Protein 1AGQ (pdb70)

Solvent-accessible surface area: 21203 Å² total; per-residue (Å²): 54,230,44,15,70,69,51,62,39,122,3,63,2,59,36,0,49,40,79,62,112,13,183,65,84,19,86,0,71,25,0,24,42,54,22,152,58,37,96,36,42,0,17,88,0,24,140,40,17,78,229,72,152,149,6,122,15,20,3,7,10,65,15,52,32,117,86,37,61,5,75,16,91,80,148,80,158,37,105,3,165,125,6,0,0,108,137,27,18,16,52,208,26,121,36,19,8,31,5,14,14,103,5,54,0,69,57,0,54,42,71,42,123,13,179,55,91,19,95,0,67,30,0,24,46,60,18,142,42,27,96,28,46,0,9,93,0,12,100,45,0,24,205,61,184,113,20,101,91,33,14,83,19,30,6,6,8,57,20,52,33,120,66,37,59,12,96,20,90,83,134,74,128,45,56,0,142,118,6,1,0,107,143,31,15,19,51,80,30,84,58,47,62,50,123,20,63,2,64,22,0,51,44,72,88,127,11,191,61,90,10,92,0,68,25,0,24,44,68,8,113,81,36,162,31,35,0,7,90,0,4,47,38,0,68,189,55,213,130,66,93,22,53,18,24,6,11,14,71,15,46,30,126,86,51,52,2,85,30,111,48,182,83,138,29,111,9,147,76,5,0,0,92,132,29,20,58,59,74,14,71,17,25,2,30,42,12,60,1,68,46,0,51,42,73,55,115,11,172,72,100,15,76,0,55,23,0,21,42,60,25,151,86,18,157,24,54,0,15,79,0,2,79,38,1,16,222,62,128,137,19,108,62,128,151,14,13,46,21,16,8,12,14,79,17,54,29,129,58,27,61,5,59,19,82,80,126,72,164,46,88,4,133,119,7,0,0,93,130,12,16,55,57

Secondary structure (DSSP, 8-state):
-TTSEEEEEEEEGGGG-SS-----EEEEEEEES---S--SHHHHHHHHHHHH------EEEEEEPPPEEEE-TTS-EEEE-S-SEEEEEE-/--TT-EEEEEEEEGGGGTS---S--EEEEEEEES---S--SHHHHHHHHHHHTTSS---PPP-EEEEEEPPPEEEE-TT--EEEE-S-SEEEEEE-/--EEEEEEEEGGGG-S------EEEEEEEES------SHHHHHHHHHHHTT-------EEEEEEPPPEEEE-SSS-EEEE-S-SEEEEEE-/--EEEEEEEEGGGG-S------EEEEEEEES------SHHHHHHHHHHHTTSS-STTTT---EEEEEEPPPEEEE-TTS-EEEE-S-SEEEEEE-

CATH classification: 2.10.90.10

Radius of gyration: 26.98 Å; Cα contacts (8 Å, |Δi|>4): 880; chains: 4; bounding box: 70×68×63 Å

InterPro domains:
  IPR001839 Transforming growth factor-beta, C-terminal [PF00019] (118-210)
  IPR001839 Transforming growth factor-beta, C-terminal [PS51362] (88-211)
  IPR016649 Glial cell line-derived neurotrophic factor [PIRSF016238] (1-211)
  IPR029034 Cystine-knot cytokine [G3DSA:2.10.90.10] (111-211)
  IPR029034 Cystine-knot cytokine [SSF57501] (116-210)
  IPR043401 Glial cell line-derived neurotrophic factor family [PTHR12173] (1-211)
  IPR047020 Glial cell line-derived neurotrophic factor, TGF-beta-like domain [cd19380] (115-210)

GO terms:
  GO:0008083 growth factor activity (F, IDA)
  GO:0005576 extracellular region (C, IDA)
  GO:0043235 signaling receptor complex (C, IDA)
  GO:0030182 neuron differentiation (P, IDA)
  GO:0030901 midbrain development (P, IEP)
  GO:0060041 retina development in camera-type eye (P, IEP)
  GO:0008584 male gonad development (P, IEP)
  GO:0034351 negative regulation of glial cell apoptotic process (P, IMP)
  GO:0043524 negative regulation of neuron apoptotic process (P, IMP)
  GO:0045666 positive regulation of neuron differentiation (P, IMP)
  GO:0032691 negative regulation of interleukin-1 beta production (P, IMP)
  GO:0032720 negative regulation of tumor necrosis factor production (P, IMP)
  GO:0032733 positive regulation of interleukin-10 production (P, IMP)
  GO:0051897 positive regulation of phosphatidylinositol 3-kinase/protein kinase B signal transduction (P, IMP)
  GO:0030116 glial cell-derived neurotrophic factor receptor binding (F, IPI)
  GO:0005576 extracellular region (C, TAS)
  GO:0042803 protein homodimerization activity (F, IDA)
  GO:0005576 extracellular region (C, IMP)
  GO:0048018 receptor ligand activity (F, IMP)
  GO:0030971 receptor tyrosine kinase binding (F, IPI)

Structure (mmCIF, N/CA/C/O backbone):
data_1AGQ
#
_entry.id   1AGQ
#
_cell.length_a   67.850
_cell.length_b   67.550
_cell.length_c   71.400
_cell.angle_alpha   90.00
_cell.angle_beta   115.94
_cell.angle_gamma   90.00
#
_symmetry.space_group_name_H-M   'P 1 21 1'
#
loop_
_entity.id
_entity.type
_entity.pdbx_description
1 polymer 'GLIAL CELL-DERIVED NEUROTROPHIC FACTOR'
2 water water
#
loop_
_atom_site.group_PDB
_atom_site.id
_atom_site.type_symbol
_atom_site.label_atom_id
_atom_site.label_alt_id
_atom_site.label_comp_id
_atom_site.label_asym_id
_atom_site.label_entity_id
_atom_site.label_seq_id
_atom_site.pdbx_PDB_ins_code
_atom_site.Cartn_x
_atom_site.Cartn_y
_atom_site.Cartn_z
_atom_site.occupancy
_atom_site.B_iso_or_equiv
_atom_site.auth_seq_id
_atom_site.auth_comp_id
_atom_site.auth_asym_id
_atom_site.auth_atom_id
_atom_site.pdbx_PDB_model_num
ATOM 1 N N . ASN A 1 39 ? 25.935 34.499 30.494 1.00 56.40 39 ASN A N 1
ATOM 2 C CA . ASN A 1 39 ? 26.295 34.762 29.101 1.00 59.77 39 ASN A CA 1
ATOM 3 C C . ASN A 1 39 ? 25.336 35.819 28.541 1.00 59.69 39 ASN A C 1
ATOM 4 O O . ASN A 1 39 ? 24.485 35.522 27.699 1.00 56.93 39 ASN A O 1
ATOM 9 N N . ARG A 1 40 ? 25.482 37.053 29.021 1.00 60.77 40 ARG A N 1
ATOM 10 C CA . ARG A 1 40 ? 24.627 38.168 28.600 1.00 56.47 40 ARG A CA 1
ATOM 11 C C . ARG A 1 40 ? 24.843 38.619 27.152 1.00 53.16 40 ARG A C 1
ATOM 12 O O . ARG A 1 40 ? 24.137 39.504 26.663 1.00 52.17 40 ARG A O 1
ATOM 20 N N . GLY A 1 41 ? 25.828 38.025 26.481 1.00 48.49 41 GLY A N 1
ATOM 21 C CA . GLY A 1 41 ? 26.099 38.357 25.093 1.00 42.55 41 GLY A CA 1
ATOM 22 C C . GLY A 1 41 ? 25.120 37.605 24.205 1.00 41.45 41 GLY A C 1
ATOM 23 O O . GLY A 1 41 ? 24.888 37.976 23.058 1.00 42.51 41 GLY A O 1
ATOM 24 N N . CYS A 1 42 ? 24.555 36.523 24.737 1.00 41.13 42 CYS A N 1
ATOM 25 C CA . CYS A 1 42 ? 23.563 35.739 23.998 1.00 34.84 42 CYS A CA 1
ATOM 26 C C . CYS A 1 42 ? 22.263 36.509 24.221 1.00 30.26 42 CYS A C 1
ATOM 27 O O . CYS A 1 42 ? 21.719 36.529 25.323 1.00 32.16 42 CYS A O 1
ATOM 30 N N . VAL A 1 43 ? 21.753 37.132 23.168 1.00 32.57 43 VAL A N 1
ATOM 31 C CA . VAL A 1 43 ? 20.552 37.932 23.326 1.00 27.85 43 VAL A CA 1
ATOM 32 C C . VAL A 1 43 ? 19.472 37.643 22.291 1.00 28.36 43 VAL A C 1
ATOM 33 O O . VAL A 1 43 ? 19.743 37.056 21.255 1.00 27.56 43 VAL A O 1
ATOM 37 N N . LEU A 1 44 ? 18.268 38.104 22.606 1.00 27.61 44 LEU A N 1
ATOM 38 C CA . LEU A 1 44 ? 17.112 37.982 21.743 1.00 28.60 44 LEU A CA 1
ATOM 39 C C . LEU A 1 44 ? 16.939 39.280 20.955 1.00 31.43 44 LEU A C 1
ATOM 40 O O . LEU A 1 44 ? 17.045 40.389 21.504 1.00 29.18 44 LEU A O 1
ATOM 45 N N . THR A 1 45 ? 16.703 39.143 19.655 1.00 25.75 45 THR A N 1
ATOM 46 C CA . THR A 1 45 ? 16.481 40.283 18.786 1.00 24.24 45 THR A CA 1
ATOM 47 C C . THR A 1 45 ? 15.148 40.063 18.069 1.00 26.33 45 THR A C 1
ATOM 48 O O . THR A 1 45 ? 14.832 38.931 17.701 1.00 23.68 45 THR A O 1
ATOM 52 N N . ALA A 1 46 ? 14.383 41.137 17.874 1.00 22.58 46 ALA A N 1
ATOM 53 C CA . ALA A 1 46 ? 13.090 41.034 17.184 1.00 21.83 46 ALA A CA 1
ATOM 54 C C . ALA A 1 46 ? 13.110 41.764 15.847 1.00 29.13 46 ALA A C 1
ATOM 55 O O . ALA A 1 46 ? 13.685 42.859 15.718 1.00 21.23 46 ALA A O 1
ATOM 57 N N . ILE A 1 47 ? 12.502 41.144 14.837 1.00 21.35 47 ILE A N 1
ATOM 58 C CA . ILE A 1 47 ? 12.412 41.768 13.536 1.00 19.19 47 ILE A CA 1
ATOM 59 C C . ILE A 1 47 ? 10.971 41.587 13.075 1.00 24.99 47 ILE A C 1
ATOM 60 O O . ILE A 1 47 ? 10.371 40.531 13.278 1.00 18.71 47 ILE A O 1
ATOM 65 N N . HIS A 1 48 ? 10.410 42.660 12.535 1.00 19.47 48 HIS A N 1
ATOM 66 C CA . HIS A 1 48 ? 9.045 42.666 12.059 1.00 20.92 48 HIS A CA 1
ATOM 67 C C . HIS A 1 48 ? 9.089 42.150 10.639 1.00 16.26 48 HIS A C 1
ATOM 68 O O . HIS A 1 48 ? 9.784 42.688 9.772 1.00 17.69 48 HIS A O 1
ATOM 75 N N . LEU A 1 49 ? 8.387 41.047 10.397 1.00 20.26 49 LEU A N 1
ATOM 76 C CA . LEU A 1 49 ? 8.388 40.466 9.065 1.00 17.99 49 LEU A CA 1
ATOM 77 C C . LEU A 1 49 ? 6.945 40.131 8.636 1.00 16.82 49 LEU A C 1
ATOM 78 O O . LEU A 1 49 ? 6.022 40.088 9.458 1.00 18.94 49 LEU A O 1
ATOM 83 N N . ASN A 1 50 ? 6.801 39.871 7.356 1.00 21.28 50 ASN A N 1
ATOM 84 C CA . ASN A 1 50 ? 5.535 39.398 6.802 1.00 25.67 50 ASN A CA 1
ATOM 85 C C . ASN A 1 50 ? 5.709 37.865 6.824 1.00 25.09 50 ASN A C 1
ATOM 86 O O . ASN A 1 50 ? 6.826 37.379 6.752 1.00 16.65 50 ASN A O 1
ATOM 91 N N . VAL A 1 51 ? 4.633 37.093 6.913 1.00 21.42 51 VAL A N 1
ATOM 92 C CA . VAL A 1 51 ? 4.809 35.654 6.884 1.00 20.69 51 VAL A CA 1
ATOM 93 C C . VAL A 1 51 ? 5.496 35.256 5.569 1.00 18.74 51 VAL A C 1
ATOM 94 O O . VAL A 1 51 ? 6.270 34.289 5.503 1.00 22.73 51 VAL A O 1
ATOM 98 N N . THR A 1 52 ? 5.256 36.024 4.510 1.00 21.02 52 THR A N 1
ATOM 99 C CA . THR A 1 52 ? 5.878 35.727 3.230 1.00 22.23 52 THR A CA 1
ATOM 100 C C . THR A 1 52 ? 7.416 35.865 3.256 1.00 32.64 52 THR A C 1
ATOM 101 O O . THR A 1 52 ? 8.107 35.372 2.363 1.00 28.49 52 THR A O 1
ATOM 105 N N . ASP A 1 53 ? 7.952 36.534 4.269 1.00 27.95 53 ASP A N 1
ATOM 106 C CA . ASP A 1 53 ? 9.413 36.703 4.372 1.00 23.87 53 ASP A CA 1
ATOM 107 C C . ASP A 1 53 ? 10.060 35.445 4.943 1.00 27.23 53 ASP A C 1
ATOM 108 O O . ASP A 1 53 ? 11.262 35.271 4.833 1.00 25.95 53 ASP A O 1
ATOM 113 N N . LEU A 1 54 ? 9.263 34.586 5.571 1.00 23.17 54 LEU A N 1
ATOM 114 C CA . LEU A 1 54 ? 9.778 33.362 6.183 1.00 24.28 54 LEU A CA 1
ATOM 115 C C . LEU A 1 54 ? 10.311 32.333 5.179 1.00 29.19 54 LEU A C 1
ATOM 116 O O . LEU A 1 54 ? 11.050 31.407 5.559 1.00 24.68 54 LEU A O 1
ATOM 121 N N . GLY A 1 55 ? 9.959 32.520 3.907 1.00 25.28 55 GLY A N 1
ATOM 122 C CA . GLY A 1 55 ? 10.402 31.654 2.824 1.00 27.11 55 GLY A CA 1
ATOM 123 C C . GLY A 1 55 ? 9.765 30.265 2.850 1.00 28.85 55 GLY A C 1
ATOM 124 O O . GLY A 1 55 ? 10.329 29.307 2.309 1.00 32.25 55 GLY A O 1
ATOM 125 N N . LEU A 1 56 ? 8.603 30.161 3.475 1.00 25.38 56 LEU A N 1
ATOM 126 C CA . LEU A 1 56 ? 7.912 28.876 3.614 1.00 27.48 56 LEU A CA 1
ATOM 127 C C . LEU A 1 56 ? 6.978 28.536 2.460 1.00 32.65 56 LEU A C 1
ATOM 128 O O . LEU A 1 56 ? 6.349 27.483 2.455 1.00 32.29 56 LEU A O 1
ATOM 133 N N . GLY A 1 57 ? 6.901 29.432 1.488 1.00 31.02 57 GLY A N 1
ATOM 134 C CA . GLY A 1 57 ? 6.068 29.201 0.325 1.00 36.75 57 GLY A CA 1
ATOM 135 C C . GLY A 1 57 ? 4.605 29.564 0.433 1.00 35.47 57 GLY A C 1
ATOM 136 O O . GLY A 1 57 ? 3.843 29.248 -0.476 1.00 39.26 57 GLY A O 1
ATOM 137 N N . TYR A 1 58 ? 4.199 30.228 1.511 1.00 35.79 58 TYR A N 1
ATOM 138 C CA . TYR A 1 58 ? 2.792 30.600 1.673 1.00 32.84 58 TYR A CA 1
ATOM 139 C C . TYR A 1 58 ? 2.503 31.997 1.143 1.00 36.18 58 TYR A C 1
ATOM 140 O O . TYR A 1 58 ? 3.359 32.885 1.176 1.00 35.18 58 TYR A O 1
ATOM 149 N N . GLU A 1 59 ? 1.292 32.185 0.632 1.00 36.25 59 GLU A N 1
ATOM 150 C CA . GLU A 1 59 ? 0.887 33.492 0.139 1.00 36.85 59 GLU A CA 1
ATOM 151 C C . GLU A 1 59 ? -0.158 33.954 1.146 1.00 31.13 59 GLU A C 1
ATOM 152 O O . GLU A 1 59 ? -1.220 33.342 1.300 1.00 30.49 59 GLU A O 1
ATOM 158 N N . THR A 1 60 ? 0.164 35.015 1.873 1.00 24.28 60 THR A N 1
ATOM 159 C CA . THR A 1 60 ? -0.706 35.540 2.908 1.00 19.64 60 THR A CA 1
ATOM 160 C C . THR A 1 60 ? -0.337 36.982 3.228 1.00 29.04 60 THR A C 1
ATOM 161 O O . THR A 1 60 ? 0.711 37.466 2.797 1.00 29.74 60 THR A O 1
ATOM 165 N N . LYS A 1 61 ? -1.214 37.662 3.964 1.00 28.96 61 LYS A N 1
ATOM 166 C CA . LYS A 1 61 ? -1.000 39.048 4.358 1.00 36.63 61 LYS A CA 1
ATOM 167 C C . LYS A 1 61 ? -0.616 39.107 5.831 1.00 27.21 61 LYS A C 1
ATOM 168 O O . LYS A 1 61 ? -0.357 40.180 6.357 1.00 33.61 61 LYS A O 1
ATOM 174 N N . GLU A 1 62 ? -0.610 37.954 6.498 1.00 21.15 62 GLU A N 1
ATOM 175 C CA . GLU A 1 62 ? -0.290 37.914 7.924 1.00 23.01 62 GLU A CA 1
ATOM 176 C C . GLU A 1 62 ? 1.141 38.403 8.149 1.00 16.47 62 GLU A C 1
ATOM 177 O O . GLU A 1 62 ? 2.011 38.187 7.309 1.00 22.10 62 GLU A O 1
ATOM 183 N N . GLU A 1 63 ? 1.355 39.057 9.295 1.00 26.54 63 GLU A N 1
ATOM 184 C CA . GLU A 1 63 ? 2.666 39.580 9.679 1.00 23.02 63 GLU A CA 1
ATOM 185 C C . GLU A 1 63 ? 2.951 39.059 11.082 1.00 23.34 63 GLU A C 1
ATOM 186 O O . GLU A 1 63 ? 2.060 38.563 11.783 1.00 22.97 63 GLU A O 1
ATOM 192 N N . LEU A 1 64 ? 4.195 39.151 11.507 1.00 18.39 64 LEU A N 1
ATOM 193 C CA . LEU A 1 64 ? 4.538 38.669 12.818 1.00 17.28 64 LEU A CA 1
ATOM 194 C C . LEU A 1 64 ? 5.838 39.321 13.261 1.00 17.17 64 LEU A C 1
ATOM 195 O O . LEU A 1 64 ? 6.573 39.898 12.454 1.00 19.99 64 LEU A O 1
ATOM 200 N N . ILE A 1 65 ? 6.101 39.230 14.539 1.00 20.79 65 ILE A N 1
ATOM 201 C CA . ILE A 1 65 ? 7.388 39.705 15.003 1.00 21.78 65 ILE A CA 1
ATOM 202 C C . ILE A 1 65 ? 8.152 38.393 15.158 1.00 19.75 65 ILE A C 1
ATOM 203 O O . ILE A 1 65 ? 7.692 37.492 15.877 1.00 22.60 65 ILE A O 1
ATOM 208 N N . PHE A 1 66 ? 9.251 38.258 14.418 1.00 19.28 66 PHE A N 1
ATOM 209 C CA . PHE A 1 66 ? 10.104 37.067 14.486 1.00 13.79 66 PHE A CA 1
ATOM 210 C C . PHE A 1 66 ? 11.244 37.402 15.444 1.00 20.35 66 PHE A C 1
ATOM 211 O O . PHE A 1 66 ? 11.873 38.449 15.307 1.00 16.14 66 PHE A O 1
ATOM 219 N N . ARG A 1 67 ? 11.498 36.530 16.402 1.00 21.42 67 ARG A N 1
ATOM 220 C CA . ARG A 1 67 ? 12.573 36.775 17.364 1.00 23.83 67 ARG A CA 1
ATOM 221 C C . ARG A 1 67 ? 13.604 35.670 17.254 1.00 23.01 67 ARG A C 1
ATOM 222 O O . ARG A 1 67 ? 13.262 34.497 17.124 1.00 21.15 67 ARG A O 1
ATOM 230 N N . TYR A 1 68 ? 14.882 36.049 17.288 1.00 21.09 68 TYR A N 1
ATOM 231 C CA . TYR A 1 68 ? 15.949 35.081 17.161 1.00 23.87 68 TYR A CA 1
ATOM 232 C C . TYR A 1 68 ? 17.023 35.326 18.206 1.00 25.89 68 TYR A C 1
ATOM 233 O O . TYR A 1 68 ? 17.060 36.378 18.851 1.00 23.19 68 TYR A O 1
ATOM 242 N N . CYS A 1 69 ? 17.872 34.326 18.369 1.00 23.80 69 CYS A N 1
ATOM 243 C CA . CYS A 1 69 ? 18.944 34.353 19.362 1.00 24.66 69 CYS A CA 1
ATOM 244 C C . CYS A 1 69 ? 20.297 34.479 18.690 1.00 23.27 69 CYS A C 1
ATOM 245 O O . CYS A 1 69 ? 20.561 33.835 17.681 1.00 32.14 69 CYS A O 1
ATOM 248 N N . SER A 1 70 ? 21.149 35.329 19.258 1.00 30.97 70 SER A N 1
ATOM 249 C CA . SER A 1 70 ? 22.485 35.552 18.728 1.00 32.11 70 SER A CA 1
ATOM 250 C C . SER A 1 70 ? 23.374 36.098 19.851 1.00 30.22 70 SER A C 1
ATOM 251 O O . SER A 1 70 ? 22.892 36.704 20.819 1.00 28.59 70 SER A O 1
ATOM 254 N N . GLY A 1 71 ? 24.675 35.881 19.729 1.00 35.47 71 GLY A N 1
ATOM 255 C CA . GLY A 1 71 ? 25.573 36.342 20.770 1.00 36.45 71 GLY A CA 1
ATOM 256 C C . GLY A 1 71 ? 26.492 35.225 21.231 1.00 41.78 71 GLY A C 1
ATOM 257 O O . GLY A 1 71 ? 26.259 34.038 20.984 1.00 39.54 71 GLY A O 1
ATOM 258 N N . SER A 1 72 ? 27.537 35.613 21.941 1.00 43.19 72 SER A N 1
ATOM 259 C CA . SER A 1 72 ? 28.533 34.669 22.416 1.00 38.42 72 SER A CA 1
ATOM 260 C C . SER A 1 72 ? 28.144 33.851 23.631 1.00 35.67 72 SER A C 1
ATOM 261 O O . SER A 1 72 ? 27.383 34.298 24.487 1.00 35.79 72 SER A O 1
ATOM 264 N N . CYS A 1 73 ? 28.699 32.642 23.695 1.00 38.89 73 CYS A N 1
ATOM 265 C CA . CYS A 1 73 ? 28.476 31.732 24.811 1.00 43.18 73 CYS A CA 1
ATOM 266 C C . CYS A 1 73 ? 29.844 31.282 25.304 1.00 46.20 73 CYS A C 1
ATOM 267 O O . CYS A 1 73 ? 30.087 30.095 25.527 1.00 47.20 73 CYS A O 1
ATOM 270 N N . GLU A 1 74 ? 30.732 32.249 25.484 1.00 46.31 74 GLU A N 1
ATOM 271 C CA . GLU A 1 74 ? 32.092 31.961 25.916 1.00 52.19 74 GLU A CA 1
ATOM 272 C C . GLU A 1 74 ? 32.247 31.426 27.341 1.00 52.39 74 GLU A C 1
ATOM 273 O O . GLU A 1 74 ? 33.245 30.779 27.648 1.00 57.23 74 GLU A O 1
ATOM 279 N N . ALA A 1 75 ? 31.266 31.673 28.205 1.00 51.32 75 ALA A N 1
ATOM 280 C CA . ALA A 1 75 ? 31.338 31.190 29.585 1.00 49.66 75 ALA A CA 1
ATOM 281 C C . ALA A 1 75 ? 30.703 29.809 29.764 1.00 51.47 75 ALA A C 1
ATOM 282 O O . ALA A 1 75 ? 29.614 29.541 29.249 1.00 47.73 75 ALA A O 1
ATOM 284 N N . ALA A 1 76 ? 31.384 28.938 30.504 1.00 44.89 76 ALA A N 1
ATOM 285 C CA . ALA A 1 76 ? 30.880 27.588 30.754 1.00 48.39 76 ALA A CA 1
ATOM 286 C C . ALA A 1 76 ? 29.697 27.623 31.722 1.00 43.74 76 ALA A C 1
ATOM 287 O O . ALA A 1 76 ? 29.807 28.159 32.815 1.00 53.72 76 ALA A O 1
ATOM 289 N N . GLU A 1 77 ? 28.565 27.051 31.323 1.00 44.48 77 GLU A N 1
ATOM 290 C CA . GLU A 1 77 ? 27.372 27.036 32.170 1.00 41.48 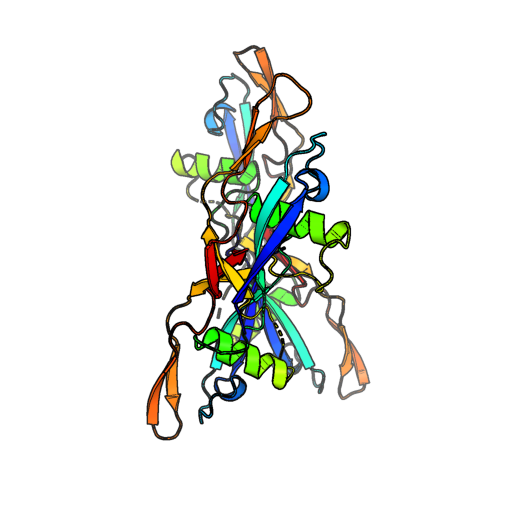77 GLU A CA 1
ATOM 291 C C . GLU A 1 77 ? 27.051 25.656 32.750 1.00 42.70 77 GLU A C 1
ATOM 292 O O . GLU A 1 77 ? 26.049 25.477 33.445 1.00 43.65 77 GLU A O 1
ATOM 298 N N . THR A 1 78 ? 27.892 24.677 32.452 1.00 38.68 78 THR A N 1
ATOM 299 C CA . THR A 1 78 ? 27.703 23.327 32.975 1.00 35.06 78 THR A CA 1
ATOM 300 C C . THR A 1 78 ? 29.080 22.750 33.215 1.00 25.18 78 THR A C 1
ATOM 301 O O . THR A 1 78 ? 30.070 23.261 32.693 1.00 29.09 78 THR A O 1
ATOM 305 N N . MET A 1 79 ? 29.121 21.671 33.997 1.00 31.10 79 MET A N 1
ATOM 306 C CA . MET A 1 79 ? 30.351 20.944 34.295 1.00 31.89 79 MET A CA 1
ATOM 307 C C . MET A 1 79 ? 30.924 20.454 32.962 1.00 30.64 79 MET A C 1
ATOM 308 O O . MET A 1 79 ? 32.137 20.458 32.722 1.00 28.72 79 MET A O 1
ATOM 313 N N . TYR A 1 80 ? 30.022 20.024 32.091 1.00 24.12 80 TYR A N 1
ATOM 314 C CA . TYR A 1 80 ? 30.409 19.505 30.785 1.00 25.11 80 TYR A CA 1
ATOM 315 C C . TYR A 1 80 ? 31.240 20.498 29.976 1.00 28.48 80 TYR A C 1
ATOM 316 O O . TYR A 1 80 ? 32.281 20.144 29.397 1.00 23.87 80 TYR A O 1
ATOM 325 N N . ASP A 1 81 ? 30.804 21.757 29.954 1.00 23.38 81 ASP A N 1
ATOM 326 C CA . ASP A 1 81 ? 31.516 22.772 29.188 1.00 29.52 81 ASP A CA 1
ATOM 327 C C . ASP A 1 81 ? 32.833 23.141 29.856 1.00 26.60 81 ASP A C 1
ATOM 328 O O . ASP A 1 81 ? 33.819 23.456 29.184 1.00 30.47 81 ASP A O 1
ATOM 333 N N . LYS A 1 82 ? 32.858 23.095 31.179 1.00 32.75 82 LYS A N 1
ATOM 334 C CA . LYS A 1 82 ? 34.099 23.408 31.877 1.00 31.30 82 LYS A CA 1
ATOM 335 C C . LYS A 1 82 ? 35.129 22.365 31.485 1.00 32.08 82 LYS A C 1
ATOM 336 O O . LYS A 1 82 ? 36.261 22.692 31.112 1.00 30.66 82 LYS A O 1
ATOM 342 N N . ILE A 1 83 ? 34.745 21.098 31.527 1.00 28.67 83 ILE A N 1
ATOM 343 C CA . ILE A 1 83 ? 35.720 20.075 31.190 1.00 31.97 83 ILE A CA 1
ATOM 344 C C . ILE A 1 83 ? 36.122 20.052 29.720 1.00 36.30 83 ILE A C 1
ATOM 345 O O . ILE A 1 83 ? 37.219 19.607 29.379 1.00 43.62 83 ILE A O 1
ATOM 354 N N . LEU A 1 84 ? 35.236 20.527 28.851 1.00 35.10 84 LEU A N 1
ATOM 355 C CA . LEU A 1 84 ? 35.532 20.588 27.424 1.00 35.37 84 LEU A CA 1
ATOM 356 C C . LEU A 1 84 ? 36.649 21.608 27.230 1.00 38.32 84 LEU A C 1
ATOM 357 O O . LEU A 1 84 ? 37.602 21.371 26.481 1.00 36.30 84 LEU A O 1
ATOM 362 N N . LYS A 1 85 ? 36.532 22.742 27.918 1.00 39.13 85 LYS A N 1
ATOM 363 C CA . LYS A 1 85 ? 37.528 23.803 27.837 1.00 38.56 85 LYS A CA 1
ATOM 364 C C . LYS A 1 85 ? 38.869 23.267 28.304 1.00 45.91 85 LYS A C 1
ATOM 365 O O . LYS A 1 85 ? 39.847 23.244 27.548 1.00 48.21 85 LYS A O 1
ATOM 371 N N . ASN A 1 86 ? 38.892 22.820 29.555 1.00 47.89 86 ASN A N 1
ATOM 372 C CA . ASN A 1 86 ? 40.090 22.275 30.180 1.00 45.29 86 ASN A CA 1
ATOM 373 C C . ASN A 1 86 ? 40.794 21.243 29.317 1.00 44.48 86 ASN A C 1
ATOM 374 O O . ASN A 1 86 ? 42.021 21.242 29.220 1.00 48.80 86 ASN A O 1
ATOM 379 N N . LEU A 1 87 ? 40.030 20.366 28.682 1.00 43.72 87 LEU A N 1
ATOM 380 C CA . LEU A 1 87 ? 40.628 19.345 27.835 1.00 49.45 87 LEU A CA 1
ATOM 381 C C . LEU A 1 87 ? 41.337 19.955 26.624 1.00 52.86 87 LEU A C 1
ATOM 382 O O . LEU A 1 87 ? 42.185 19.310 26.006 1.00 44.15 87 LEU A O 1
ATOM 387 N N . SER A 1 88 ? 40.994 21.201 26.297 1.00 56.81 88 SER A N 1
ATOM 388 C CA . SER A 1 88 ? 41.633 21.902 25.183 1.00 56.43 88 SER A CA 1
ATOM 389 C C . SER A 1 88 ? 42.980 22.401 25.703 1.00 54.83 88 SER A C 1
ATOM 390 O O . SER A 1 88 ? 44.036 22.042 25.185 1.00 57.07 88 SER A O 1
ATOM 393 N N . ARG A 1 89 ? 42.933 23.212 26.751 1.00 55.60 89 ARG A N 1
ATOM 394 C CA . ARG A 1 89 ? 44.144 23.742 27.363 1.00 57.80 89 ARG A CA 1
ATOM 395 C C . ARG A 1 89 ? 45.032 22.585 27.821 1.00 61.71 89 ARG A C 1
ATOM 396 O O . ARG A 1 89 ? 46.174 22.790 28.231 1.00 66.12 89 ARG A O 1
ATOM 404 N N . SER A 1 90 ? 44.497 21.370 27.746 1.00 62.79 90 SER A N 1
ATOM 405 C CA . SER A 1 90 ? 45.224 20.169 28.144 1.00 65.17 90 SER A CA 1
ATOM 406 C C . SER A 1 90 ? 45.876 19.536 26.923 1.00 66.12 90 SER A C 1
ATOM 407 O O . SER A 1 90 ? 47.062 19.205 26.935 1.00 70.10 90 SER A O 1
ATOM 410 N N . ARG A 1 91 ? 45.083 19.372 25.870 1.00 64.04 91 ARG A N 1
ATOM 411 C CA . ARG A 1 91 ? 45.546 18.768 24.631 1.00 62.36 91 ARG A CA 1
ATOM 412 C C . ARG A 1 91 ? 44.974 19.541 23.452 1.00 68.61 91 ARG A C 1
ATOM 413 O O . ARG A 1 91 ? 43.868 19.245 22.989 1.00 72.84 91 ARG A O 1
ATOM 421 N N . VAL A 1 98 ? 35.440 19.712 19.377 1.00 45.65 98 VAL A N 1
ATOM 422 C CA . VAL A 1 98 ? 34.788 21.019 19.398 1.00 43.87 98 VAL A CA 1
ATOM 423 C C . VAL A 1 98 ? 33.638 21.006 20.398 1.00 43.24 98 VAL A C 1
ATOM 424 O O . VAL A 1 98 ? 33.853 21.137 21.602 1.00 46.56 98 VAL A O 1
ATOM 428 N N . GLY A 1 99 ? 32.420 20.847 19.886 1.00 40.36 99 GLY A N 1
ATOM 429 C CA . GLY A 1 99 ? 31.234 20.796 20.718 1.00 39.61 99 GLY A CA 1
ATOM 430 C C . GLY A 1 99 ? 30.881 21.977 21.606 1.00 29.36 99 GLY A C 1
ATOM 431 O O . GLY A 1 99 ? 30.125 21.802 22.561 1.00 29.10 99 GLY A O 1
ATOM 432 N N . GLN A 1 100 ? 31.379 23.178 21.296 1.00 37.03 100 GLN A N 1
ATOM 433 C CA . GLN A 1 100 ? 31.095 24.371 22.116 1.00 36.39 100 GLN A CA 1
ATOM 434 C C . GLN A 1 100 ? 29.604 24.718 22.189 1.00 36.28 100 GLN A C 1
ATOM 435 O O . GLN A 1 100 ? 28.842 24.422 21.262 1.00 35.78 100 GLN A O 1
ATOM 441 N N . ALA A 1 101 ? 29.199 25.355 23.286 1.00 31.55 101 ALA A N 1
ATOM 442 C CA . ALA A 1 101 ? 27.807 25.742 23.505 1.00 28.26 101 ALA A CA 1
ATOM 443 C C . ALA A 1 101 ? 27.419 26.859 22.546 1.00 29.02 101 ALA A C 1
ATOM 444 O O . ALA A 1 101 ? 28.282 27.601 22.067 1.00 29.31 101 ALA A O 1
ATOM 446 N N . CYS A 1 102 ? 26.121 26.982 22.275 1.00 36.08 102 CYS A N 1
ATOM 447 C CA . CYS A 1 102 ? 25.646 28.015 21.354 1.00 28.36 102 CYS A CA 1
ATOM 448 C C . CYS A 1 102 ? 24.422 28.747 21.873 1.00 28.31 102 CYS A C 1
ATOM 449 O O . CYS A 1 102 ? 23.634 28.218 22.674 1.00 25.84 102 CYS A O 1
ATOM 453 N N . CYS A 1 103 ? 24.294 29.995 21.426 1.00 29.06 103 CYS A N 1
ATOM 454 C CA . CYS A 1 103 ? 23.186 30.860 21.809 1.00 23.93 103 CYS A CA 1
ATOM 455 C C . CYS A 1 103 ? 21.988 30.420 20.952 1.00 24.55 103 CYS A C 1
ATOM 456 O O . CYS A 1 103 ? 21.991 30.599 19.727 1.00 26.72 103 CYS A O 1
ATOM 459 N N . ARG A 1 104 ? 20.979 29.854 21.607 1.00 26.90 104 ARG A N 1
ATOM 460 C CA . ARG A 1 104 ? 19.801 29.304 20.934 1.00 26.39 104 ARG A CA 1
ATOM 461 C C . ARG A 1 104 ? 18.518 29.523 21.713 1.00 28.44 104 ARG A C 1
ATOM 462 O O . ARG A 1 104 ? 18.548 29.901 22.880 1.00 32.53 104 ARG A O 1
ATOM 470 N N . PRO A 1 105 ? 17.352 29.308 21.061 1.00 30.64 105 PRO A N 1
ATOM 471 C CA . PRO A 1 105 ? 16.082 29.477 21.770 1.00 25.13 105 PRO A CA 1
ATOM 472 C C . PRO A 1 105 ? 15.939 28.400 22.855 1.00 29.77 105 PRO A C 1
ATOM 473 O O . PRO A 1 105 ? 16.260 27.238 22.613 1.00 26.51 105 PRO A O 1
ATOM 477 N N . VAL A 1 106 ? 15.477 28.776 24.043 1.00 31.25 106 VAL A N 1
ATOM 478 C CA . VAL A 1 106 ? 15.253 27.800 25.106 1.00 32.94 106 VAL A CA 1
ATOM 479 C C . VAL A 1 106 ? 13.756 27.812 25.389 1.00 34.46 106 VAL A C 1
ATOM 480 O O . VAL A 1 106 ? 13.244 27.034 26.192 1.00 33.63 106 VAL A O 1
ATOM 484 N N . ALA A 1 107 ? 13.056 28.723 24.722 1.00 32.30 107 ALA A N 1
ATOM 485 C CA . ALA A 1 107 ? 11.605 28.839 24.835 1.00 32.19 107 ALA A CA 1
ATOM 486 C C . ALA A 1 107 ? 11.155 29.424 23.507 1.00 35.46 107 ALA A C 1
ATOM 487 O O . ALA A 1 107 ? 11.877 30.222 22.901 1.00 28.95 107 ALA A O 1
ATOM 489 N N . PHE A 1 108 ? 9.975 29.025 23.050 1.00 38.76 108 PHE A N 1
ATOM 490 C CA . PHE A 1 108 ? 9.449 29.511 21.781 1.00 30.59 108 PHE A CA 1
ATOM 491 C C . PHE A 1 108 ? 8.156 30.277 21.980 1.00 33.78 108 PHE A C 1
ATOM 492 O O . PHE A 1 108 ? 7.461 30.087 22.976 1.00 33.51 108 PHE A O 1
ATOM 500 N N . ASP A 1 109 ? 7.837 31.155 21.035 1.00 27.33 109 ASP A N 1
ATOM 501 C CA . ASP A 1 109 ? 6.615 31.940 21.107 1.00 32.51 109 ASP A CA 1
ATOM 502 C C . ASP A 1 109 ? 5.422 31.012 20.883 1.00 34.07 109 ASP A C 1
ATOM 503 O O . ASP A 1 109 ? 5.576 29.886 20.422 1.00 30.42 109 ASP A O 1
ATOM 508 N N . ASP A 1 110 ? 4.232 31.510 21.201 1.00 37.68 110 ASP A N 1
ATOM 509 C CA . ASP A 1 110 ? 3.010 30.746 21.027 1.00 37.06 110 ASP A CA 1
ATOM 510 C C . ASP A 1 110 ? 2.780 30.444 19.558 1.00 37.89 110 ASP A C 1
ATOM 511 O O . ASP A 1 110 ? 3.344 31.099 18.682 1.00 35.03 110 ASP A O 1
ATOM 516 N N . ASP A 1 111 ? 1.960 29.434 19.301 1.00 35.13 111 ASP A N 1
ATOM 517 C CA . ASP A 1 111 ? 1.625 29.038 17.944 1.00 35.47 111 ASP A CA 1
ATOM 518 C C . ASP A 1 111 ? 1.025 30.229 17.230 1.00 32.86 111 ASP A C 1
ATOM 519 O O . ASP A 1 111 ? 0.324 31.049 17.837 1.00 33.91 111 ASP A O 1
ATOM 524 N N . LEU A 1 112 ? 1.293 30.308 15.933 1.00 34.65 112 LEU A N 1
ATOM 525 C CA . LEU A 1 112 ? 0.771 31.383 15.111 1.00 34.08 112 LEU A CA 1
ATOM 526 C C . LEU A 1 112 ? -0.060 30.738 14.013 1.00 33.30 112 LEU A C 1
ATOM 527 O O . LEU A 1 112 ? 0.467 29.978 13.207 1.00 27.26 112 LEU A O 1
ATOM 532 N N . SER A 1 113 ? -1.357 31.037 14.002 1.00 36.19 113 SER A N 1
ATOM 533 C CA . SER A 1 113 ? -2.265 30.493 12.999 1.00 44.17 113 SER A CA 1
ATOM 534 C C . SER A 1 113 ? -2.545 31.575 11.979 1.00 37.69 113 SER A C 1
ATOM 535 O O . SER A 1 113 ? -2.792 32.726 12.343 1.00 49.80 113 SER A O 1
ATOM 538 N N . PHE A 1 114 ? -2.482 31.226 10.701 1.00 40.59 114 PHE A N 1
ATOM 539 C CA . PHE A 1 114 ? -2.765 32.204 9.670 1.00 37.62 114 PHE A CA 1
ATOM 540 C C . PHE A 1 114 ? -3.483 31.590 8.480 1.00 37.62 114 PHE A C 1
ATOM 541 O O . PHE A 1 114 ? -3.347 30.392 8.198 1.00 31.99 114 PHE A O 1
ATOM 549 N N . LEU A 1 115 ? -4.248 32.430 7.795 1.00 32.90 115 LEU A N 1
ATOM 550 C CA . LEU A 1 115 ? -5.011 32.043 6.619 1.00 34.68 115 LEU A CA 1
ATOM 551 C C . LEU A 1 115 ? -4.245 32.402 5.356 1.00 35.81 115 LEU A C 1
ATOM 552 O O . LEU A 1 115 ? -3.817 33.543 5.154 1.00 42.09 115 LEU A O 1
ATOM 557 N N . ASP A 1 116 ? -4.074 31.385 4.526 1.00 25.81 116 ASP A N 1
ATOM 558 C CA . ASP A 1 116 ? -3.407 31.407 3.242 1.00 28.91 116 ASP A CA 1
ATOM 559 C C . ASP A 1 116 ? -4.352 32.137 2.284 1.00 36.90 116 ASP A C 1
ATOM 560 O O . ASP A 1 116 ? -5.488 32.451 2.644 1.00 37.29 116 ASP A O 1
ATOM 565 N N . ASP A 1 117 ? -3.888 32.395 1.065 1.00 33.36 117 ASP A N 1
ATOM 566 C CA . ASP A 1 117 ? -4.733 33.038 0.064 1.00 41.10 117 ASP A CA 1
ATOM 567 C C . ASP A 1 117 ? -5.445 31.910 -0.683 1.00 42.82 117 ASP A C 1
ATOM 568 O O . ASP A 1 117 ? -6.322 32.151 -1.509 1.00 45.42 117 ASP A O 1
ATOM 573 N N . SER A 1 118 ? -5.047 30.671 -0.387 1.00 44.21 118 SER A N 1
ATOM 574 C CA . SER A 1 118 ? -5.652 29.502 -1.021 1.00 35.74 118 SER A CA 1
ATOM 575 C C . SER A 1 118 ? -6.714 28.903 -0.119 1.00 33.07 118 SER A C 1
ATOM 576 O O . SER A 1 118 ? -7.169 27.784 -0.346 1.00 40.10 118 SER A O 1
ATOM 579 N N . LEU A 1 119 ? -7.089 29.649 0.908 1.00 26.53 119 LEU A N 1
ATOM 580 C CA . LEU A 1 119 ? -8.121 29.262 1.856 1.00 31.78 119 LEU A CA 1
ATOM 581 C C . LEU A 1 119 ? -7.700 28.232 2.900 1.00 34.90 119 LEU A C 1
ATOM 582 O O . LEU A 1 119 ? -8.505 27.846 3.743 1.00 35.76 119 LEU A O 1
ATOM 587 N N . VAL A 1 120 ? -6.445 27.793 2.850 1.00 30.70 120 VAL A N 1
ATOM 588 C CA . VAL A 1 120 ? -5.946 26.809 3.803 1.00 32.75 120 VAL A CA 1
ATOM 589 C C . VAL A 1 120 ? -5.373 27.541 5.016 1.00 36.53 120 VAL A C 1
ATOM 590 O O . VAL A 1 120 ? -4.675 28.540 4.848 1.00 36.03 120 VAL A O 1
ATOM 594 N N . TYR A 1 121 ? -5.672 27.077 6.225 1.00 31.02 121 TYR A N 1
ATOM 595 C CA . TYR A 1 121 ? -5.101 27.713 7.409 1.00 27.89 121 TYR A CA 1
ATOM 596 C C . TYR A 1 121 ? -3.819 26.954 7.767 1.00 29.71 121 TYR A C 1
ATOM 597 O O . TYR A 1 121 ? -3.677 25.774 7.454 1.00 26.76 121 TYR A O 1
ATOM 606 N N . HIS A 1 122 ? -2.863 27.641 8.389 1.00 29.99 122 HIS A N 1
ATOM 607 C CA . HIS A 1 122 ? -1.627 26.983 8.795 1.00 23.83 122 HIS A CA 1
ATOM 608 C C . HIS A 1 122 ? -1.276 27.419 10.203 1.00 25.62 122 HIS A C 1
ATOM 609 O O . HIS A 1 122 ? -1.696 28.490 10.651 1.00 29.15 122 HIS A O 1
ATOM 616 N N . ILE A 1 123 ? -0.551 26.564 10.911 1.00 29.73 123 ILE A N 1
ATOM 617 C CA . ILE A 1 123 ? -0.109 26.882 12.264 1.00 30.75 123 ILE A CA 1
ATOM 618 C C . ILE A 1 123 ? 1.414 26.717 12.330 1.00 33.37 123 ILE A C 1
ATOM 619 O O . ILE A 1 123 ? 1.952 25.640 12.051 1.00 32.50 123 ILE A O 1
ATOM 624 N N . LEU A 1 124 ? 2.109 27.799 12.669 1.00 34.65 124 LEU A N 1
ATOM 625 C CA . LEU A 1 124 ? 3.558 27.753 12.804 1.00 28.52 124 LEU A CA 1
ATOM 626 C C . LEU A 1 124 ? 3.793 27.442 14.275 1.00 28.24 124 LEU A C 1
ATOM 627 O O . LEU A 1 124 ? 3.184 28.066 15.152 1.00 31.00 124 LEU A O 1
ATOM 632 N N . ARG A 1 125 ? 4.654 26.467 14.540 1.00 30.61 125 ARG A N 1
ATOM 633 C CA . ARG A 1 125 ? 4.976 26.080 15.907 1.00 30.51 125 ARG A CA 1
ATOM 634 C C . ARG A 1 125 ? 6.495 26.114 16.064 1.00 19.42 125 ARG A C 1
ATOM 635 O O . ARG A 1 125 ? 7.221 25.670 15.161 1.00 24.76 125 ARG A O 1
ATOM 643 N N . LYS A 1 126 ? 6.971 26.652 17.186 1.00 29.30 126 LYS A N 1
ATOM 644 C CA . LYS A 1 126 ? 8.407 26.717 17.422 1.00 30.10 126 LYS A CA 1
ATOM 645 C C . LYS A 1 126 ? 9.080 27.435 16.265 1.00 25.24 126 LYS A C 1
ATOM 646 O O . LYS A 1 126 ? 10.127 27.010 15.769 1.00 26.40 126 LYS A O 1
ATOM 652 N N . HIS A 1 127 ? 8.467 28.523 15.819 1.00 23.98 127 HIS A N 1
ATOM 653 C CA . HIS A 1 127 ? 9.009 29.271 14.685 1.00 24.84 127 HIS A CA 1
ATOM 654 C C . HIS A 1 127 ? 9.754 30.531 15.119 1.00 22.32 127 HIS A C 1
ATOM 655 O O . HIS A 1 127 ? 10.477 31.134 14.327 1.00 20.56 127 HIS A O 1
ATOM 662 N N . SER A 1 128 ? 9.530 30.927 16.360 1.00 22.93 128 SER A N 1
ATOM 663 C CA . SER A 1 128 ? 10.125 32.159 16.876 1.00 23.22 128 SER A CA 1
ATOM 664 C C . SER A 1 128 ? 10.529 32.000 18.337 1.00 29.02 128 SER A C 1
ATOM 665 O O . SER A 1 128 ? 9.816 31.396 19.141 1.00 26.15 128 SER A O 1
ATOM 668 N N . ALA A 1 129 ? 11.681 32.567 18.672 1.00 23.25 129 ALA A N 1
ATOM 669 C CA . ALA A 1 129 ? 12.188 32.499 20.043 1.00 18.90 129 ALA A CA 1
ATOM 670 C C . ALA A 1 129 ? 11.443 33.384 21.046 1.00 28.88 129 ALA A C 1
ATOM 671 O O . ALA A 1 129 ? 11.047 34.521 20.739 1.00 29.63 129 ALA A O 1
ATOM 673 N N . LYS A 1 130 ? 11.222 32.846 22.246 1.00 25.10 130 LYS A N 1
ATOM 674 C CA . LYS A 1 130 ? 10.568 33.626 23.299 1.00 26.52 130 LYS A CA 1
ATOM 675 C C . LYS A 1 130 ? 11.662 34.003 24.315 1.00 35.16 130 LYS A C 1
ATOM 676 O O . LYS A 1 130 ? 11.659 35.097 24.884 1.00 27.71 130 LYS A O 1
ATOM 682 N N . ARG A 1 131 ? 12.599 33.079 24.518 1.00 28.37 131 ARG A N 1
ATOM 683 C CA . ARG A 1 131 ? 13.707 33.270 25.448 1.00 32.72 131 ARG A CA 1
ATOM 684 C C . ARG A 1 131 ? 14.955 32.630 24.858 1.00 32.70 131 ARG A C 1
ATOM 685 O O . ARG A 1 131 ? 14.878 31.612 24.180 1.00 28.85 131 ARG A O 1
ATOM 693 N N . CYS A 1 132 ? 16.111 33.232 25.111 1.00 32.50 132 CYS A N 1
ATOM 694 C CA . CYS A 1 132 ? 17.351 32.695 24.586 1.00 26.98 132 CYS A CA 1
ATOM 695 C C . CYS A 1 132 ? 18.249 32.208 25.710 1.00 35.01 132 CYS A C 1
ATOM 696 O O . CYS A 1 132 ? 18.094 32.628 26.859 1.00 35.00 132 CYS A O 1
ATOM 699 N N . GLY A 1 133 ? 19.197 31.344 25.369 1.00 30.40 133 GLY A N 1
ATOM 700 C CA . GLY A 1 133 ? 20.129 30.841 26.367 1.00 35.53 133 GLY A CA 1
ATOM 701 C C . GLY A 1 133 ? 21.274 30.081 25.728 1.00 35.66 133 GLY A C 1
ATOM 702 O O . GLY A 1 133 ? 21.175 29.687 24.572 1.00 28.64 133 GLY A O 1
ATOM 703 N N . CYS A 1 134 ? 22.369 29.883 26.465 1.00 29.24 134 CYS A N 1
ATOM 704 C CA . CYS A 1 134 ? 23.510 29.148 25.923 1.00 31.82 134 CYS A CA 1
ATOM 705 C C . CYS A 1 134 ? 23.275 27.671 26.226 1.00 35.48 134 CYS A C 1
ATOM 706 O O . CYS A 1 134 ? 23.131 27.289 27.390 1.00 31.66 134 CYS A O 1
ATOM 709 N N . ILE A 1 135 ? 23.216 26.846 25.187 1.00 32.38 135 ILE A N 1
ATOM 710 C CA . ILE A 1 135 ? 22.958 25.420 25.387 1.00 30.47 135 ILE A CA 1
ATOM 711 C C . ILE A 1 135 ? 23.861 24.503 24.570 1.00 34.20 135 ILE A C 1
ATOM 712 O O . ILE A 1 135 ? 24.596 25.021 23.708 1.00 30.31 135 ILE A O 1
ATOM 718 N N . LYS B 1 38 ? 17.898 15.085 9.733 1.00 48.74 38 LYS B N 1
ATOM 719 C CA . LYS B 1 38 ? 18.823 14.052 10.199 1.00 55.01 38 LYS B CA 1
ATOM 720 C C . LYS B 1 38 ? 20.262 14.518 10.000 1.00 54.83 38 LYS B C 1
ATOM 721 O O . LYS B 1 38 ? 20.732 14.656 8.871 1.00 63.33 38 LYS B O 1
ATOM 727 N N . ASN B 1 39 ? 20.953 14.773 11.103 1.00 48.31 39 ASN B N 1
ATOM 728 C CA . ASN B 1 39 ? 22.339 15.220 11.051 1.00 45.99 39 ASN B CA 1
ATOM 729 C C . ASN B 1 39 ? 23.177 14.102 11.656 1.00 44.64 39 ASN B C 1
ATOM 730 O O . ASN B 1 39 ? 23.512 14.133 12.845 1.00 42.21 39 ASN B O 1
ATOM 735 N N . ARG B 1 40 ? 23.491 13.112 10.824 1.00 35.65 40 ARG B N 1
ATOM 736 C CA . ARG B 1 40 ? 24.259 11.939 11.244 1.00 37.56 40 ARG B CA 1
ATOM 737 C C . ARG B 1 40 ? 25.702 12.224 11.628 1.00 35.08 40 ARG B C 1
ATOM 738 O O . ARG B 1 40 ? 26.375 11.377 12.236 1.00 39.08 40 ARG B O 1
ATOM 746 N N . GLY B 1 41 ? 26.180 13.404 11.261 1.00 33.99 41 GLY B N 1
ATOM 747 C CA . GLY B 1 41 ? 27.542 13.800 11.587 1.00 32.30 41 GLY B CA 1
ATOM 748 C C . GLY B 1 41 ? 27.719 14.264 13.029 1.00 31.72 41 GLY B C 1
ATOM 749 O O . GLY B 1 41 ? 28.851 14.450 13.484 1.00 32.78 41 GLY B O 1
ATOM 750 N N . CYS B 1 42 ? 26.606 14.470 13.737 1.00 25.74 42 CYS B N 1
ATOM 751 C CA . CYS B 1 42 ? 26.617 14.888 15.140 1.00 26.91 42 CYS B CA 1
ATOM 752 C C . CYS B 1 42 ? 26.755 13.589 15.928 1.00 27.99 42 CYS B C 1
ATOM 753 O O . CYS B 1 42 ? 25.774 12.857 16.116 1.00 26.30 42 CYS B O 1
ATOM 756 N N . VAL B 1 43 ? 27.970 13.297 16.383 1.00 25.31 43 VAL B N 1
ATOM 757 C CA . VAL B 1 43 ? 28.221 12.035 17.067 1.00 29.98 43 VAL B CA 1
ATOM 758 C C . VAL B 1 43 ? 28.815 12.131 18.464 1.00 28.85 43 VAL B C 1
ATOM 759 O O . VAL B 1 43 ? 29.406 13.136 18.838 1.00 25.94 43 VAL B O 1
ATOM 763 N N . LEU B 1 44 ? 28.632 11.050 19.209 1.00 20.14 44 LEU B N 1
ATOM 764 C CA . LEU B 1 44 ? 29.107 10.933 20.572 1.00 20.17 44 LEU B CA 1
ATOM 765 C C . LEU B 1 44 ? 30.503 10.334 20.502 1.00 21.27 44 LEU B C 1
ATOM 766 O O . LEU B 1 44 ? 30.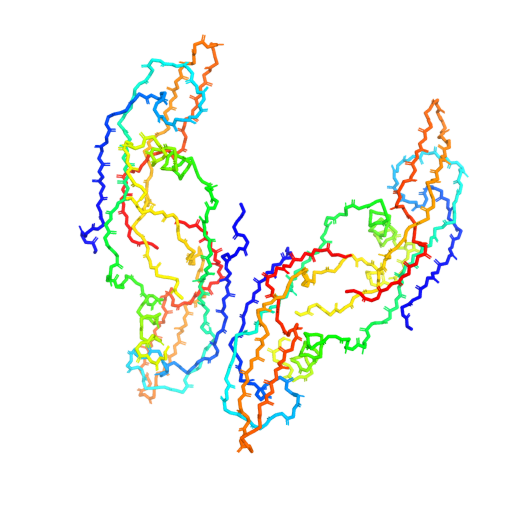738 9.383 19.757 1.00 22.50 44 LEU B O 1
ATOM 771 N N . THR B 1 45 ? 31.436 10.918 21.243 1.00 22.87 45 THR B N 1
ATOM 772 C CA . THR B 1 45 ? 32.811 10.429 21.248 1.00 24.57 45 THR B CA 1
ATOM 773 C C . THR B 1 45 ? 33.190 10.179 22.701 1.00 26.13 45 THR B C 1
ATOM 774 O O . THR B 1 45 ? 32.914 11.021 23.564 1.00 23.86 45 THR B O 1
ATOM 778 N N . ALA B 1 46 ? 33.808 9.028 22.968 1.00 23.05 46 ALA B N 1
ATOM 779 C CA . ALA B 1 46 ? 34.208 8.679 24.332 1.00 21.77 46 ALA B CA 1
ATOM 780 C C . ALA B 1 46 ? 35.729 8.722 24.546 1.00 21.63 46 ALA B C 1
ATOM 781 O O . ALA B 1 46 ? 36.527 8.403 23.652 1.00 22.05 46 ALA B O 1
ATOM 783 N N . ILE B 1 47 ? 36.123 9.113 25.753 1.00 26.11 47 ILE B N 1
ATOM 784 C CA . ILE B 1 47 ? 37.532 9.138 26.110 1.00 25.26 47 ILE B CA 1
ATOM 785 C C . ILE B 1 47 ? 37.650 8.732 27.582 1.00 24.75 47 ILE B C 1
ATOM 786 O O . ILE B 1 47 ? 36.962 9.273 28.444 1.00 23.86 47 ILE B O 1
ATOM 791 N N . HIS B 1 48 ? 38.467 7.726 27.852 1.00 21.52 48 HIS B N 1
ATOM 792 C CA . HIS B 1 48 ? 38.647 7.286 29.227 1.00 26.36 48 HIS B CA 1
ATOM 793 C C . HIS B 1 48 ? 39.618 8.264 29.867 1.00 27.14 48 HIS B C 1
ATOM 794 O O . HIS B 1 48 ? 40.712 8.474 29.350 1.00 30.01 48 HIS 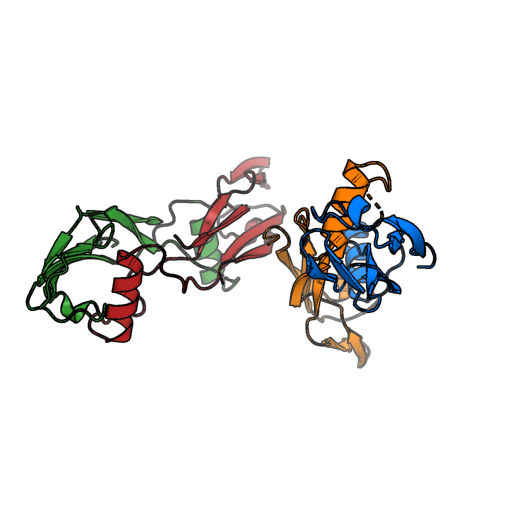B O 1
ATOM 801 N N . LEU B 1 49 ? 39.213 8.872 30.977 1.00 31.23 49 LEU B N 1
ATOM 802 C CA . LEU B 1 49 ? 40.045 9.850 31.660 1.00 31.16 49 LEU B CA 1
ATOM 803 C C . LEU B 1 49 ? 40.068 9.614 33.160 1.00 32.64 49 LEU B C 1
ATOM 804 O O . LEU B 1 49 ? 39.259 8.878 33.702 1.00 27.39 49 LEU B O 1
ATOM 809 N N . ASN B 1 50 ? 41.022 10.252 33.825 1.00 35.54 50 ASN B N 1
ATOM 810 C CA . ASN B 1 50 ? 41.099 10.180 35.273 1.00 32.45 50 ASN B CA 1
ATOM 811 C C . ASN B 1 50 ? 40.344 11.432 35.665 1.00 25.75 50 ASN B C 1
ATOM 812 O O . ASN B 1 50 ? 40.459 12.450 35.003 1.00 25.21 50 ASN B O 1
ATOM 817 N N . VAL B 1 51 ? 39.569 11.375 36.734 1.00 26.40 51 VAL B N 1
ATOM 818 C CA . VAL B 1 51 ? 38.867 12.570 37.147 1.00 29.96 51 VAL B CA 1
ATOM 819 C C . VAL B 1 51 ? 39.874 13.709 37.347 1.00 34.92 51 VAL B C 1
ATOM 820 O O . VAL B 1 51 ? 39.530 14.876 37.212 1.00 37.13 51 VAL B O 1
ATOM 824 N N . THR B 1 52 ? 41.123 13.372 37.655 1.00 34.96 52 THR B N 1
ATOM 825 C CA . THR B 1 52 ? 42.130 14.415 37.821 1.00 39.33 52 THR B CA 1
ATOM 826 C C . THR B 1 52 ? 42.500 15.031 36.457 1.00 38.16 52 THR B C 1
ATOM 827 O O . THR B 1 52 ? 43.046 16.126 36.398 1.00 47.47 52 THR B O 1
ATOM 831 N N . ASP B 1 53 ? 42.186 14.337 35.362 1.00 41.14 53 ASP B N 1
ATOM 832 C CA . ASP B 1 53 ? 42.466 14.844 34.008 1.00 45.93 53 ASP B CA 1
ATOM 833 C C . ASP B 1 53 ? 41.505 15.989 33.640 1.00 47.13 53 ASP B C 1
ATOM 834 O O . ASP B 1 53 ? 41.771 16.755 32.715 1.00 52.27 53 ASP B O 1
ATOM 839 N N . LEU B 1 54 ? 40.381 16.092 34.351 1.00 46.87 54 LEU B N 1
ATOM 840 C CA . LEU B 1 54 ? 39.374 17.108 34.055 1.00 40.03 54 LEU B CA 1
ATOM 841 C C . LEU B 1 54 ? 39.708 18.536 34.450 1.00 47.03 54 LEU B C 1
ATOM 842 O O . LEU B 1 54 ? 38.987 19.469 34.078 1.00 44.74 54 LEU B O 1
ATOM 847 N N . GLY B 1 55 ? 40.779 18.709 35.214 1.00 44.11 55 GLY B N 1
ATOM 848 C CA . GLY B 1 55 ? 41.182 20.038 35.634 1.00 43.94 55 GLY B CA 1
ATOM 849 C C . GLY B 1 55 ? 40.203 20.716 36.567 1.00 46.26 55 GLY B C 1
ATOM 850 O O . GLY B 1 55 ? 40.190 21.944 36.671 1.00 48.45 55 GLY B O 1
ATOM 851 N N . LEU B 1 56 ? 39.389 19.920 37.256 1.00 49.42 56 LEU B N 1
ATOM 852 C CA . LEU B 1 56 ? 38.385 20.445 38.182 1.00 47.91 56 LEU B CA 1
ATOM 853 C C . LEU B 1 56 ? 38.924 20.596 39.598 1.00 46.85 56 LEU B C 1
ATOM 854 O O . LEU B 1 56 ? 38.197 20.999 40.505 1.00 46.43 56 LEU B O 1
ATOM 859 N N . GLY B 1 57 ? 40.191 20.258 39.793 1.00 44.69 57 GLY B N 1
ATOM 860 C CA . GLY B 1 57 ? 40.781 20.399 41.109 1.00 46.29 57 GLY B CA 1
ATOM 861 C C . GLY B 1 57 ? 40.607 19.217 42.038 1.00 49.19 57 GLY B C 1
ATOM 862 O O . GLY B 1 57 ? 40.974 19.295 43.210 1.00 49.88 57 GLY B O 1
ATOM 863 N N . TYR B 1 58 ? 40.064 18.113 41.535 1.00 43.95 58 TYR B N 1
ATOM 864 C CA . TYR B 1 58 ? 39.870 16.950 42.394 1.00 46.05 58 TYR B CA 1
ATOM 865 C C . TYR B 1 58 ? 41.148 16.142 42.586 1.00 42.22 58 TYR B C 1
ATOM 866 O O . TYR B 1 58 ? 41.903 15.931 41.645 1.00 42.10 58 TYR B O 1
ATOM 875 N N . GLU B 1 59 ? 41.375 15.704 43.820 1.00 39.44 59 GLU B N 1
ATOM 876 C CA . GLU B 1 59 ? 42.517 14.868 44.164 1.00 38.32 59 GLU B CA 1
ATOM 877 C C . GLU B 1 59 ? 41.881 13.504 44.463 1.00 38.55 59 GLU B C 1
ATOM 878 O O . GLU B 1 59 ? 41.415 13.249 45.569 1.00 40.08 59 GLU B O 1
ATOM 884 N N . THR B 1 60 ? 41.828 12.652 43.441 1.00 36.24 60 THR B N 1
ATOM 885 C CA . THR B 1 60 ? 41.214 11.326 43.541 1.00 30.02 60 THR B CA 1
ATOM 886 C C . THR B 1 60 ? 41.783 10.360 42.495 1.00 31.46 60 THR B C 1
ATOM 887 O O . THR B 1 60 ? 42.464 10.769 41.560 1.00 35.57 60 THR B O 1
ATOM 891 N N . LYS B 1 61 ? 41.506 9.069 42.669 1.00 33.21 61 LYS B N 1
ATOM 892 C CA . LYS B 1 61 ? 41.946 8.041 41.728 1.00 35.96 61 LYS B CA 1
ATOM 893 C C . LYS B 1 61 ? 40.752 7.676 40.830 1.00 34.45 61 LYS B C 1
ATOM 894 O O . LYS B 1 61 ? 40.843 6.812 39.963 1.00 35.69 61 LYS B O 1
ATOM 900 N N . GLU B 1 62 ? 39.637 8.354 41.050 1.00 28.86 62 GLU B N 1
ATOM 901 C CA . GLU B 1 62 ? 38.426 8.102 40.281 1.00 31.03 62 GLU B CA 1
ATOM 902 C C . GLU B 1 62 ? 38.698 8.262 38.776 1.00 25.69 62 GLU B C 1
ATOM 903 O O . GLU B 1 62 ? 39.445 9.143 38.360 1.00 27.95 62 GLU B O 1
ATOM 909 N N . GLU B 1 63 ? 38.125 7.372 37.978 1.00 27.96 63 GLU B N 1
ATOM 910 C CA . GLU B 1 63 ? 38.278 7.426 36.524 1.00 30.21 63 GLU B CA 1
ATOM 911 C C . GLU B 1 63 ? 36.883 7.479 35.941 1.00 30.98 63 GLU B C 1
ATOM 912 O O . GLU B 1 63 ? 35.905 7.187 36.629 1.00 34.16 63 GLU B O 1
ATOM 918 N N . LEU B 1 64 ? 36.787 7.823 34.664 1.00 28.95 64 LEU B N 1
ATOM 919 C CA . LEU B 1 64 ? 35.497 7.862 34.037 1.00 30.13 64 LEU B CA 1
ATOM 920 C C . LEU B 1 64 ? 35.645 7.869 32.538 1.00 24.49 64 LEU B C 1
ATOM 921 O O . LEU B 1 64 ? 36.719 8.162 31.994 1.00 25.88 64 LEU B O 1
ATOM 926 N N . ILE B 1 65 ? 34.564 7.477 31.878 1.00 24.82 65 ILE B N 1
ATOM 927 C CA . ILE B 1 65 ? 34.525 7.528 30.434 1.00 22.84 65 ILE B CA 1
ATOM 928 C C . ILE B 1 65 ? 33.819 8.881 30.202 1.00 21.86 65 ILE B C 1
ATOM 929 O O . ILE B 1 65 ? 32.646 9.035 30.533 1.00 27.26 65 ILE B O 1
ATOM 934 N N . PHE B 1 66 ? 34.537 9.873 29.699 1.00 20.45 66 PHE B N 1
ATOM 935 C CA . PHE B 1 66 ? 33.913 11.160 29.456 1.00 22.85 66 PHE B CA 1
ATOM 936 C C . PHE B 1 66 ? 33.442 11.110 28.005 1.00 21.54 66 PHE B C 1
ATOM 937 O O . PHE B 1 66 ? 34.176 10.651 27.134 1.00 20.24 66 PHE B O 1
ATOM 945 N N . ARG B 1 67 ? 32.212 11.543 27.750 1.00 22.81 67 ARG B N 1
ATOM 946 C CA . ARG B 1 67 ? 31.714 11.546 26.378 1.00 21.76 67 ARG B CA 1
ATOM 947 C C . ARG B 1 67 ? 31.279 12.942 25.974 1.00 19.96 67 ARG B C 1
ATOM 948 O O . ARG B 1 67 ? 30.708 13.678 26.758 1.00 20.23 67 ARG B O 1
ATOM 956 N N . TYR B 1 68 ? 31.617 13.311 24.745 1.00 21.30 68 TYR B N 1
ATOM 957 C CA . TYR B 1 68 ? 31.271 14.627 24.256 1.00 22.04 68 TYR B CA 1
ATOM 958 C C . TYR B 1 68 ? 30.671 14.506 22.870 1.00 25.95 68 TYR B C 1
ATOM 959 O O . TYR B 1 68 ? 30.879 13.504 22.188 1.00 18.14 68 TYR B O 1
ATOM 968 N N . CYS B 1 69 ? 29.929 15.542 22.483 1.00 22.59 69 CYS B N 1
ATOM 969 C CA . CYS B 1 69 ? 29.236 15.627 21.202 1.00 24.53 69 CYS B CA 1
ATOM 970 C C . CYS B 1 69 ? 29.936 16.604 20.266 1.00 31.48 69 CYS B C 1
ATOM 971 O O . CYS B 1 69 ? 30.389 17.687 20.676 1.00 26.69 69 CYS B O 1
ATOM 974 N N . SER B 1 70 ? 30.041 16.216 19.004 1.00 26.91 70 SER B N 1
ATOM 975 C CA . SER B 1 70 ? 30.667 17.067 18.011 1.00 33.17 70 SER B CA 1
ATOM 976 C C . SER B 1 70 ? 30.286 16.598 16.618 1.00 29.79 70 SER B C 1
ATOM 977 O O . SER B 1 70 ? 29.983 15.426 16.411 1.00 30.96 70 SER B O 1
ATOM 980 N N . GLY B 1 71 ? 30.306 17.525 15.669 1.00 33.84 71 GLY B N 1
ATOM 981 C CA . GLY B 1 71 ? 29.941 17.192 14.302 1.00 34.08 71 GLY B CA 1
ATOM 982 C C . GLY B 1 71 ? 29.077 18.299 13.711 1.00 37.33 71 GLY B C 1
ATOM 983 O O . GLY B 1 71 ? 28.760 19.272 14.392 1.00 35.42 71 GLY B O 1
ATOM 984 N N . SER B 1 72 ? 28.676 18.126 12.454 1.00 38.34 72 SER B N 1
ATOM 985 C CA . SER B 1 72 ? 27.871 19.117 11.735 1.00 39.26 72 SER B CA 1
ATOM 986 C C . SER B 1 72 ? 26.370 19.057 11.987 1.00 38.00 72 SER B C 1
ATOM 987 O O . SER B 1 72 ? 25.803 17.979 12.200 1.00 37.35 72 SER B O 1
ATOM 990 N N . CYS B 1 73 ? 25.737 20.230 11.945 1.00 35.46 73 CYS B N 1
ATOM 991 C CA . CYS B 1 73 ? 24.290 20.361 12.135 1.00 33.27 73 CYS B CA 1
ATOM 992 C C . CYS B 1 73 ? 23.733 21.237 11.026 1.00 42.58 73 CYS B C 1
ATOM 993 O O . CYS B 1 73 ? 22.858 22.073 11.258 1.00 46.32 73 CYS B O 1
ATOM 996 N N . GLU B 1 74 ? 24.262 21.031 9.827 1.00 42.85 74 GLU B N 1
ATOM 997 C CA . GLU B 1 74 ? 23.874 21.793 8.650 1.00 45.29 74 GLU B CA 1
ATOM 998 C C . GLU B 1 74 ? 22.391 21.697 8.296 1.00 44.17 74 GLU B C 1
ATOM 999 O O . GLU B 1 74 ? 21.808 22.663 7.810 1.00 53.78 74 GLU B O 1
ATOM 1005 N N . ALA B 1 75 ? 21.773 20.554 8.572 1.00 42.89 75 ALA B N 1
ATOM 1006 C CA . ALA B 1 75 ? 20.364 20.356 8.254 1.00 39.58 75 ALA B CA 1
ATOM 1007 C C . ALA B 1 75 ? 19.388 20.932 9.281 1.00 40.53 75 ALA B C 1
ATOM 1008 O O . ALA B 1 75 ? 19.455 20.611 10.464 1.00 35.84 75 ALA B O 1
ATOM 1010 N N . ALA B 1 76 ? 18.474 21.787 8.822 1.00 37.72 76 ALA B N 1
ATOM 1011 C CA . ALA B 1 76 ? 17.472 22.378 9.707 1.00 35.24 76 ALA B CA 1
ATOM 1012 C C . ALA B 1 76 ? 16.574 21.288 10.272 1.00 33.12 76 ALA B C 1
ATOM 1013 O O . ALA B 1 76 ? 16.088 20.438 9.546 1.00 41.06 76 ALA B O 1
ATOM 1015 N N . GLU B 1 77 ? 16.342 21.305 11.574 1.00 39.43 77 GLU B N 1
ATOM 1016 C CA . GLU B 1 77 ? 15.493 20.284 12.177 1.00 40.55 77 GLU B CA 1
ATOM 1017 C C . GLU B 1 77 ? 14.275 20.894 12.825 1.00 41.77 77 GLU B C 1
ATOM 1018 O O . GLU B 1 77 ? 13.430 20.187 13.379 1.00 37.67 77 GLU B O 1
ATOM 1024 N N . THR B 1 78 ? 14.191 22.218 12.769 1.00 31.16 78 THR B N 1
ATOM 1025 C CA . THR B 1 78 ? 13.071 22.920 13.368 1.00 28.56 78 THR B CA 1
ATOM 1026 C C . THR B 1 78 ? 12.576 23.995 12.412 1.00 23.25 78 THR B C 1
ATOM 1027 O O . THR B 1 78 ? 13.280 24.379 11.466 1.00 24.88 78 THR B O 1
ATOM 1034 N N . MET B 1 79 ? 11.370 24.473 12.663 1.00 26.58 79 MET B N 1
ATOM 1035 C CA . MET B 1 79 ? 10.788 25.528 11.852 1.00 24.58 79 MET B CA 1
ATOM 1036 C C . MET B 1 79 ? 11.690 26.759 11.993 1.00 26.35 79 MET B C 1
ATOM 1037 O O . MET B 1 79 ? 11.946 27.500 11.044 1.00 21.73 79 MET B O 1
ATOM 1045 N N . TYR B 1 80 ? 12.148 26.977 13.217 1.00 24.43 80 TYR B N 1
ATOM 1046 C CA . TYR B 1 80 ? 13.027 28.096 13.530 1.00 24.98 80 TYR B CA 1
ATOM 1047 C C . TYR B 1 80 ? 14.285 28.115 12.660 1.00 19.55 80 TYR B C 1
ATOM 1048 O O . TYR B 1 80 ? 14.628 29.141 12.050 1.00 18.70 80 TYR B O 1
ATOM 1057 N N . ASP B 1 81 ? 14.974 26.983 12.577 1.00 16.81 81 ASP B N 1
ATOM 1058 C CA . ASP B 1 81 ? 16.190 26.894 11.793 1.00 20.86 81 ASP B CA 1
ATOM 1059 C C . ASP B 1 81 ? 15.957 27.025 10.297 1.00 22.93 81 ASP B C 1
ATOM 1060 O O . ASP B 1 81 ? 16.805 27.524 9.576 1.00 18.94 81 ASP B O 1
ATOM 1065 N N . LYS B 1 82 ? 14.803 26.561 9.834 1.00 18.68 82 LYS B N 1
ATOM 1066 C CA . LYS B 1 82 ? 14.470 26.665 8.414 1.00 21.40 82 LYS B CA 1
ATOM 1067 C C . LYS B 1 82 ? 14.324 28.141 8.086 1.00 20.53 82 LYS B C 1
ATOM 1068 O O . LYS B 1 82 ? 14.779 28.614 7.041 1.00 21.25 82 LYS B O 1
ATOM 1074 N N . ILE B 1 83 ? 13.674 28.861 8.988 1.00 20.99 83 ILE B N 1
ATOM 1075 C CA . ILE B 1 83 ? 13.461 30.291 8.824 1.00 23.47 83 ILE B CA 1
ATOM 1076 C C . ILE B 1 83 ? 14.788 31.040 8.806 1.00 22.61 83 ILE B C 1
ATOM 1077 O O . ILE B 1 83 ? 15.013 31.897 7.963 1.00 20.93 83 ILE B O 1
ATOM 1082 N N . LEU B 1 84 ? 15.690 30.704 9.726 1.00 24.16 84 LEU B N 1
ATOM 1083 C CA . LEU B 1 84 ? 17.010 31.334 9.748 1.00 20.05 84 LEU B CA 1
ATOM 1084 C C . LEU B 1 84 ? 17.770 31.154 8.431 1.00 22.67 84 LEU B C 1
ATOM 1085 O O . LEU B 1 84 ? 18.409 32.087 7.931 1.00 21.18 84 LEU B O 1
ATOM 1090 N N . LYS B 1 85 ? 17.696 29.952 7.867 1.00 19.35 85 LYS B N 1
ATOM 1091 C CA . LYS B 1 85 ? 18.364 29.632 6.625 1.00 23.39 85 LYS B CA 1
ATOM 1092 C C . LYS B 1 85 ? 17.752 30.513 5.555 1.00 20.08 85 LYS B C 1
ATOM 1093 O O . LYS B 1 85 ? 18.458 31.087 4.729 1.00 19.63 85 LYS B O 1
ATOM 1099 N N . ASN B 1 86 ? 16.426 30.642 5.586 1.00 17.89 86 ASN B N 1
ATOM 1100 C CA . ASN B 1 86 ? 15.755 31.464 4.563 1.00 21.74 86 ASN B CA 1
ATOM 1101 C C . ASN B 1 86 ? 16.070 32.971 4.706 1.00 20.58 86 ASN B C 1
ATOM 1102 O O . ASN B 1 86 ? 16.257 33.675 3.705 1.00 19.92 86 ASN B O 1
ATOM 1107 N N . LEU B 1 87 ? 16.112 33.466 5.932 1.00 18.41 87 LEU B N 1
ATOM 1108 C CA . LEU B 1 87 ? 16.400 34.894 6.135 1.00 20.84 87 LEU B CA 1
ATOM 1109 C C . LEU B 1 87 ? 17.825 35.221 5.792 1.00 23.87 87 LEU B C 1
ATOM 1110 O O . LEU B 1 87 ? 18.152 36.360 5.407 1.00 23.21 87 LEU B O 1
ATOM 1115 N N . SER B 1 88 ? 18.707 34.230 5.916 1.00 21.48 88 SER B N 1
ATOM 1116 C CA . SER B 1 88 ? 20.109 34.476 5.574 1.00 24.14 88 SER B CA 1
ATOM 1117 C C . SER B 1 88 ? 20.232 34.554 4.054 1.00 25.28 88 SER B C 1
ATOM 1118 O O . SER B 1 88 ? 20.920 35.428 3.504 1.00 25.14 88 SER B O 1
ATOM 1121 N N . ARG B 1 89 ? 19.532 33.656 3.352 1.00 22.30 89 ARG B N 1
ATOM 1122 C CA . ARG B 1 89 ? 19.590 33.668 1.901 1.00 23.96 89 ARG B CA 1
ATOM 1123 C C . ARG B 1 89 ? 18.994 34.954 1.358 1.00 20.43 89 ARG B C 1
ATOM 1124 O O . ARG B 1 89 ? 19.470 35.459 0.339 1.00 27.73 89 ARG B O 1
ATOM 1132 N N . SER B 1 90 ? 17.964 35.476 2.026 1.00 22.71 90 SER B N 1
ATOM 1133 C CA . SER B 1 90 ? 17.290 36.703 1.561 1.00 20.98 90 SER B CA 1
ATOM 1134 C C . SER B 1 90 ? 17.970 37.982 2.016 1.00 24.73 90 SER B C 1
ATOM 1135 O O . SER B 1 90 ? 17.550 39.088 1.652 1.00 20.14 90 SER B O 1
ATOM 1138 N N . ARG B 1 91 ? 19.007 37.830 2.831 1.00 19.72 91 ARG B N 1
ATOM 1139 C CA . ARG B 1 91 ? 19.783 38.949 3.345 1.00 20.65 91 ARG B CA 1
ATOM 1140 C C . ARG B 1 91 ? 19.016 39.821 4.337 1.00 19.02 91 ARG B C 1
ATOM 1141 O O . ARG B 1 91 ? 19.331 40.985 4.506 1.00 22.24 91 ARG B O 1
ATOM 1149 N N . ARG B 1 92 ? 18.004 39.261 5.006 1.00 18.75 92 ARG B N 1
ATOM 1150 C CA . ARG B 1 92 ? 17.259 40.017 5.989 1.00 16.99 92 ARG B CA 1
ATOM 1151 C C . ARG B 1 92 ? 17.833 39.771 7.373 1.00 18.91 92 ARG B C 1
ATOM 1152 O O . ARG B 1 92 ? 17.528 40.480 8.328 1.00 24.88 92 ARG B O 1
ATOM 1160 N N . LEU B 1 93 ? 18.677 38.747 7.450 1.00 25.39 93 LEU B N 1
ATOM 1161 C CA . LEU B 1 93 ? 19.345 38.355 8.687 1.00 29.14 93 LEU B CA 1
ATOM 1162 C C . LEU B 1 93 ? 20.528 37.463 8.302 1.00 34.42 93 LEU B C 1
ATOM 1163 O O . LEU B 1 93 ? 20.344 36.260 8.118 1.00 31.80 93 LEU B O 1
ATOM 1168 N N . THR B 1 94 ? 21.725 38.038 8.163 1.00 32.46 94 THR B N 1
ATOM 1169 C CA . THR B 1 94 ? 22.915 37.251 7.796 0.00 42.81 94 THR B CA 1
ATOM 1170 C C . THR B 1 94 ? 23.147 36.047 8.723 1.00 48.90 94 THR B C 1
ATOM 1171 O O . THR B 1 94 ? 22.896 36.122 9.933 1.00 48.27 94 THR B O 1
ATOM 1175 N N . SER B 1 95 ? 23.628 34.940 8.149 1.00 45.96 95 SER B N 1
ATOM 1176 C CA . SER B 1 95 ? 23.887 33.719 8.914 1.00 50.49 95 SER B CA 1
ATOM 1177 C C . SER B 1 95 ? 24.717 33.984 10.174 1.00 54.33 95 SER B C 1
ATOM 1178 O O . SER B 1 95 ? 25.765 34.638 10.120 1.00 56.05 95 SER B O 1
ATOM 1181 N N . VAL B 1 98 ? 23.206 35.413 13.765 1.00 49.57 98 VAL B N 1
ATOM 1182 C CA . VAL B 1 98 ? 22.288 34.490 14.418 1.00 43.52 98 VAL B CA 1
ATOM 1183 C C . VAL B 1 98 ? 22.981 33.174 14.764 1.00 45.64 98 VAL B C 1
ATOM 1184 O O . VAL B 1 98 ? 23.852 32.707 14.030 1.00 41.12 98 VAL B O 1
ATOM 1188 N N . GLY B 1 99 ? 22.585 32.583 15.887 1.00 40.52 99 GLY B N 1
ATOM 1189 C CA . GLY B 1 99 ? 23.179 31.327 16.296 1.00 42.05 99 GLY B CA 1
ATOM 1190 C C . GLY B 1 99 ? 22.551 30.139 15.592 1.00 35.20 99 GLY B C 1
ATOM 1191 O O . GLY B 1 99 ? 21.352 29.890 15.739 1.00 30.55 99 GLY B O 1
ATOM 1192 N N . GLN B 1 100 ? 23.359 29.418 14.818 1.00 37.53 100 GLN B N 1
ATOM 1193 C CA . GLN B 1 100 ? 22.894 28.225 14.108 1.00 42.87 100 GLN B CA 1
ATOM 1194 C C . GLN B 1 100 ? 22.858 27.074 15.106 1.00 35.54 100 GLN B C 1
ATOM 1195 O O . GLN B 1 100 ? 23.432 27.177 16.190 1.00 33.20 100 GLN B O 1
ATOM 1201 N N . ALA B 1 101 ? 22.178 25.987 14.749 1.00 33.40 101 ALA B N 1
ATOM 1202 C CA . ALA B 1 101 ? 22.084 24.826 15.633 1.00 28.33 101 ALA B CA 1
ATOM 1203 C C . ALA B 1 101 ? 23.465 24.213 15.831 1.00 26.99 101 ALA B C 1
ATOM 1204 O O . ALA B 1 101 ? 24.319 24.267 14.934 1.00 25.37 101 ALA B O 1
ATOM 1206 N N . CYS B 1 102 ? 23.708 23.660 17.020 1.00 29.33 102 CYS B N 1
ATOM 1207 C CA . CYS B 1 102 ? 25.005 23.043 17.292 1.00 27.02 102 CYS B CA 1
ATOM 1208 C C . CYS B 1 102 ? 24.845 21.627 17.844 1.00 26.00 102 CYS B C 1
ATOM 1209 O O . CYS B 1 102 ? 23.828 21.287 18.466 1.00 22.82 102 CYS B O 1
ATOM 1213 N N . CYS B 1 103 ? 25.863 20.813 17.611 1.00 22.77 103 CYS B N 1
ATOM 1214 C CA . CYS B 1 103 ? 25.881 19.429 18.080 1.00 24.79 103 CYS B CA 1
ATOM 1215 C C . CYS B 1 103 ? 26.260 19.465 19.562 1.00 21.04 103 CYS B C 1
ATOM 1216 O O . CYS B 1 103 ? 27.384 19.811 19.905 1.00 24.71 103 CYS B O 1
ATOM 1219 N N . ARG B 1 104 ? 25.309 19.118 20.418 1.00 23.58 104 ARG B N 1
ATOM 1220 C CA . ARG B 1 104 ? 25.455 19.166 21.874 1.00 24.27 104 ARG B CA 1
ATOM 1221 C C . ARG B 1 104 ? 24.745 18.011 22.561 1.00 22.97 104 ARG B C 1
ATOM 1222 O O . ARG B 1 104 ? 23.980 17.268 21.944 1.00 24.38 104 ARG B O 1
ATOM 1230 N N . PRO B 1 105 ? 25.009 17.817 23.875 1.00 26.29 105 PRO B N 1
ATOM 1231 C CA . PRO B 1 105 ? 24.307 16.716 24.533 1.00 19.59 105 PRO B CA 1
ATOM 1232 C C . PRO B 1 105 ? 22.831 17.051 24.683 1.00 24.97 105 PRO B C 1
ATOM 1233 O O . PRO B 1 105 ? 22.477 18.175 25.052 1.00 27.92 105 PRO B O 1
ATOM 1237 N N . VAL B 1 106 ? 21.976 16.079 24.379 1.00 28.18 106 VAL B N 1
ATOM 1238 C CA . VAL B 1 106 ? 20.537 16.247 24.527 1.00 29.97 106 VAL B CA 1
ATOM 1239 C C . VAL B 1 106 ? 20.165 15.473 25.784 1.00 31.81 106 VAL B C 1
ATOM 1240 O O . VAL B 1 106 ? 19.075 15.613 26.343 1.00 31.52 106 VAL B O 1
ATOM 1244 N N . ALA B 1 107 ? 21.107 14.654 26.237 1.00 26.72 107 ALA B N 1
ATOM 1245 C CA . ALA B 1 107 ? 20.938 13.858 27.445 1.00 31.31 107 ALA B CA 1
ATOM 1246 C C . ALA B 1 107 ? 22.325 13.733 28.083 1.00 33.37 107 ALA B C 1
ATOM 1247 O O . ALA B 1 107 ? 23.337 13.698 27.384 1.00 26.58 107 ALA B O 1
ATOM 1249 N N . PHE B 1 108 ? 22.363 13.673 29.408 1.00 32.28 108 PHE B N 1
ATOM 1250 C CA . PHE B 1 108 ? 23.634 13.581 30.126 1.00 30.63 108 PHE B CA 1
ATOM 1251 C C . PHE B 1 108 ? 23.736 12.268 30.903 1.00 32.31 108 PHE B C 1
ATOM 1252 O O . PHE B 1 108 ? 22.727 11.666 31.301 1.00 28.14 108 PHE B O 1
ATOM 1260 N N . ASP B 1 109 ? 24.963 11.805 31.105 1.00 33.58 109 ASP B N 1
ATOM 1261 C CA . ASP B 1 109 ? 25.174 10.580 31.853 1.00 30.60 109 ASP B CA 1
ATOM 1262 C C . ASP B 1 109 ? 24.651 10.867 33.256 1.00 29.69 109 ASP B C 1
ATOM 1263 O O . ASP B 1 109 ? 24.452 12.025 33.631 1.00 27.78 109 ASP B O 1
ATOM 1268 N N . ASP B 1 110 ? 24.447 9.821 34.042 1.00 32.05 110 ASP B N 1
ATOM 1269 C CA . ASP B 1 110 ? 23.960 10.009 35.396 1.00 37.60 110 ASP B CA 1
ATOM 1270 C C . ASP B 1 110 ? 25.024 10.692 36.248 1.00 33.15 110 ASP B C 1
ATOM 1271 O O . ASP B 1 110 ? 26.223 10.606 35.957 1.00 31.70 110 ASP B O 1
ATOM 1276 N N . ASP B 1 111 ? 24.563 11.391 37.285 1.00 30.87 111 ASP B N 1
ATOM 1277 C CA . ASP B 1 111 ? 25.444 12.076 38.230 1.00 37.36 111 ASP B CA 1
ATOM 1278 C C . ASP B 1 111 ? 26.510 11.073 38.693 1.00 31.70 111 ASP B C 1
ATOM 1279 O O . ASP B 1 111 ? 26.213 9.889 38.854 1.00 35.04 111 ASP B O 1
ATOM 1284 N N . LEU B 1 112 ? 27.743 11.542 38.871 1.00 28.72 112 LEU B N 1
ATOM 1285 C CA . LEU B 1 112 ? 28.835 10.689 39.334 1.00 29.43 112 LEU B CA 1
ATOM 1286 C C . LEU B 1 112 ? 29.173 11.194 40.741 1.00 33.05 112 LEU B C 1
ATOM 1287 O O . LEU B 1 112 ? 29.528 12.362 40.910 1.00 27.48 112 LEU B O 1
ATOM 1292 N N . SER B 1 113 ? 29.011 10.320 41.734 1.00 31.49 113 SER B N 1
ATOM 1293 C CA . SER B 1 113 ? 29.294 10.629 43.141 1.00 29.27 113 SER B CA 1
ATOM 1294 C C . SER B 1 113 ? 30.578 9.897 43.497 1.00 26.41 113 SER B C 1
ATOM 1295 O O . SER B 1 113 ? 30.792 8.760 43.061 1.00 27.76 113 SER B O 1
ATOM 1298 N N . PHE B 1 114 ? 31.434 10.539 44.281 1.00 24.48 114 PHE B N 1
ATOM 1299 C CA . PHE B 1 114 ? 32.665 9.876 44.697 1.00 24.95 114 PHE B CA 1
ATOM 1300 C C . PHE B 1 114 ? 33.264 10.604 45.880 1.00 22.13 114 PHE B C 1
ATOM 1301 O O . PHE B 1 114 ? 32.907 11.758 46.177 1.00 21.54 114 PHE B O 1
ATOM 1309 N N . LEU B 1 115 ? 34.143 9.911 46.593 1.00 22.83 115 LEU B N 1
ATOM 1310 C CA . LEU B 1 115 ? 34.819 10.526 47.714 1.00 21.32 115 LEU B CA 1
ATOM 1311 C C . LEU B 1 115 ? 36.240 10.739 47.198 1.00 23.01 115 LEU B C 1
ATOM 1312 O O . LEU B 1 115 ? 36.804 9.859 46.527 1.00 29.97 115 LEU B O 1
ATOM 1317 N N . ASP B 1 116 ? 36.798 11.920 47.450 1.00 26.18 116 ASP B N 1
ATOM 1318 C CA . ASP B 1 116 ? 38.151 12.187 46.985 1.00 24.64 116 ASP B CA 1
ATOM 1319 C C . ASP B 1 116 ? 39.148 11.583 47.955 1.00 32.10 116 ASP B C 1
ATOM 1320 O O . ASP B 1 116 ? 38.758 10.887 48.899 1.00 26.01 116 ASP B O 1
ATOM 1325 N N . ASP B 1 117 ? 40.433 11.843 47.716 1.00 36.41 117 ASP B N 1
ATOM 1326 C CA . ASP B 1 117 ? 41.494 11.301 48.557 1.00 40.06 117 ASP B CA 1
ATOM 1327 C C . ASP B 1 117 ? 41.342 11.658 50.032 1.00 36.52 117 ASP B C 1
ATOM 1328 O O . ASP B 1 117 ? 41.798 10.912 50.906 1.00 43.67 117 ASP B O 1
ATOM 1333 N N . SER B 1 118 ? 40.703 12.787 50.316 1.00 34.93 118 SER B N 1
ATOM 1334 C CA . SER B 1 118 ? 40.488 13.206 51.703 1.00 35.73 118 SER B CA 1
ATOM 1335 C C . SER B 1 118 ? 39.103 12.804 52.214 1.00 36.80 118 SER B C 1
ATOM 1336 O O . SER B 1 118 ? 38.619 13.329 53.221 1.00 37.81 118 SER B O 1
ATOM 1339 N N . LEU B 1 119 ? 38.468 11.876 51.507 1.00 32.37 119 LEU B N 1
ATOM 1340 C CA . LEU B 1 119 ? 37.138 11.401 51.866 1.00 36.14 119 LEU B CA 1
ATOM 1341 C C . LEU B 1 119 ? 36.026 12.458 51.747 1.00 33.48 119 LEU B C 1
ATOM 1342 O O . LEU B 1 119 ? 34.918 12.281 52.274 1.00 31.32 119 LEU B O 1
ATOM 1347 N N . VAL B 1 120 ? 36.321 13.553 51.055 1.00 28.43 120 VAL B N 1
ATOM 1348 C CA . VAL B 1 120 ? 35.344 14.610 50.837 1.00 24.97 120 VAL B CA 1
ATOM 1349 C C . VAL B 1 120 ? 34.413 14.161 49.698 1.00 27.74 120 VAL B C 1
ATOM 1350 O O . VAL B 1 120 ? 34.859 13.702 48.638 1.00 25.17 120 VAL B O 1
ATOM 1354 N N . TYR B 1 121 ? 33.116 14.277 49.944 1.00 23.47 121 TYR B N 1
ATOM 1355 C CA . TYR B 1 121 ? 32.105 13.878 48.978 1.00 27.05 121 TYR B CA 1
ATOM 1356 C C . TYR B 1 121 ? 31.945 14.920 47.872 1.00 29.29 121 TYR B C 1
ATOM 1357 O O . TYR B 1 121 ? 31.903 16.120 48.137 1.00 27.39 121 TYR B O 1
ATOM 1366 N N . HIS B 1 122 ? 31.869 14.450 46.627 1.00 24.76 122 HIS B N 1
ATOM 1367 C CA . HIS B 1 122 ? 31.700 15.326 45.475 1.00 26.23 122 HIS B CA 1
ATOM 1368 C C . HIS B 1 122 ? 30.749 14.662 44.501 1.00 27.15 122 HIS B C 1
ATOM 1369 O O . HIS B 1 122 ? 30.690 13.431 44.418 1.00 22.58 122 HIS B O 1
ATOM 1376 N N . ILE B 1 123 ? 30.006 15.470 43.747 1.00 24.61 123 ILE B N 1
ATOM 1377 C CA . ILE B 1 123 ? 29.096 14.919 42.739 1.00 26.70 123 ILE B CA 1
ATOM 1378 C C . ILE B 1 123 ? 29.286 15.734 41.453 1.00 22.42 123 ILE B C 1
ATOM 1379 O O . ILE B 1 123 ? 29.391 16.966 41.484 1.00 31.67 123 ILE B O 1
ATOM 1384 N N . LEU B 1 124 ? 29.417 15.040 40.338 1.00 27.08 124 LEU B N 1
ATOM 1385 C CA . LEU B 1 124 ? 29.546 15.706 39.048 1.00 28.94 124 LEU B CA 1
ATOM 1386 C C . LEU B 1 124 ? 28.168 15.511 38.427 1.00 28.08 124 LEU B C 1
ATOM 1387 O O . LEU B 1 124 ? 27.668 14.388 38.356 1.00 33.37 124 LEU B O 1
ATOM 1392 N N . ARG B 1 125 ? 27.545 16.621 38.029 1.00 33.42 125 ARG B N 1
ATOM 1393 C CA . ARG B 1 125 ? 26.208 16.599 37.428 1.00 22.40 125 ARG B CA 1
ATOM 1394 C C . ARG B 1 125 ? 26.265 17.200 36.006 1.00 21.74 125 ARG B C 1
ATOM 1395 O O . ARG B 1 125 ? 26.928 18.222 35.793 1.00 26.39 125 ARG B O 1
ATOM 1403 N N . LYS B 1 126 ? 25.587 16.570 35.047 1.00 27.80 126 LYS B N 1
ATOM 1404 C CA . LYS B 1 126 ? 25.595 17.065 33.667 1.00 30.15 126 LYS B CA 1
ATOM 1405 C C . LYS B 1 126 ? 27.043 17.341 33.249 1.00 32.36 126 LYS B C 1
ATOM 1406 O O . LYS B 1 126 ? 27.371 18.414 32.729 1.00 31.20 126 LYS B O 1
ATOM 1412 N N . HIS B 1 127 ? 27.894 16.346 33.470 1.00 27.80 127 HIS B N 1
ATOM 1413 C CA . HIS B 1 127 ? 29.324 16.427 33.190 1.00 25.33 127 HIS B CA 1
ATOM 1414 C C . HIS B 1 127 ? 29.780 15.621 31.977 1.00 19.37 127 HIS B C 1
ATOM 1415 O O . HIS B 1 127 ? 30.887 15.800 31.481 1.00 24.32 127 HIS B O 1
ATOM 1422 N N . SER B 1 128 ? 28.915 14.732 31.512 1.00 20.71 128 SER B N 1
ATOM 1423 C CA . SER B 1 128 ? 29.243 13.873 30.396 1.00 23.33 128 SER B CA 1
ATOM 1424 C C . SER B 1 128 ? 28.005 13.621 29.539 1.00 19.56 128 SER B C 1
ATOM 1425 O O . SER B 1 128 ? 26.898 13.452 30.059 1.00 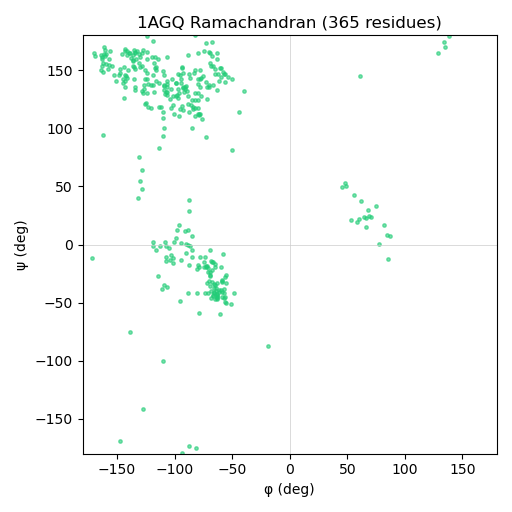23.66 128 SER B O 1
ATOM 1428 N N . ALA B 1 129 ? 28.204 13.571 28.227 1.00 22.41 129 ALA B N 1
ATOM 1429 C CA . ALA B 1 129 ? 27.081 13.338 27.324 1.00 22.76 129 ALA B CA 1
ATOM 1430 C C . ALA B 1 129 ? 26.642 11.875 27.294 1.00 25.08 129 ALA B C 1
ATOM 1431 O O . ALA B 1 129 ? 27.465 10.956 27.370 1.00 25.55 129 ALA B O 1
ATOM 1433 N N . LYS B 1 130 ? 25.333 11.677 27.176 1.00 21.53 130 LYS B N 1
ATOM 1434 C CA . LYS B 1 130 ? 24.752 10.352 27.064 1.00 24.87 130 LYS B CA 1
ATOM 1435 C C . LYS B 1 130 ? 24.200 10.221 25.632 1.00 25.54 130 LYS B C 1
ATOM 1436 O O . LYS B 1 130 ? 24.291 9.165 25.005 1.00 24.31 130 LYS B O 1
ATOM 1442 N N . ARG B 1 131 ? 23.625 11.316 25.130 1.00 28.65 131 ARG B N 1
ATOM 1443 C CA . ARG B 1 131 ? 23.030 11.359 23.783 1.00 27.84 131 ARG B CA 1
ATOM 1444 C C . ARG B 1 131 ? 23.360 12.710 23.182 1.00 21.54 131 ARG B C 1
ATOM 1445 O O . ARG B 1 131 ? 23.348 13.707 23.893 1.00 28.62 131 ARG B O 1
ATOM 1453 N N . CYS B 1 132 ? 23.618 12.737 21.877 1.00 23.83 132 CYS B N 1
ATOM 1454 C CA . CYS B 1 132 ? 23.964 13.962 21.149 1.00 29.67 132 CYS B CA 1
ATOM 1455 C C . CYS B 1 132 ? 22.843 14.384 20.211 1.00 31.81 132 CYS B C 1
ATOM 1456 O O . CYS B 1 132 ? 22.116 13.536 19.697 1.00 29.26 132 CYS B O 1
ATOM 1459 N N . GLY B 1 133 ? 22.702 15.686 19.986 1.00 28.97 133 GLY B N 1
ATOM 1460 C CA . GLY B 1 133 ? 21.657 16.155 19.085 1.00 28.49 133 GLY B CA 1
ATOM 1461 C C . GLY B 1 133 ? 21.920 17.571 18.625 1.00 31.69 133 GLY B C 1
ATOM 1462 O O . GLY B 1 133 ? 22.668 18.319 19.262 1.00 25.65 133 GLY B O 1
ATOM 1463 N N . CYS B 1 134 ? 21.353 17.936 17.483 1.00 27.13 134 CYS B N 1
ATOM 1464 C CA . CYS B 1 134 ? 21.508 19.289 16.976 1.00 24.80 134 CYS B CA 1
ATOM 1465 C C . CYS B 1 134 ? 20.448 20.121 17.677 1.00 30.55 134 CYS B C 1
ATOM 1466 O O . CYS B 1 134 ? 19.256 19.853 17.551 1.00 31.96 134 CYS B O 1
ATOM 1469 N N . ILE B 1 135 ? 20.881 21.114 18.447 1.00 26.39 135 ILE B N 1
ATOM 1470 C CA . ILE B 1 135 ? 19.942 21.951 19.185 1.00 31.51 135 ILE B CA 1
ATOM 1471 C C . ILE B 1 135 ? 20.233 23.440 19.042 1.00 29.00 135 ILE B C 1
ATOM 1472 O O . ILE B 1 135 ? 21.343 23.783 18.586 1.00 26.47 135 ILE B O 1
ATOM 1478 N N . GLY C 1 41 ? 33.551 -20.149 4.566 1.00 46.89 41 GLY C N 1
ATOM 1479 C CA . GLY C 1 41 ? 32.621 -19.825 5.636 1.00 44.03 41 GLY C CA 1
ATOM 1480 C C . GLY C 1 41 ? 31.339 -19.233 5.073 1.00 37.46 41 GLY C C 1
ATOM 1481 O O . GLY C 1 41 ? 30.273 -19.831 5.203 1.00 37.27 41 GLY C O 1
ATOM 1482 N N . CYS C 1 42 ? 31.449 -18.060 4.450 1.00 36.55 42 CYS C N 1
ATOM 1483 C CA . CYS C 1 42 ? 30.306 -17.374 3.850 1.00 35.89 42 CYS C CA 1
ATOM 1484 C C . CYS C 1 42 ? 29.939 -18.071 2.531 1.00 32.62 42 CYS C C 1
ATOM 1485 O O . CYS C 1 42 ? 30.659 -17.978 1.535 1.00 36.32 42 CYS C O 1
ATOM 1488 N N . VAL C 1 43 ? 28.817 -18.785 2.530 1.00 35.54 43 VAL C N 1
ATOM 1489 C CA . VAL C 1 43 ? 28.393 -19.506 1.330 1.00 26.70 43 VAL C CA 1
ATOM 1490 C C . VAL C 1 43 ? 26.902 -19.329 1.029 1.00 17.44 43 VAL C C 1
ATOM 1491 O O . VAL C 1 43 ? 26.142 -18.854 1.866 1.00 23.53 43 VAL C O 1
ATOM 1495 N N . LEU C 1 44 ? 26.541 -19.732 -0.170 1.00 22.27 44 LEU C N 1
ATOM 1496 C CA . LEU C 1 44 ? 25.163 -19.666 -0.643 1.00 23.31 44 LEU C CA 1
ATOM 1497 C C . LEU C 1 44 ? 24.511 -21.014 -0.380 1.00 23.01 44 LEU C C 1
ATOM 1498 O O . LEU C 1 44 ? 25.154 -22.049 -0.559 1.00 22.67 44 LEU C O 1
ATOM 1503 N N . THR C 1 45 ? 23.261 -21.007 0.079 1.00 17.99 45 THR C N 1
ATOM 1504 C CA . THR C 1 45 ? 22.518 -22.245 0.317 1.00 15.55 45 THR C CA 1
ATOM 1505 C C . THR C 1 45 ? 21.191 -22.121 -0.439 1.00 22.33 45 THR C C 1
ATOM 1506 O O . THR C 1 45 ? 20.519 -21.107 -0.310 1.00 19.42 45 THR C O 1
ATOM 1510 N N . ALA C 1 46 ? 20.840 -23.145 -1.218 1.00 18.53 46 ALA C N 1
ATOM 1511 C CA . ALA C 1 46 ? 19.567 -23.158 -1.960 1.00 19.95 46 ALA C CA 1
ATOM 1512 C C . ALA C 1 46 ? 18.586 -24.136 -1.319 1.00 19.48 46 ALA C C 1
ATOM 1513 O O . ALA C 1 46 ? 18.925 -25.307 -1.052 1.00 15.82 46 ALA C O 1
ATOM 1515 N N . ILE C 1 47 ? 17.366 -23.660 -1.043 1.00 17.14 47 ILE C N 1
ATOM 1516 C CA . ILE C 1 47 ? 16.337 -24.500 -0.445 1.00 13.71 47 ILE C CA 1
ATOM 1517 C C . ILE C 1 47 ? 15.004 -24.305 -1.157 1.00 22.38 47 ILE C C 1
ATOM 1518 O O . ILE C 1 47 ? 14.735 -23.251 -1.715 1.00 17.09 47 ILE C O 1
ATOM 1523 N N . HIS C 1 48 ? 14.210 -25.358 -1.132 1.00 16.80 48 HIS C N 1
ATOM 1524 C CA . HIS C 1 48 ? 12.908 -25.424 -1.776 1.00 20.33 48 HIS C CA 1
ATOM 1525 C C . HIS C 1 48 ? 11.839 -25.032 -0.754 1.00 16.18 48 HIS C C 1
ATOM 1526 O O . HIS C 1 48 ? 11.663 -25.694 0.292 1.00 21.08 48 HIS C O 1
ATOM 1533 N N . LEU C 1 49 ? 11.106 -23.962 -1.064 1.00 17.57 49 LEU C N 1
ATOM 1534 C CA . LEU C 1 49 ? 10.056 -23.456 -0.177 1.00 16.85 49 LEU C CA 1
ATOM 1535 C C . LEU C 1 49 ? 8.723 -23.232 -0.908 1.00 15.05 49 LEU C C 1
ATOM 1536 O O . LEU C 1 49 ? 8.680 -23.122 -2.115 1.00 15.73 49 LEU C O 1
ATOM 1541 N N . ASN C 1 50 ? 7.659 -23.145 -0.124 1.00 21.00 50 ASN C N 1
ATOM 1542 C CA . ASN C 1 50 ? 6.350 -22.804 -0.671 1.00 20.53 50 ASN C CA 1
ATOM 1543 C C . ASN C 1 50 ? 6.328 -21.280 -0.633 1.00 20.94 50 ASN C C 1
ATOM 1544 O O . ASN C 1 50 ? 6.862 -20.689 0.288 1.00 18.53 50 ASN C O 1
ATOM 1549 N N . VAL C 1 51 ? 5.678 -20.633 -1.593 1.00 22.54 51 VAL C N 1
ATOM 1550 C CA . VAL C 1 51 ? 5.609 -19.187 -1.512 1.00 23.93 51 VAL C CA 1
ATOM 1551 C C . VAL C 1 51 ? 4.925 -18.833 -0.175 1.00 25.90 51 VAL C C 1
ATOM 1552 O O . VAL C 1 51 ? 5.264 -17.835 0.469 1.00 27.16 51 VAL C O 1
ATOM 1556 N N . THR C 1 52 ? 4.013 -19.669 0.302 1.00 21.92 52 THR C N 1
ATOM 1557 C CA . THR C 1 52 ? 3.359 -19.352 1.567 1.00 19.91 52 THR C CA 1
ATOM 1558 C C . THR C 1 52 ? 4.283 -19.421 2.800 1.00 29.60 52 THR C C 1
ATOM 1559 O O . THR C 1 52 ? 3.924 -18.943 3.868 1.00 32.66 52 THR C O 1
ATOM 1563 N N . ASP C 1 53 ? 5.459 -20.025 2.660 1.00 20.92 53 ASP C N 1
ATOM 1564 C CA . ASP C 1 53 ? 6.412 -20.100 3.784 1.00 17.28 53 ASP C CA 1
ATOM 1565 C C . ASP C 1 53 ? 7.038 -18.704 3.970 1.00 19.36 53 ASP C C 1
ATOM 1566 O O . ASP C 1 53 ? 7.573 -18.406 5.017 1.00 21.52 53 ASP C O 1
ATOM 1571 N N . LEU C 1 54 ? 6.956 -17.867 2.937 1.00 19.89 54 LEU C N 1
ATOM 1572 C CA . LEU C 1 54 ? 7.554 -16.528 2.943 1.00 23.16 54 LEU C CA 1
ATOM 1573 C C . LEU C 1 54 ? 6.902 -15.525 3.883 1.00 28.34 54 LEU C C 1
ATOM 1574 O O . LEU C 1 54 ? 7.530 -14.542 4.279 1.00 21.99 54 LEU C O 1
ATOM 1579 N N . GLY C 1 55 ? 5.637 -15.772 4.203 1.00 25.91 55 GLY C N 1
ATOM 1580 C CA . GLY C 1 55 ? 4.892 -14.937 5.122 1.00 29.51 55 GLY C CA 1
ATOM 1581 C C . GLY C 1 55 ? 4.473 -13.615 4.527 1.00 25.53 55 GLY C C 1
ATOM 1582 O O . GLY C 1 55 ? 4.405 -12.611 5.233 1.00 34.02 55 GLY C O 1
ATOM 1583 N N . LEU C 1 56 ? 4.192 -13.612 3.239 1.00 25.09 56 LEU C N 1
ATOM 1584 C CA . LEU C 1 56 ? 3.789 -12.387 2.568 1.00 25.70 56 LEU C CA 1
ATOM 1585 C C . LEU C 1 56 ? 2.264 -12.271 2.523 1.00 31.56 56 LEU C C 1
ATOM 1586 O O . LEU C 1 56 ? 1.726 -11.323 1.966 1.00 32.83 56 LEU C O 1
ATOM 1591 N N . GLY C 1 57 ? 1.581 -13.252 3.108 1.00 34.65 57 GLY C N 1
ATOM 1592 C CA . GLY C 1 57 ? 0.126 -13.248 3.166 1.00 42.36 57 GLY C CA 1
ATOM 1593 C C . GLY C 1 57 ? -0.653 -13.813 1.994 1.00 46.22 57 GLY C C 1
ATOM 1594 O O . GLY C 1 57 ? -1.859 -14.039 2.104 1.00 49.15 57 GLY C O 1
ATOM 1595 N N . TYR C 1 58 ? 0.021 -14.048 0.876 1.00 48.28 58 TYR C N 1
ATOM 1596 C CA . TYR C 1 58 ? -0.636 -14.563 -0.312 1.00 44.71 58 TYR C CA 1
ATOM 1597 C C . TYR C 1 58 ? -0.946 -16.051 -0.252 1.00 49.43 58 TYR C C 1
ATOM 1598 O O . TYR C 1 58 ? -0.071 -16.870 0.024 1.00 55.35 58 TYR C O 1
ATOM 1607 N N . GLU C 1 59 ? -2.202 -16.397 -0.509 1.00 41.54 59 GLU C N 1
ATOM 1608 C CA . GLU C 1 59 ? -2.612 -17.790 -0.504 1.00 38.59 59 GLU C CA 1
ATOM 1609 C C . GLU C 1 59 ? -2.290 -18.321 -1.890 1.00 39.06 59 GLU C C 1
ATOM 1610 O O . GLU C 1 59 ? -2.706 -17.760 -2.905 1.00 34.49 59 GLU C O 1
ATOM 1616 N N . THR C 1 60 ? -1.510 -19.391 -1.937 1.00 31.97 60 THR C N 1
ATOM 1617 C CA . THR C 1 60 ? -1.113 -19.952 -3.213 1.00 26.85 60 THR C CA 1
ATOM 1618 C C . THR C 1 60 ? -0.444 -21.292 -2.989 1.00 33.53 60 THR C C 1
ATOM 1619 O O . THR C 1 60 ? -0.064 -21.620 -1.867 1.00 34.67 60 THR C O 1
ATOM 1623 N N . LYS C 1 61 ? -0.315 -22.064 -4.063 1.00 33.93 61 LYS C N 1
ATOM 1624 C CA . LYS C 1 61 ? 0.321 -23.373 -3.998 1.00 34.34 61 LYS C CA 1
ATOM 1625 C C . LYS C 1 61 ? 1.697 -23.308 -4.675 1.00 29.45 61 LYS C C 1
ATOM 1626 O O . LYS C 1 61 ? 2.425 -24.301 -4.712 1.00 34.60 61 LYS C O 1
ATOM 1632 N N . GLU C 1 62 ? 2.056 -22.136 -5.198 1.00 23.68 62 GLU C N 1
ATOM 1633 C CA . GLU C 1 62 ? 3.326 -21.960 -5.891 1.00 24.92 62 GLU C CA 1
ATOM 1634 C C . GLU C 1 62 ? 4.502 -22.116 -4.914 1.00 22.67 62 GLU C C 1
ATOM 1635 O O . GLU C 1 62 ? 4.359 -21.887 -3.717 1.00 22.52 62 GLU C O 1
ATOM 1641 N N . GLU C 1 63 ? 5.637 -22.526 -5.474 1.00 23.47 63 GLU C N 1
ATOM 1642 C CA . GLU C 1 63 ? 6.867 -22.760 -4.720 1.00 25.16 63 GLU C CA 1
ATOM 1643 C C . GLU C 1 63 ? 7.964 -21.931 -5.315 1.00 18.52 63 GLU C C 1
ATOM 1644 O O . GLU C 1 63 ? 7.777 -21.230 -6.287 1.00 25.00 63 GLU C O 1
ATOM 1650 N N . LEU C 1 64 ? 9.152 -22.030 -4.729 1.00 20.71 64 LEU C N 1
ATOM 1651 C CA . LEU C 1 64 ? 10.276 -21.297 -5.271 1.00 14.76 64 LEU C CA 1
ATOM 1652 C C . LEU C 1 64 ? 11.547 -21.887 -4.673 1.00 14.66 64 LEU C C 1
ATOM 1653 O O . LEU C 1 64 ? 11.478 -22.623 -3.702 1.00 16.61 64 LEU C O 1
ATOM 1658 N N . ILE C 1 65 ? 12.666 -21.577 -5.305 1.00 19.82 65 ILE C N 1
ATOM 1659 C CA . ILE C 1 65 ? 13.961 -21.978 -4.783 1.00 21.24 65 ILE C CA 1
ATOM 1660 C C . ILE C 1 65 ? 14.480 -20.657 -4.172 1.00 13.50 65 ILE C C 1
ATOM 1661 O O . ILE C 1 65 ? 14.644 -19.663 -4.871 1.00 21.58 65 ILE C O 1
ATOM 1666 N N . PHE C 1 66 ? 14.703 -20.642 -2.862 1.00 14.24 66 PHE C N 1
ATOM 1667 C CA . PHE C 1 66 ? 15.157 -19.446 -2.202 1.00 12.65 66 PHE C CA 1
ATOM 1668 C C . PHE C 1 66 ? 16.612 -19.738 -1.845 1.00 16.76 66 PHE C C 1
ATOM 1669 O O . PHE C 1 66 ? 16.912 -20.786 -1.273 1.00 14.63 66 PHE C O 1
ATOM 1677 N N . ARG C 1 67 ? 17.495 -18.822 -2.198 1.00 18.56 67 ARG C N 1
ATOM 1678 C CA . ARG C 1 67 ? 18.916 -18.996 -1.918 1.00 16.81 67 ARG C CA 1
ATOM 1679 C C . ARG C 1 67 ? 19.336 -17.868 -0.980 1.00 21.56 67 ARG C C 1
ATOM 1680 O O . ARG C 1 67 ? 18.980 -16.712 -1.185 1.00 16.86 67 ARG C O 1
ATOM 1694 N N . TYR C 1 68 ? 20.026 -18.218 0.100 1.00 17.61 68 TYR C N 1
ATOM 1695 C CA . TYR C 1 68 ? 20.439 -17.208 1.060 1.00 14.74 68 TYR C CA 1
ATOM 1696 C C . TYR C 1 68 ? 21.919 -17.360 1.382 1.00 18.98 68 TYR C C 1
ATOM 1697 O O . TYR C 1 68 ? 22.523 -18.441 1.177 1.00 15.79 68 TYR C O 1
ATOM 1706 N N . CYS C 1 69 ? 22.487 -16.248 1.829 1.00 21.38 69 CYS C N 1
ATOM 1707 C CA . CYS C 1 69 ? 23.885 -16.140 2.213 1.00 21.85 69 CYS C CA 1
ATOM 1708 C C . CYS C 1 69 ? 24.019 -16.258 3.709 1.00 20.50 69 CYS C C 1
ATOM 1709 O O . CYS C 1 69 ? 23.333 -15.557 4.451 1.00 24.04 69 CYS C O 1
ATOM 1712 N N . SER C 1 70 ? 24.889 -17.166 4.175 1.00 22.83 70 SER C N 1
ATOM 1713 C CA . SER C 1 70 ? 25.124 -17.315 5.613 1.00 18.94 70 SER C CA 1
ATOM 1714 C C . SER C 1 70 ? 26.514 -17.951 5.840 1.00 17.77 70 SER C C 1
ATOM 1715 O O . SER C 1 70 ? 27.090 -18.552 4.944 1.00 22.89 70 SER C O 1
ATOM 1718 N N . GLY C 1 71 ? 27.049 -17.772 7.035 1.00 33.69 71 GLY C N 1
ATOM 1719 C CA . GLY C 1 71 ? 28.371 -18.313 7.300 1.00 32.69 71 GLY C CA 1
ATOM 1720 C C . GLY C 1 71 ? 29.213 -17.272 8.014 1.00 40.34 71 GLY C C 1
ATOM 1721 O O . GLY C 1 71 ? 28.838 -16.099 8.112 1.00 32.77 71 GLY C O 1
ATOM 1722 N N . SER C 1 72 ? 30.365 -17.694 8.509 1.00 35.78 72 SER C N 1
ATOM 1723 C CA . SER C 1 72 ? 31.236 -16.784 9.238 1.00 39.87 72 SER C CA 1
ATOM 1724 C C . SER C 1 72 ? 32.106 -15.938 8.324 1.00 37.67 72 SER C C 1
ATOM 1725 O O . SER C 1 72 ? 32.488 -16.353 7.222 1.00 28.81 72 SER C O 1
ATOM 1728 N N . CYS C 1 73 ? 32.413 -14.740 8.814 1.00 38.23 73 CYS C N 1
ATOM 1729 C CA . CYS C 1 73 ? 33.256 -13.784 8.116 1.00 44.31 73 CYS C CA 1
ATOM 1730 C C . CYS C 1 73 ? 34.308 -13.318 9.114 1.00 48.05 73 CYS C C 1
ATOM 1731 O O . CYS C 1 73 ? 34.453 -12.125 9.361 1.00 52.08 73 CYS C O 1
ATOM 1734 N N . GLU C 1 74 ? 35.036 -14.260 9.700 1.00 56.86 74 GLU C N 1
ATOM 1735 C CA . GLU C 1 74 ? 36.061 -13.906 10.676 1.00 58.34 74 GLU C CA 1
ATOM 1736 C C . GLU C 1 74 ? 37.420 -13.610 10.028 1.00 57.69 74 GLU C C 1
ATOM 1737 O O . GLU C 1 74 ? 38.467 -13.811 10.638 1.00 66.24 74 GLU C O 1
ATOM 1743 N N . ALA C 1 75 ? 37.397 -13.140 8.787 1.00 58.44 75 ALA C N 1
ATOM 1744 C CA . ALA C 1 75 ? 38.618 -12.794 8.070 1.00 57.81 75 ALA C CA 1
ATOM 1745 C C . ALA C 1 75 ? 38.674 -11.274 7.910 1.00 58.67 75 ALA C C 1
ATOM 1746 O O . ALA C 1 75 ? 37.910 -10.696 7.139 1.00 62.37 75 ALA C O 1
ATOM 1748 N N . ALA C 1 76 ? 39.585 -10.636 8.642 1.00 56.85 76 ALA C N 1
ATOM 1749 C CA . ALA C 1 76 ? 39.743 -9.187 8.609 1.00 51.71 76 ALA C CA 1
ATOM 1750 C C . ALA C 1 76 ? 40.386 -8.680 7.322 1.00 53.08 76 ALA C C 1
ATOM 1751 O O . ALA C 1 76 ? 41.604 -8.576 7.219 1.00 57.58 76 ALA C O 1
ATOM 1753 N N . GLU C 1 77 ? 39.554 -8.338 6.348 1.00 51.25 77 GLU C N 1
ATOM 1754 C CA . GLU C 1 77 ? 40.038 -7.849 5.067 1.00 49.44 77 GLU C CA 1
ATOM 1755 C C . GLU C 1 77 ? 40.623 -6.452 5.178 1.00 55.13 77 GLU C C 1
ATOM 1756 O O . GLU C 1 77 ? 41.662 -6.152 4.583 1.00 63.65 77 GLU C O 1
ATOM 1762 N N . THR C 1 78 ? 39.953 -5.598 5.942 1.00 44.34 78 THR C N 1
ATOM 1763 C CA . THR C 1 78 ? 40.387 -4.223 6.122 1.00 41.40 78 THR C CA 1
ATOM 1764 C C . THR C 1 78 ? 40.975 -4.003 7.500 1.00 28.54 78 THR C C 1
ATOM 1765 O O . THR C 1 78 ? 40.713 -4.768 8.425 1.00 37.59 78 THR C O 1
ATOM 1769 N N . MET C 1 79 ? 41.739 -2.924 7.615 1.00 34.11 79 MET C N 1
ATOM 1770 C CA . MET C 1 79 ? 42.343 -2.513 8.870 1.00 29.51 79 MET C CA 1
ATOM 1771 C C . MET C 1 79 ? 41.210 -2.325 9.892 1.00 27.75 79 MET C C 1
ATOM 1772 O O . MET C 1 79 ? 41.358 -2.655 11.058 1.00 26.26 79 MET C O 1
ATOM 1777 N N . TYR C 1 80 ? 40.079 -1.778 9.434 1.00 28.98 80 TYR C N 1
ATOM 1778 C CA . TYR C 1 80 ? 38.922 -1.525 10.304 1.00 20.63 80 TYR C CA 1
ATOM 1779 C C . TYR C 1 80 ? 38.458 -2.807 10.999 1.00 19.93 80 TYR C C 1
ATOM 1780 O O . TYR C 1 80 ? 38.279 -2.839 12.240 1.00 24.74 80 TYR C O 1
ATOM 1789 N N . ASP C 1 81 ? 38.291 -3.873 10.220 1.00 21.89 81 ASP C N 1
ATOM 1790 C CA . ASP C 1 81 ? 37.855 -5.145 10.777 1.00 26.50 81 ASP C CA 1
ATOM 1791 C C . ASP C 1 81 ? 38.941 -5.794 11.641 1.00 28.12 81 ASP C C 1
ATOM 1792 O O . ASP C 1 81 ? 38.634 -6.476 12.621 1.00 28.07 81 ASP C O 1
ATOM 1797 N N . LYS C 1 82 ? 40.206 -5.561 11.293 1.00 29.28 82 LYS C N 1
ATOM 1798 C CA . LYS C 1 82 ? 41.311 -6.108 12.087 1.00 30.61 82 LYS C CA 1
ATOM 1799 C C . LYS C 1 82 ? 41.228 -5.448 13.452 1.00 27.67 82 LYS C C 1
ATOM 1800 O O . LYS C 1 82 ? 41.303 -6.106 14.495 1.00 27.32 82 LYS C O 1
ATOM 1806 N N . ILE C 1 83 ? 41.057 -4.128 13.438 1.00 23.39 83 ILE C N 1
ATOM 1807 C CA . ILE C 1 83 ? 40.963 -3.365 14.666 1.00 20.14 83 ILE C CA 1
ATOM 1808 C C . ILE C 1 83 ? 39.748 -3.767 15.500 1.00 24.06 83 ILE C C 1
ATOM 1809 O O . ILE C 1 83 ? 39.854 -3.943 16.697 1.00 25.31 83 ILE C O 1
ATOM 1814 N N . LEU C 1 84 ? 38.589 -3.924 14.870 1.00 30.00 84 LEU C N 1
ATOM 1815 C CA . LEU C 1 84 ? 37.400 -4.304 15.633 1.00 33.93 84 LEU C CA 1
ATOM 1816 C C . LEU C 1 84 ? 37.631 -5.620 16.386 1.00 33.30 84 LEU C C 1
ATOM 1817 O O . LEU C 1 84 ? 37.301 -5.746 17.570 1.00 36.76 84 LEU C O 1
ATOM 1822 N N . LYS C 1 85 ? 38.194 -6.595 15.683 1.00 33.63 85 LYS C N 1
ATOM 1823 C CA . LYS C 1 85 ? 38.479 -7.901 16.257 1.00 34.57 85 LYS C CA 1
ATOM 1824 C C . LYS C 1 85 ? 39.402 -7.770 17.459 1.00 37.37 85 LYS C C 1
ATOM 1825 O O . LYS C 1 85 ? 39.155 -8.373 18.502 1.00 38.18 85 LYS C O 1
ATOM 1831 N N . ASN C 1 86 ? 40.457 -6.967 17.319 1.00 34.83 86 ASN C N 1
ATOM 1832 C CA . ASN C 1 86 ? 41.411 -6.768 18.410 1.00 31.89 86 ASN C CA 1
ATOM 1833 C C . ASN C 1 86 ? 40.768 -6.092 19.610 1.00 35.92 86 ASN C C 1
ATOM 1834 O O . ASN C 1 86 ? 41.047 -6.458 20.753 1.00 38.06 86 ASN C O 1
ATOM 1839 N N . LEU C 1 87 ? 39.899 -5.111 19.356 1.00 30.40 87 LEU C N 1
ATOM 1840 C CA . LEU C 1 87 ? 39.222 -4.378 20.427 1.00 36.26 87 LEU C CA 1
ATOM 1841 C C . LEU C 1 87 ? 38.169 -5.221 21.152 1.00 41.65 87 LEU C C 1
ATOM 1842 O O . LEU C 1 87 ? 37.813 -4.943 22.302 1.00 38.95 87 LEU C O 1
ATOM 1847 N N . SER C 1 88 ? 37.664 -6.241 20.464 1.00 37.29 88 SER C N 1
ATOM 1848 C CA . SER C 1 88 ? 36.662 -7.135 21.028 1.00 46.36 88 SER C CA 1
ATOM 1849 C C . SER C 1 88 ? 37.370 -8.155 21.902 1.00 50.84 88 SER C C 1
ATOM 1850 O O . SER C 1 88 ? 36.900 -8.469 22.989 1.00 54.81 88 SER C O 1
ATOM 1853 N N . ARG C 1 89 ? 38.504 -8.662 21.418 1.00 54.63 89 ARG C N 1
ATOM 1854 C CA . ARG C 1 89 ? 39.300 -9.643 22.154 1.00 57.12 89 ARG C CA 1
ATOM 1855 C C . ARG C 1 89 ? 39.950 -8.998 23.381 1.00 62.13 89 ARG C C 1
ATOM 1856 O O . ARG C 1 89 ? 40.081 -9.632 24.430 1.00 64.98 89 ARG C O 1
ATOM 1864 N N . SER C 1 90 ? 40.359 -7.740 23.253 1.00 58.96 90 SER C N 1
ATOM 1865 C CA . SER C 1 90 ? 40.971 -7.039 24.375 1.00 57.97 90 SER C CA 1
ATOM 1866 C C . SER C 1 90 ? 39.872 -6.434 25.253 1.00 56.75 90 SER C C 1
ATOM 1867 O O . SER C 1 90 ? 40.139 -5.685 26.198 1.00 56.89 90 SER C O 1
ATOM 1870 N N . ARG C 1 91 ? 38.631 -6.781 24.933 1.00 53.91 91 ARG C N 1
ATOM 1871 C CA . ARG C 1 91 ? 37.469 -6.291 25.663 1.00 53.89 91 ARG C CA 1
ATOM 1872 C C . ARG C 1 91 ? 37.386 -4.769 25.657 1.00 54.45 91 ARG C C 1
ATOM 1873 O O . ARG C 1 91 ? 36.697 -4.182 26.492 1.00 52.08 91 ARG C O 1
ATOM 1881 N N . ARG C 1 92 ? 38.072 -4.129 24.720 1.00 53.53 92 ARG C N 1
ATOM 1882 C CA . ARG C 1 92 ? 38.051 -2.672 24.654 1.00 51.31 92 ARG C CA 1
ATOM 1883 C C . ARG C 1 92 ? 36.726 -2.097 24.139 1.00 55.68 92 ARG C C 1
ATOM 1884 O O . ARG C 1 92 ? 36.421 -0.924 24.362 1.00 55.16 92 ARG C O 1
ATOM 1892 N N . LEU C 1 93 ? 35.943 -2.928 23.454 1.00 59.27 93 LEU C N 1
ATOM 1893 C CA . LEU C 1 93 ? 34.652 -2.505 22.920 1.00 61.01 93 LEU C CA 1
ATOM 1894 C C . LEU C 1 93 ? 33.549 -3.462 23.369 1.00 63.27 93 LEU C C 1
ATOM 1895 O O . LEU C 1 93 ? 33.622 -4.670 23.129 1.00 64.80 93 LEU C O 1
ATOM 1900 N N . VAL C 1 98 ? 31.402 -2.134 16.576 1.00 59.39 98 VAL C N 1
ATOM 1901 C CA . VAL C 1 98 ? 31.170 -3.395 17.279 1.00 61.32 98 VAL C CA 1
ATOM 1902 C C . VAL C 1 98 ? 30.611 -4.465 16.334 1.00 56.14 98 VAL C C 1
ATOM 1903 O O . VAL C 1 98 ? 30.546 -5.639 16.679 1.00 58.00 98 VAL C O 1
ATOM 1907 N N . GLY C 1 99 ? 30.205 -4.043 15.142 1.00 57.84 99 GLY C N 1
ATOM 1908 C CA . GLY C 1 99 ? 29.676 -4.981 14.173 1.00 47.63 99 GLY C CA 1
ATOM 1909 C C . GLY C 1 99 ? 30.696 -5.362 13.115 1.00 40.50 99 GLY C C 1
ATOM 1910 O O . GLY C 1 99 ? 31.101 -4.530 12.294 1.00 31.69 99 GLY C O 1
ATOM 1911 N N . GLN C 1 100 ? 31.131 -6.619 13.129 1.00 37.02 100 GLN C N 1
ATOM 1912 C CA . GLN C 1 100 ? 32.095 -7.057 12.131 1.00 35.36 100 GLN C CA 1
ATOM 1913 C C . GLN C 1 100 ? 31.391 -7.417 10.823 1.00 28.85 100 GLN C C 1
ATOM 1914 O O . GLN C 1 100 ? 30.168 -7.315 10.718 1.00 34.14 100 GLN C O 1
ATOM 1920 N N . ALA C 1 101 ? 32.175 -7.830 9.834 1.00 26.96 101 ALA C N 1
ATOM 1921 C CA . ALA C 1 101 ? 31.663 -8.184 8.525 1.00 27.00 101 ALA C CA 1
ATOM 1922 C C . ALA C 1 101 ? 30.584 -9.270 8.592 1.00 24.84 101 ALA C C 1
ATOM 1923 O O . ALA C 1 101 ? 30.598 -10.129 9.475 1.00 26.92 101 ALA C O 1
ATOM 1925 N N . CYS C 1 102 ? 29.624 -9.206 7.680 1.00 32.71 102 CYS C N 1
ATOM 1926 C CA . CYS C 1 102 ? 28.578 -10.213 7.664 1.00 28.68 102 CYS C CA 1
ATOM 1927 C C . CYS C 1 102 ? 28.431 -10.751 6.265 1.00 19.84 102 CYS C C 1
ATOM 1928 O O . CYS C 1 102 ? 28.731 -10.089 5.266 1.00 22.52 102 CYS C O 1
ATOM 1932 N N . CYS C 1 103 ? 27.971 -11.989 6.209 1.00 24.09 103 CYS C N 1
ATOM 1933 C CA . CYS C 1 103 ? 27.790 -12.690 4.959 1.00 21.66 103 CYS C CA 1
ATOM 1934 C C . CYS C 1 103 ? 26.480 -12.204 4.349 1.00 25.92 103 CYS C C 1
ATOM 1935 O O . CYS C 1 103 ? 25.404 -12.391 4.935 1.00 22.99 103 CYS C O 1
ATOM 1938 N N . ARG C 1 104 ? 26.585 -11.586 3.176 1.00 28.49 104 ARG C N 1
ATOM 1939 C CA . ARG C 1 104 ? 25.430 -11.006 2.517 1.00 24.15 104 ARG C CA 1
ATOM 1940 C C . ARG C 1 104 ? 25.415 -11.175 1.027 1.00 21.20 104 ARG C C 1
ATOM 1941 O O . ARG C 1 104 ? 26.441 -11.460 0.394 1.00 24.45 104 ARG C O 1
ATOM 1949 N N . PRO C 1 105 ? 24.235 -10.984 0.419 1.00 25.30 105 PRO C N 1
ATOM 1950 C CA . PRO C 1 105 ? 24.133 -11.104 -1.030 1.00 23.22 105 PRO C CA 1
ATOM 1951 C C . PRO C 1 105 ? 24.850 -9.921 -1.673 1.00 27.95 105 PRO C C 1
ATOM 1952 O O . PRO C 1 105 ? 24.730 -8.775 -1.196 1.00 24.89 105 PRO C O 1
ATOM 1956 N N . VAL C 1 106 ? 25.610 -10.193 -2.728 1.00 26.90 106 VAL C N 1
ATOM 1957 C CA . VAL C 1 106 ? 26.290 -9.138 -3.461 1.00 31.32 106 VAL C CA 1
ATOM 1958 C C . VAL C 1 106 ? 25.745 -9.177 -4.877 1.00 30.12 106 VAL C C 1
ATOM 1959 O O . VAL C 1 106 ? 26.157 -8.402 -5.743 1.00 30.82 106 VAL C O 1
ATOM 1963 N N . ALA C 1 107 ? 24.796 -10.083 -5.104 1.00 22.12 107 ALA C N 1
ATOM 1964 C CA . ALA C 1 107 ? 24.143 -10.231 -6.399 1.00 21.48 107 ALA C CA 1
ATOM 1965 C C . ALA C 1 107 ? 22.853 -11.022 -6.140 1.00 30.04 107 ALA C C 1
ATOM 1966 O O . ALA C 1 107 ? 22.800 -11.833 -5.227 1.00 23.84 107 ALA C O 1
ATOM 1968 N N . PHE C 1 108 ? 21.813 -10.767 -6.922 1.00 26.55 108 PHE C N 1
ATOM 1969 C CA . PHE C 1 108 ? 20.550 -11.454 -6.711 1.00 25.19 108 PHE C CA 1
ATOM 1970 C C . PHE C 1 108 ? 20.095 -12.280 -7.908 1.00 26.09 108 PHE C C 1
ATOM 1971 O O . PHE C 1 108 ? 20.565 -12.101 -9.034 1.00 26.58 108 PHE C O 1
ATOM 1979 N N . ASP C 1 109 ? 19.185 -13.204 -7.635 1.00 24.65 109 ASP C N 1
ATOM 1980 C CA . ASP C 1 109 ? 18.597 -14.067 -8.640 1.00 23.53 109 ASP C CA 1
ATOM 1981 C C . ASP C 1 109 ? 17.597 -13.250 -9.452 1.00 33.35 109 ASP C C 1
ATOM 1982 O O . ASP C 1 109 ? 17.209 -12.149 -9.050 1.00 25.15 109 ASP C O 1
ATOM 1987 N N . ASP C 1 110 ? 17.172 -13.798 -10.583 1.00 33.04 110 ASP C N 1
ATOM 1988 C CA . ASP C 1 110 ? 16.201 -13.134 -11.445 1.00 33.02 110 ASP C CA 1
ATOM 1989 C C . ASP C 1 110 ? 14.855 -13.070 -10.741 1.00 34.06 110 ASP C C 1
ATOM 1990 O O . ASP C 1 110 ? 14.613 -13.819 -9.789 1.00 27.26 110 ASP C O 1
ATOM 1995 N N . ASP C 1 111 ? 13.976 -12.180 -11.220 1.00 33.17 111 ASP C N 1
ATOM 1996 C CA . ASP C 1 111 ? 12.645 -12.025 -10.639 1.00 30.65 111 ASP C CA 1
ATOM 1997 C C . ASP C 1 111 ? 11.888 -13.335 -10.720 1.00 26.72 111 ASP C C 1
ATOM 1998 O O . ASP C 1 111 ? 12.125 -14.141 -11.626 1.00 33.66 111 ASP C O 1
ATOM 2003 N N . LEU C 1 112 ? 10.978 -13.536 -9.778 1.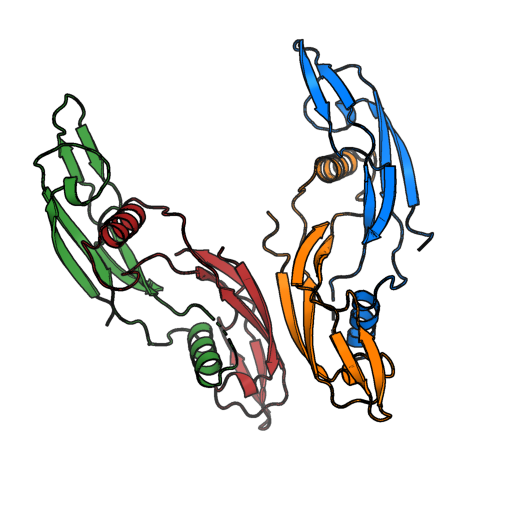00 29.56 112 LEU C N 1
ATOM 2004 C CA . LEU C 1 112 ? 10.147 -14.728 -9.733 1.00 28.11 112 LEU C CA 1
ATOM 2005 C C . LEU C 1 112 ? 8.686 -14.293 -9.753 1.00 33.61 112 LEU C C 1
ATOM 2006 O O . LEU C 1 112 ? 8.221 -13.602 -8.841 1.00 25.73 112 LEU C O 1
ATOM 2011 N N . SER C 1 113 ? 7.951 -14.695 -10.780 1.00 32.39 113 SER C N 1
ATOM 2012 C CA . SER C 1 113 ? 6.544 -14.340 -10.839 1.00 29.57 113 SER C CA 1
ATOM 2013 C C . SER C 1 113 ? 5.776 -15.533 -10.309 1.00 31.45 113 SER C C 1
ATOM 2014 O O . SER C 1 113 ? 6.212 -16.680 -10.469 1.00 37.18 113 SER C O 1
ATOM 2017 N N . PHE C 1 114 ? 4.658 -15.275 -9.648 1.00 27.49 114 PHE C N 1
ATOM 2018 C CA . PHE C 1 114 ? 3.822 -16.340 -9.133 1.00 30.66 114 PHE C CA 1
ATOM 2019 C C . PHE C 1 114 ? 2.347 -15.953 -9.138 1.00 38.94 114 PHE C C 1
ATOM 2020 O O . PHE C 1 114 ? 1.985 -14.769 -9.032 1.00 31.99 114 PHE C O 1
ATOM 2028 N N . LEU C 1 115 ? 1.506 -16.971 -9.277 1.00 36.68 115 LEU C N 1
ATOM 2029 C CA . LEU C 1 115 ? 0.065 -16.791 -9.306 1.00 41.06 115 LEU C CA 1
ATOM 2030 C C . LEU C 1 115 ? -0.563 -17.075 -7.960 1.00 39.38 115 LEU C C 1
ATOM 2031 O O . LEU C 1 115 ? -0.217 -18.029 -7.256 1.00 43.85 115 LEU C O 1
ATOM 2036 N N . ASP C 1 116 ? -1.509 -16.222 -7.625 1.00 29.02 116 ASP C N 1
ATOM 2037 C CA . ASP C 1 116 ? -2.255 -16.264 -6.388 1.00 29.93 116 ASP C CA 1
ATOM 2038 C C . ASP C 1 116 ? -3.545 -17.054 -6.636 1.00 41.75 116 ASP C C 1
ATOM 2039 O O . ASP C 1 116 ? -3.800 -17.530 -7.742 1.00 37.72 116 ASP C O 1
ATOM 2044 N N . ASP C 1 117 ? -4.362 -17.191 -5.604 1.00 46.15 117 ASP C N 1
ATOM 2045 C CA . ASP C 1 117 ? -5.626 -17.876 -5.775 1.00 61.21 117 ASP C CA 1
ATOM 2046 C C . ASP C 1 117 ? -6.619 -16.794 -6.219 1.00 64.05 117 ASP C C 1
ATOM 2047 O O . ASP C 1 117 ? -7.785 -16.783 -5.820 1.00 71.86 117 ASP C O 1
ATOM 2052 N N . SER C 1 118 ? -6.132 -15.879 -7.050 1.00 65.83 118 SER C N 1
ATOM 2053 C CA . SER C 1 118 ? -6.948 -14.787 -7.557 1.00 64.04 118 SER C CA 1
ATOM 2054 C C . SER C 1 118 ? -6.518 -14.389 -8.968 1.00 66.23 118 SER C C 1
ATOM 2055 O O . SER C 1 118 ? -5.716 -15.084 -9.618 1.00 58.25 118 SER C O 1
ATOM 2058 N N . LEU C 1 119 ? -7.058 -13.258 -9.419 1.00 63.43 119 LEU C N 1
ATOM 2059 C CA . LEU C 1 119 ? -6.787 -12.728 -10.750 1.00 65.91 119 LEU C CA 1
ATOM 2060 C C . LEU C 1 119 ? -5.568 -11.816 -10.783 1.00 64.66 119 LEU C C 1
ATOM 2061 O O . LEU C 1 119 ? -5.350 -11.111 -11.771 1.00 68.80 119 LEU C O 1
ATOM 2066 N N . VAL C 1 120 ? -4.782 -11.823 -9.707 1.00 64.99 120 VAL C N 1
ATOM 2067 C CA . VAL C 1 120 ? -3.589 -10.987 -9.647 1.00 58.86 120 VAL C CA 1
ATOM 2068 C C . VAL C 1 120 ? -2.295 -11.793 -9.729 1.00 58.24 120 VAL C C 1
ATOM 2069 O O . VAL C 1 120 ? -2.152 -12.852 -9.108 1.00 59.08 120 VAL C O 1
ATOM 2073 N N . TYR C 1 121 ? -1.366 -11.278 -10.527 1.00 52.41 121 TYR C N 1
ATOM 2074 C CA . TYR C 1 121 ? -0.052 -11.882 -10.716 1.00 46.18 121 TYR C CA 1
ATOM 2075 C C . TYR C 1 121 ? 0.892 -11.102 -9.807 1.00 37.73 121 TYR C C 1
ATOM 2076 O O . TYR C 1 121 ? 0.796 -9.877 -9.711 1.00 33.67 121 TYR C O 1
ATOM 2085 N N . HIS C 1 122 ? 1.809 -11.802 -9.142 1.00 29.53 122 HIS C N 1
ATOM 2086 C CA . HIS C 1 122 ? 2.742 -11.127 -8.248 1.00 29.81 122 HIS C CA 1
ATOM 2087 C C . HIS C 1 122 ? 4.181 -11.433 -8.640 1.00 35.10 122 HIS C C 1
ATOM 2088 O O . HIS C 1 122 ? 4.486 -12.517 -9.143 1.00 27.87 122 HIS C O 1
ATOM 2095 N N . ILE C 1 123 ? 5.061 -10.467 -8.422 1.00 27.53 123 ILE C N 1
ATOM 2096 C CA . ILE C 1 123 ? 6.454 -10.636 -8.774 1.00 34.23 123 ILE C CA 1
ATOM 2097 C C . ILE C 1 123 ? 7.398 -10.310 -7.627 1.00 36.04 123 ILE C C 1
ATOM 2098 O O . ILE C 1 123 ? 7.265 -9.281 -6.967 1.00 25.45 123 ILE C O 1
ATOM 2103 N N . LEU C 1 124 ? 8.347 -11.215 -7.398 1.00 31.71 124 LEU C N 1
ATOM 2104 C CA . LEU C 1 124 ? 9.350 -11.036 -6.360 1.00 29.37 124 LEU C CA 1
ATOM 2105 C C . LEU C 1 124 ? 10.637 -10.583 -7.061 1.00 22.49 124 LEU C C 1
ATOM 2106 O O . LEU C 1 124 ? 11.068 -11.185 -8.045 1.00 29.27 124 LEU C O 1
ATOM 2111 N N . ARG C 1 125 ? 11.215 -9.485 -6.587 1.00 22.87 125 ARG C N 1
ATOM 2112 C CA . ARG C 1 125 ? 12.442 -8.952 -7.157 1.00 25.97 125 ARG C CA 1
ATOM 2113 C C . ARG C 1 125 ? 13.459 -8.855 -6.027 1.00 21.38 125 ARG C C 1
ATOM 2114 O O . ARG C 1 125 ? 13.096 -8.510 -4.906 1.00 23.73 125 ARG C O 1
ATOM 2122 N N . LYS C 1 126 ? 14.731 -9.156 -6.328 1.00 26.48 126 LYS C N 1
ATOM 2123 C CA . LYS C 1 126 ? 15.802 -9.142 -5.327 1.00 23.09 126 LYS C CA 1
ATOM 2124 C C . LYS C 1 126 ? 15.339 -9.846 -4.061 1.00 18.98 126 LYS C C 1
ATOM 2125 O O . LYS C 1 126 ? 15.475 -9.330 -2.954 1.00 21.25 126 LYS C O 1
ATOM 2131 N N . HIS C 1 127 ? 14.784 -11.041 -4.236 1.00 18.27 127 HIS C N 1
ATOM 2132 C CA . HIS C 1 127 ? 14.238 -11.826 -3.128 1.00 17.68 127 HIS C CA 1
ATOM 2133 C C . HIS C 1 127 ? 15.116 -13.038 -2.789 1.00 15.42 127 HIS C C 1
ATOM 2134 O O . HIS C 1 127 ? 14.873 -13.705 -1.761 1.00 17.41 127 HIS C O 1
ATOM 2141 N N . SER C 1 128 ? 16.077 -13.324 -3.655 1.00 19.45 128 SER C N 1
ATOM 2142 C CA . SER C 1 128 ? 16.950 -14.501 -3.502 1.00 21.94 128 SER C CA 1
ATOM 2143 C C . SER C 1 128 ? 18.382 -14.188 -3.938 1.00 24.27 128 SER C C 1
ATOM 2144 O O . SER C 1 128 ? 18.593 -13.569 -4.986 1.00 23.70 128 SER C O 1
ATOM 2147 N N . ALA C 1 129 ? 19.360 -14.629 -3.149 1.00 18.82 129 ALA C N 1
ATOM 2148 C CA . ALA C 1 129 ? 20.768 -14.373 -3.455 1.00 16.00 129 ALA C CA 1
ATOM 2149 C C . ALA C 1 129 ? 21.350 -15.231 -4.581 1.00 25.94 129 ALA C C 1
ATOM 2150 O O . ALA C 1 129 ? 20.974 -16.398 -4.762 1.00 18.23 129 ALA C O 1
ATOM 2152 N N . LYS C 1 130 ? 22.254 -14.632 -5.357 1.00 19.23 130 LYS C N 1
ATOM 2153 C CA . LYS C 1 130 ? 22.923 -15.320 -6.452 1.00 25.18 130 LYS C CA 1
ATOM 2154 C C . LYS C 1 130 ? 24.423 -15.437 -6.148 1.00 31.58 130 LYS C C 1
ATOM 2155 O O . LYS C 1 130 ? 25.096 -16.339 -6.641 1.00 28.60 130 LYS C O 1
ATOM 2161 N N . ARG C 1 131 ? 24.936 -14.505 -5.349 1.00 27.19 131 ARG C N 1
ATOM 2162 C CA . ARG C 1 131 ? 26.351 -14.499 -4.972 1.00 26.57 131 ARG C CA 1
ATOM 2163 C C . ARG C 1 131 ? 26.471 -13.909 -3.580 1.00 25.02 131 ARG C C 1
ATOM 2164 O O . ARG C 1 131 ? 25.708 -13.024 -3.205 1.00 23.51 131 ARG C O 1
ATOM 2172 N N . CYS C 1 132 ? 27.420 -14.408 -2.788 1.00 21.11 132 CYS C N 1
ATOM 2173 C CA . CYS C 1 132 ? 27.585 -13.920 -1.441 1.00 21.64 132 CYS C CA 1
ATOM 2174 C C . CYS C 1 132 ? 28.942 -13.280 -1.275 1.00 27.59 132 CYS C C 1
ATOM 2175 O O . CYS C 1 132 ? 29.845 -13.514 -2.076 1.00 27.24 132 CYS C O 1
ATOM 2178 N N . GLY C 1 133 ? 29.062 -12.474 -0.226 1.00 27.67 133 GLY C N 1
ATOM 2179 C CA . GLY C 1 133 ? 30.327 -11.815 0.065 1.00 35.67 133 GLY C CA 1
ATOM 2180 C C . GLY C 1 133 ? 30.311 -11.305 1.486 1.00 33.80 133 GLY C C 1
ATOM 2181 O O . GLY C 1 133 ? 29.243 -10.999 2.014 1.00 26.37 133 GLY C O 1
ATOM 2182 N N . CYS C 1 134 ? 31.481 -11.241 2.125 1.00 30.82 134 CYS C N 1
ATOM 2183 C CA . CYS C 1 134 ? 31.571 -10.737 3.486 1.00 28.47 134 CYS C CA 1
ATOM 2184 C C . CYS C 1 134 ? 31.737 -9.229 3.382 1.00 32.92 134 CYS C C 1
ATOM 2185 O O . CYS C 1 134 ? 32.754 -8.753 2.882 1.00 31.78 134 CYS C O 1
ATOM 2188 N N . ILE C 1 135 ? 30.741 -8.482 3.848 1.00 28.98 135 ILE C N 1
ATOM 2189 C CA . ILE C 1 135 ? 30.793 -7.025 3.755 1.00 28.11 135 ILE C CA 1
ATOM 2190 C C . ILE C 1 135 ? 30.647 -6.281 5.076 1.00 24.89 135 ILE C C 1
ATOM 2191 O O . ILE C 1 135 ? 30.165 -6.867 6.065 1.00 27.32 135 ILE C O 1
ATOM 2197 N N . GLY D 1 41 ? 19.321 1.679 16.389 1.00 52.66 41 GLY D N 1
ATOM 2198 C CA . GLY D 1 41 ? 19.577 2.102 15.023 1.00 45.51 41 GLY D CA 1
ATOM 2199 C C . GLY D 1 41 ? 21.064 2.120 14.706 1.00 35.48 41 GLY D C 1
ATOM 2200 O O . GLY D 1 41 ? 21.890 2.175 15.611 1.00 42.61 41 GLY D O 1
ATOM 2201 N N . CYS D 1 42 ? 21.397 2.090 13.421 1.00 32.89 42 CYS D N 1
ATOM 2202 C CA . CYS D 1 42 ? 22.788 2.097 12.965 1.00 35.97 42 CYS D CA 1
ATOM 2203 C C . CYS D 1 42 ? 23.399 3.495 13.034 1.00 29.19 42 CYS D C 1
ATOM 2204 O O . CYS D 1 42 ? 23.048 4.384 12.257 1.00 32.28 42 CYS D O 1
ATOM 2207 N N . VAL D 1 43 ? 24.358 3.671 13.934 1.00 29.12 43 VAL D N 1
ATOM 2208 C CA . VAL D 1 43 ? 24.980 4.976 14.120 1.00 25.03 43 VAL D CA 1
ATOM 2209 C C . VAL D 1 43 ? 26.499 4.920 14.250 1.00 21.26 43 VAL D C 1
ATOM 2210 O O . VAL D 1 43 ? 27.070 3.883 14.594 1.00 23.79 43 VAL D O 1
ATOM 2214 N N . LEU D 1 44 ? 27.129 6.058 13.978 1.00 20.80 44 LEU D N 1
ATOM 2215 C CA . LEU D 1 44 ? 28.578 6.192 14.098 1.00 21.83 44 LEU D CA 1
ATOM 2216 C C . LEU D 1 44 ? 28.849 6.714 15.503 1.00 29.56 44 LEU D C 1
ATOM 2217 O O . LEU D 1 44 ? 28.148 7.603 15.999 1.00 24.55 44 LEU D O 1
ATOM 2222 N N . THR D 1 45 ? 29.842 6.123 16.153 1.00 23.50 45 THR D N 1
ATOM 2223 C CA . THR D 1 45 ? 30.223 6.533 17.484 1.00 20.67 45 THR D CA 1
ATOM 2224 C C . THR D 1 45 ? 31.744 6.518 17.433 1.00 23.61 45 THR D C 1
ATOM 2225 O O . THR D 1 45 ? 32.337 5.895 16.546 1.00 25.93 45 THR D O 1
ATOM 2232 N N . ALA D 1 46 ? 32.390 7.216 18.361 1.00 24.36 46 ALA D N 1
ATOM 2233 C CA . ALA D 1 46 ? 33.843 7.293 18.292 1.00 22.20 46 ALA D CA 1
ATOM 2234 C C . ALA D 1 46 ? 34.472 7.097 19.655 1.00 22.70 46 ALA D C 1
ATOM 2235 O O . ALA D 1 46 ? 33.828 7.282 20.689 1.00 18.31 46 ALA D O 1
ATOM 2237 N N . ILE D 1 47 ? 35.738 6.703 19.642 1.00 24.15 47 ILE D N 1
ATOM 2238 C CA . ILE D 1 47 ? 36.464 6.482 20.881 1.00 27.39 47 ILE D CA 1
ATOM 2239 C C . ILE D 1 47 ? 37.941 6.893 20.710 1.00 23.52 47 ILE D C 1
ATOM 2240 O O . ILE D 1 47 ? 38.559 6.656 19.667 1.00 23.93 47 ILE D O 1
ATOM 2245 N N . HIS D 1 48 ? 38.491 7.544 21.736 1.00 21.39 48 HIS D N 1
ATOM 2246 C CA . HIS D 1 48 ? 39.881 7.959 21.707 1.00 28.52 48 HIS D CA 1
ATOM 2247 C C . HIS D 1 48 ? 40.693 6.740 22.119 1.00 23.57 48 HIS D C 1
ATOM 2248 O O . HIS D 1 48 ? 40.402 6.097 23.131 1.00 27.20 48 HIS D O 1
ATOM 2255 N N . LEU D 1 49 ? 41.709 6.414 21.335 1.00 25.38 49 LEU D N 1
ATOM 2256 C CA . LEU D 1 49 ? 42.543 5.261 21.630 1.00 28.98 49 LEU D CA 1
ATOM 2257 C C . LEU D 1 49 ? 44.008 5.569 21.352 1.00 30.90 49 LEU D C 1
ATOM 2258 O O . LEU D 1 49 ? 44.330 6.554 20.694 1.00 31.02 49 LEU D O 1
ATOM 2263 N N . ASN D 1 50 ? 44.893 4.722 21.873 1.00 35.06 50 ASN D N 1
ATOM 2264 C CA . ASN D 1 50 ? 46.325 4.850 21.613 1.00 30.62 50 ASN D CA 1
ATOM 2265 C C . ASN D 1 50 ? 46.559 3.903 20.436 1.00 23.53 50 ASN D C 1
ATOM 2266 O O . ASN D 1 50 ? 45.921 2.852 20.354 1.00 28.93 50 ASN D O 1
ATOM 2271 N N . VAL D 1 51 ? 47.478 4.243 19.542 1.00 27.29 51 VAL D N 1
ATOM 2272 C CA . VAL D 1 51 ? 47.746 3.368 18.415 1.00 29.05 51 VAL D CA 1
ATOM 2273 C C . VAL D 1 51 ? 48.090 1.979 18.954 1.00 29.58 51 VAL D C 1
ATOM 2274 O O . VAL D 1 51 ? 47.759 0.970 18.357 1.00 24.80 51 VAL D O 1
ATOM 2278 N N . THR D 1 52 ? 48.736 1.932 20.113 1.00 31.92 52 THR D N 1
ATOM 2279 C CA . THR D 1 52 ? 49.097 0.641 20.685 1.00 35.18 52 THR D CA 1
ATOM 2280 C C . THR D 1 52 ? 47.857 -0.191 21.011 1.00 36.86 52 THR D C 1
ATOM 2281 O O . THR D 1 52 ? 47.877 -1.416 20.885 1.00 37.08 52 THR D O 1
ATOM 2285 N N . ASP D 1 53 ? 46.775 0.484 21.388 1.00 32.19 53 ASP D N 1
ATOM 2286 C CA . ASP D 1 53 ? 45.506 -0.157 21.742 1.00 37.27 53 ASP D CA 1
ATOM 2287 C C . ASP D 1 53 ? 44.894 -0.983 20.609 1.00 33.62 53 ASP D C 1
ATOM 2288 O O . ASP D 1 53 ? 44.036 -1.829 20.854 1.00 33.65 53 ASP D O 1
ATOM 2293 N N . LEU D 1 54 ? 45.316 -0.724 19.371 1.00 30.55 54 LEU D N 1
ATOM 2294 C CA . LEU D 1 54 ? 44.762 -1.408 18.219 1.00 29.83 54 LEU D CA 1
ATOM 2295 C C . LEU D 1 54 ? 45.226 -2.849 18.068 1.00 33.93 54 LEU D C 1
ATOM 2296 O O . LEU D 1 54 ? 44.639 -3.612 17.298 1.00 29.43 54 LEU D O 1
ATOM 2301 N N . GLY D 1 55 ? 46.281 -3.204 18.796 1.00 36.71 55 GLY D N 1
ATOM 2302 C CA . GLY D 1 55 ? 46.818 -4.549 18.749 1.00 33.35 55 GLY D CA 1
ATOM 2303 C C . GLY D 1 55 ? 47.473 -4.959 17.452 1.00 33.10 55 GLY D C 1
ATOM 2304 O O . GLY D 1 55 ? 47.465 -6.143 17.099 1.00 36.39 55 GLY D O 1
ATOM 2305 N N . LEU D 1 56 ? 48.050 -3.998 16.737 1.00 31.08 56 LEU D N 1
ATOM 2306 C CA . LEU D 1 56 ? 48.701 -4.270 15.465 1.00 31.01 56 LEU D CA 1
ATOM 2307 C C . LEU D 1 56 ? 50.231 -4.396 15.576 1.00 31.81 56 LEU D C 1
ATOM 2308 O O . LEU D 1 56 ? 50.926 -4.489 14.560 1.00 34.73 56 LEU D O 1
ATOM 2313 N N . GLY D 1 57 ? 50.745 -4.363 16.803 1.00 34.99 57 GLY D N 1
ATOM 2314 C CA . GLY D 1 57 ? 52.180 -4.521 17.012 1.00 37.53 57 GLY D CA 1
ATOM 2315 C C . GLY D 1 57 ? 53.052 -3.297 16.815 1.00 42.42 57 GLY D C 1
ATOM 2316 O O . GLY D 1 57 ? 54.270 -3.414 16.670 1.00 42.44 57 GLY D O 1
ATOM 2317 N N . TYR D 1 58 ? 52.447 -2.119 16.811 1.00 40.78 58 TYR D N 1
ATOM 2318 C CA . TYR D 1 58 ? 53.208 -0.892 16.641 1.00 39.27 58 TYR D CA 1
ATOM 2319 C C . TYR D 1 58 ? 53.714 -0.406 17.971 1.00 34.28 58 TYR D C 1
ATOM 2320 O O . TYR D 1 58 ? 53.031 -0.526 18.987 1.00 37.43 58 TYR D O 1
ATOM 2329 N N . GLU D 1 59 ? 54.920 0.146 17.960 1.00 38.83 59 GLU D N 1
ATOM 2330 C CA . GLU D 1 59 ? 55.524 0.684 19.167 1.00 35.90 59 GLU D CA 1
ATOM 2331 C C . GLU D 1 59 ? 55.498 2.188 18.965 1.00 35.22 59 GLU D C 1
ATOM 2332 O O . GLU D 1 59 ? 56.324 2.734 18.248 1.00 38.54 59 GLU D O 1
ATOM 2338 N N . THR D 1 60 ? 54.524 2.852 19.581 1.00 34.48 60 THR D N 1
ATOM 2339 C CA . THR D 1 60 ? 54.382 4.299 19.420 1.00 35.88 60 THR D CA 1
ATOM 2340 C C . THR D 1 60 ? 53.554 4.885 20.551 1.00 34.99 60 THR D C 1
ATOM 2341 O O . THR D 1 60 ? 52.832 4.158 21.232 1.00 40.73 60 THR D O 1
ATOM 2345 N N . LYS D 1 61 ? 53.647 6.197 20.740 1.00 35.59 61 LYS D N 1
ATOM 2346 C CA . LYS D 1 61 ? 52.861 6.875 21.770 1.00 36.78 61 LYS D CA 1
ATOM 2347 C C . LYS D 1 61 ? 51.661 7.577 21.117 1.00 39.80 61 LYS D C 1
ATOM 2348 O O . LYS D 1 61 ? 50.748 8.038 21.806 1.00 37.63 61 LYS D O 1
ATOM 2354 N N . GLU D 1 62 ? 51.672 7.653 19.790 1.00 36.61 62 GLU D N 1
ATOM 2355 C CA . GLU D 1 62 ? 50.612 8.344 19.069 1.00 41.57 62 GLU D CA 1
ATOM 2356 C C . GLU D 1 62 ? 49.227 7.793 19.351 1.00 34.96 62 GLU D C 1
ATOM 2357 O O . GLU D 1 62 ? 49.054 6.603 19.613 1.00 36.15 62 GLU D O 1
ATOM 2363 N N . GLU D 1 63 ? 48.250 8.691 19.301 1.00 37.44 63 GLU D N 1
ATOM 2364 C CA . GLU D 1 63 ? 46.862 8.355 19.555 1.00 31.24 63 GLU D CA 1
ATOM 2365 C C . GLU D 1 63 ? 46.021 8.654 18.318 1.00 30.09 63 GLU D C 1
ATOM 2366 O O . GLU D 1 63 ? 46.504 9.202 17.323 1.00 30.33 63 GLU D O 1
ATOM 2372 N N . LEU D 1 64 ? 44.751 8.292 18.405 1.00 28.84 64 LEU D N 1
ATOM 2373 C CA . LEU D 1 64 ? 43.831 8.530 17.316 1.00 25.86 64 LEU D CA 1
ATOM 2374 C C . LEU D 1 64 ? 42.412 8.461 17.821 1.00 28.60 64 LEU D C 1
ATOM 2375 O O . LEU D 1 64 ? 42.163 8.088 18.961 1.00 26.34 64 LEU D O 1
ATOM 2380 N N . ILE D 1 65 ? 41.476 8.864 16.980 1.00 24.27 65 ILE D N 1
ATOM 2381 C CA . ILE D 1 65 ? 40.087 8.763 17.368 1.00 19.67 65 ILE D CA 1
ATOM 2382 C C . ILE D 1 65 ? 39.598 7.714 16.383 1.00 21.06 65 ILE D C 1
ATOM 2383 O O . ILE D 1 65 ? 39.680 7.907 15.171 1.00 22.41 65 ILE D O 1
ATOM 2388 N N . PHE D 1 66 ? 39.135 6.598 16.914 1.00 23.14 66 PHE D N 1
ATOM 2389 C CA . PHE D 1 66 ? 38.648 5.510 16.089 1.00 20.49 66 PHE D CA 1
ATOM 2390 C C . PHE D 1 66 ? 37.131 5.636 16.027 1.00 20.73 66 PHE D C 1
ATOM 2391 O O . PHE D 1 66 ? 36.461 5.718 17.056 1.00 21.43 66 PHE D O 1
ATOM 2399 N N . ARG D 1 67 ? 36.584 5.616 14.826 1.00 17.10 67 ARG D N 1
ATOM 2400 C CA . ARG D 1 67 ? 35.136 5.735 14.731 1.00 19.07 67 ARG D CA 1
ATOM 2401 C C . ARG D 1 67 ? 34.627 4.422 14.126 1.00 18.40 67 ARG D C 1
ATOM 2402 O O . ARG D 1 67 ? 35.256 3.847 13.225 1.00 19.38 67 ARG D O 1
ATOM 2410 N N . TYR D 1 68 ? 33.500 3.955 14.647 1.00 20.16 68 TYR D N 1
ATOM 2411 C CA . TYR D 1 68 ? 32.961 2.684 14.213 1.00 19.24 68 TYR D CA 1
ATOM 2412 C C . TYR D 1 68 ? 31.452 2.725 14.122 1.00 19.90 68 TYR D C 1
ATOM 2413 O O . TYR D 1 68 ? 30.811 3.641 14.632 1.00 23.43 68 TYR D O 1
ATOM 2422 N N . CYS D 1 69 ? 30.907 1.705 13.471 1.00 23.42 69 CYS D N 1
ATOM 2423 C CA . CYS D 1 69 ? 29.472 1.581 13.220 1.00 21.80 69 CYS D CA 1
ATOM 2424 C C . CYS D 1 69 ? 28.829 0.521 14.083 1.00 23.89 69 CYS D C 1
ATOM 2425 O O . CYS D 1 69 ? 29.333 -0.591 14.191 1.00 25.85 69 CYS D O 1
ATOM 2428 N N . SER D 1 70 ? 27.720 0.871 14.721 1.00 26.98 70 SER D N 1
ATOM 2429 C CA . SER D 1 70 ? 27.030 -0.082 15.574 1.00 36.55 70 SER D CA 1
ATOM 2430 C C . SER D 1 70 ? 25.553 0.246 15.690 1.00 26.57 70 SER D C 1
ATOM 2431 O O . SER D 1 70 ? 25.138 1.393 15.560 1.00 32.56 70 SER D O 1
ATOM 2434 N N . GLY D 1 71 ? 24.765 -0.784 15.947 1.00 33.01 71 GLY D N 1
ATOM 2435 C CA . GLY D 1 71 ? 23.342 -0.581 16.086 1.00 40.02 71 GLY D CA 1
ATOM 2436 C C . GLY D 1 71 ? 22.608 -1.628 15.291 1.00 32.97 71 GLY D C 1
ATOM 2437 O O . GLY D 1 71 ? 23.223 -2.404 14.562 1.00 37.88 71 GLY D O 1
ATOM 2438 N N . SER D 1 72 ? 21.291 -1.646 15.424 1.00 38.12 72 SER D N 1
ATOM 2439 C CA . SER D 1 72 ? 20.483 -2.629 14.723 1.00 39.78 72 SER D CA 1
ATOM 2440 C C . SER D 1 72 ? 20.067 -2.156 13.337 1.00 38.94 72 SER D C 1
ATOM 2441 O O . SER D 1 72 ? 20.144 -0.965 13.008 1.00 39.19 72 SER D O 1
ATOM 2444 N N . CYS D 1 73 ? 19.638 -3.116 12.531 1.00 35.57 73 CYS D N 1
ATOM 2445 C CA . CYS D 1 73 ? 19.181 -2.885 11.172 1.00 31.75 73 CYS D CA 1
ATOM 2446 C C . CYS D 1 73 ? 17.844 -3.611 11.047 1.00 36.89 73 CYS D C 1
ATOM 2447 O O . CYS D 1 73 ? 17.750 -4.673 10.434 1.00 38.08 73 CYS D O 1
ATOM 2450 N N . GLU D 1 74 ? 16.809 -3.023 11.629 1.00 39.25 74 GLU D N 1
ATOM 2451 C CA . GLU D 1 74 ? 15.489 -3.643 11.611 1.00 37.06 74 GLU D CA 1
ATOM 2452 C C . GLU D 1 74 ? 14.640 -3.377 10.373 1.00 39.93 74 GLU D C 1
ATOM 2453 O O . GLU D 1 74 ? 13.613 -4.018 10.176 1.00 43.26 74 GLU D O 1
ATOM 2459 N N . ALA D 1 75 ? 15.066 -2.449 9.531 1.00 35.54 75 ALA D N 1
ATOM 2460 C CA . ALA D 1 75 ? 14.328 -2.145 8.312 1.00 39.73 75 ALA D CA 1
ATOM 2461 C C . ALA D 1 75 ? 14.798 -3.043 7.173 1.00 38.23 75 ALA D C 1
ATOM 2462 O O . ALA D 1 75 ? 15.991 -3.139 6.907 1.00 40.77 75 ALA D O 1
ATOM 2464 N N . ALA D 1 76 ? 13.870 -3.723 6.507 1.00 35.44 76 ALA D N 1
ATOM 2465 C CA . ALA D 1 76 ? 14.253 -4.571 5.386 1.00 37.65 76 ALA D CA 1
ATOM 2466 C C . ALA D 1 76 ? 14.129 -3.735 4.118 1.00 36.15 76 ALA D C 1
ATOM 2467 O O . ALA D 1 76 ? 13.036 -3.313 3.757 1.00 46.42 76 ALA D O 1
ATOM 2469 N N . GLU D 1 77 ? 15.249 -3.484 3.447 1.00 39.21 77 GLU D N 1
ATOM 2470 C CA . GLU D 1 77 ? 15.225 -2.676 2.235 1.00 34.37 77 GLU D CA 1
ATOM 2471 C C . GLU D 1 77 ? 14.949 -3.476 0.971 1.00 37.34 77 GLU D C 1
ATOM 2472 O O . GLU D 1 77 ? 14.598 -2.906 -0.060 1.00 34.32 77 GLU D O 1
ATOM 2478 N N . THR D 1 78 ? 15.124 -4.797 1.021 1.00 25.88 78 THR D N 1
ATOM 2479 C CA . THR D 1 78 ? 14.856 -5.603 -0.169 1.00 19.17 78 THR D CA 1
ATOM 2480 C C . THR D 1 78 ? 13.915 -6.698 0.246 1.00 17.28 78 THR D C 1
ATOM 2481 O O . THR D 1 78 ? 13.737 -6.929 1.452 1.00 21.50 78 THR D O 1
ATOM 2485 N N . MET D 1 79 ? 13.338 -7.391 -0.738 1.00 19.36 79 MET D N 1
ATOM 2486 C CA . MET D 1 79 ? 12.423 -8.481 -0.432 1.00 19.84 79 MET D CA 1
ATOM 2487 C C . MET D 1 79 ? 13.239 -9.592 0.249 1.00 20.49 79 MET D C 1
ATOM 2488 O O . MET D 1 79 ? 12.752 -10.258 1.135 1.00 18.20 79 MET D O 1
ATOM 2496 N N . TYR D 1 80 ? 14.472 -9.784 -0.203 1.00 20.00 80 TYR D N 1
ATOM 2497 C CA . TYR D 1 80 ? 15.367 -10.787 0.399 1.00 20.38 80 TYR D CA 1
ATOM 2498 C C . TYR D 1 80 ? 15.414 -10.572 1.941 1.00 17.00 80 TYR D C 1
ATOM 2499 O O . TYR D 1 80 ? 15.195 -11.494 2.719 1.00 15.79 80 TYR D O 1
ATOM 2508 N N . ASP D 1 81 ? 15.676 -9.342 2.389 1.00 19.14 81 ASP D N 1
ATOM 2509 C CA . ASP D 1 81 ? 15.719 -9.044 3.809 1.00 18.91 81 ASP D CA 1
ATOM 2510 C C . ASP D 1 81 ? 14.344 -9.240 4.473 1.00 19.31 81 ASP D C 1
ATOM 2511 O O . ASP D 1 81 ? 14.267 -9.667 5.616 1.00 16.52 81 ASP D O 1
ATOM 2516 N N . LYS D 1 82 ? 13.262 -8.886 3.772 1.00 20.98 82 LYS D N 1
ATOM 2517 C CA . LYS D 1 82 ? 11.941 -9.084 4.368 1.00 19.37 82 LYS D CA 1
ATOM 2518 C C . LYS D 1 82 ? 11.705 -10.581 4.595 1.00 14.56 82 LYS D C 1
ATOM 2519 O O . LYS D 1 82 ? 11.183 -10.984 5.641 1.00 17.20 82 LYS D O 1
ATOM 2525 N N . ILE D 1 83 ? 12.075 -11.391 3.603 1.00 17.57 83 ILE D N 1
ATOM 2526 C CA . ILE D 1 83 ? 11.912 -12.845 3.687 1.00 21.15 83 ILE D CA 1
ATOM 2527 C C . ILE D 1 83 ? 12.749 -13.411 4.823 1.00 18.49 83 ILE D C 1
ATOM 2528 O O . ILE D 1 83 ? 12.244 -14.192 5.614 1.00 17.45 83 ILE D O 1
ATOM 2533 N N . LEU D 1 84 ? 14.016 -13.001 4.937 1.00 17.13 84 LEU D N 1
ATOM 2534 C CA . LEU D 1 84 ? 14.854 -13.517 6.046 1.00 18.57 84 LEU D CA 1
ATOM 2535 C C . LEU D 1 84 ? 14.250 -13.201 7.404 1.00 18.94 84 LEU D C 1
ATOM 2536 O O . LEU D 1 84 ? 14.244 -14.043 8.327 1.00 17.27 84 LEU D O 1
ATOM 2541 N N . LYS D 1 85 ? 13.714 -11.991 7.544 1.00 15.69 85 LYS D N 1
ATOM 2542 C CA . LYS D 1 85 ? 13.106 -11.597 8.797 1.00 17.61 85 LYS D CA 1
ATOM 2543 C C . LYS D 1 85 ? 11.853 -12.448 9.057 1.00 18.79 85 LYS D C 1
ATOM 2544 O O . LYS D 1 85 ? 11.609 -12.866 10.183 1.00 20.06 85 LYS D O 1
ATOM 2550 N N . ASN D 1 86 ? 11.069 -12.703 8.019 1.00 17.59 86 ASN D N 1
ATOM 2551 C CA . ASN D 1 86 ? 9.865 -13.530 8.198 1.00 20.55 86 ASN D CA 1
ATOM 2552 C C . ASN D 1 86 ? 10.210 -14.985 8.509 1.00 15.22 86 ASN D C 1
ATOM 2553 O O . ASN D 1 86 ? 9.591 -15.592 9.392 1.00 18.00 86 ASN D O 1
ATOM 2558 N N . LEU D 1 87 ? 11.145 -15.549 7.756 1.00 16.86 87 LEU D N 1
ATOM 2559 C CA . LEU D 1 87 ? 11.593 -16.946 7.962 1.00 17.38 87 LEU D CA 1
ATOM 2560 C C . LEU D 1 87 ? 12.183 -17.071 9.366 1.00 25.37 87 LEU D C 1
ATOM 2561 O O . LEU D 1 87 ? 11.983 -18.070 10.065 1.00 18.45 87 LEU D O 1
ATOM 2566 N N . SER D 1 88 ? 12.921 -16.054 9.794 1.00 17.72 88 SER D N 1
ATOM 2567 C CA . SER D 1 88 ? 13.471 -16.077 11.136 1.00 20.72 88 SER D CA 1
ATOM 2568 C C . SER D 1 88 ? 12.384 -15.995 12.210 1.00 21.74 88 SER D C 1
ATOM 2569 O O . SER D 1 88 ? 12.425 -16.710 13.210 1.00 22.81 88 SER D O 1
ATOM 2572 N N . ARG D 1 89 ? 11.416 -15.108 12.026 1.00 22.67 89 ARG D N 1
ATOM 2573 C CA . ARG D 1 89 ? 10.349 -14.973 12.996 1.00 24.99 89 ARG D CA 1
ATOM 2574 C C . ARG D 1 89 ? 9.460 -16.212 13.083 1.00 26.81 89 ARG D C 1
ATOM 2575 O O . ARG D 1 89 ? 8.962 -16.535 14.157 1.00 23.72 89 ARG D O 1
ATOM 2583 N N . SER D 1 90 ? 9.255 -16.902 11.965 1.00 23.87 90 SER D N 1
ATOM 2584 C CA . SER D 1 90 ? 8.407 -18.098 11.972 1.00 24.97 90 SER D CA 1
ATOM 2585 C C . SER D 1 90 ? 9.196 -19.359 12.337 1.00 22.82 90 SER D C 1
ATOM 2586 O O . SER D 1 90 ? 8.636 -20.465 12.392 1.00 17.69 90 SER D O 1
ATOM 2589 N N . ARG D 1 91 ? 10.498 -19.186 12.564 1.00 21.31 91 ARG D N 1
ATOM 2590 C CA . ARG D 1 91 ? 11.394 -20.289 12.905 1.00 20.18 91 ARG D CA 1
ATOM 2591 C C . ARG D 1 91 ? 11.559 -21.330 11.785 1.00 23.87 91 ARG D C 1
ATOM 2592 O O . ARG D 1 91 ? 11.896 -22.490 12.035 1.00 21.30 91 ARG D O 1
ATOM 2600 N N . ARG D 1 92 ? 11.319 -20.926 10.541 1.00 16.45 92 ARG D N 1
ATOM 2601 C CA . ARG D 1 92 ? 11.502 -21.855 9.432 1.00 20.05 92 ARG D CA 1
ATOM 2602 C C . ARG D 1 92 ? 13.007 -21.927 9.152 1.00 16.47 92 ARG D C 1
ATOM 2603 O O . ARG D 1 92 ? 13.495 -22.846 8.482 1.00 19.62 92 ARG D O 1
ATOM 2611 N N . LEU D 1 93 ? 13.733 -20.911 9.620 1.00 18.78 93 LEU D N 1
ATOM 2612 C CA . LEU D 1 93 ? 15.193 -20.905 9.507 1.00 25.45 93 LEU D CA 1
ATOM 2613 C C . LEU D 1 93 ? 15.612 -20.721 10.970 1.00 29.54 93 LEU D C 1
ATOM 2614 O O . LEU D 1 93 ? 15.099 -19.841 11.665 1.00 28.28 93 LEU D O 1
ATOM 2619 N N . THR D 1 94 ? 16.531 -21.555 11.446 1.00 29.08 94 THR D N 1
ATOM 2620 C CA . THR D 1 94 ? 16.915 -21.481 12.847 1.00 40.07 94 THR D CA 1
ATOM 2621 C C . THR D 1 94 ? 18.048 -20.545 13.252 1.00 42.43 94 THR D C 1
ATOM 2622 O O . THR D 1 94 ? 17.953 -19.882 14.284 1.00 47.62 94 THR D O 1
ATOM 2626 N N . SER D 1 95 ? 19.118 -20.499 12.467 1.00 45.19 95 SER D N 1
ATOM 2627 C CA . SER D 1 95 ? 20.267 -19.662 12.821 1.00 49.90 95 SER D CA 1
ATOM 2628 C C . SER D 1 95 ? 19.817 -18.325 13.402 1.00 47.82 95 SER D C 1
ATOM 2629 O O . SER D 1 95 ? 18.935 -17.674 12.852 1.00 48.05 95 SER D O 1
ATOM 2632 N N . ASP D 1 96 ? 20.410 -17.944 14.533 0.00 46.21 96 ASP D N 1
ATOM 2633 C CA . ASP D 1 96 ? 20.083 -16.691 15.217 0.00 45.03 96 ASP D CA 1
ATOM 2634 C C . ASP D 1 96 ? 19.382 -15.704 14.290 0.00 46.60 96 ASP D C 1
ATOM 2635 O O . ASP D 1 96 ? 18.154 -15.651 14.226 0.00 45.92 96 ASP D O 1
ATOM 2640 N N . LYS D 1 97 ? 20.184 -14.919 13.578 1.00 50.83 97 LYS D N 1
ATOM 2641 C CA . LYS D 1 97 ? 19.684 -13.932 12.622 1.00 52.23 97 LYS D CA 1
ATOM 2642 C C . LYS D 1 97 ? 20.430 -14.177 11.303 1.00 53.68 97 LYS D C 1
ATOM 2643 O O . LYS D 1 97 ? 21.187 -13.319 10.836 1.00 50.67 97 LYS D O 1
ATOM 2649 N N . VAL D 1 98 ? 20.201 -15.354 10.728 1.00 49.23 98 VAL D N 1
ATOM 2650 C CA . VAL D 1 98 ? 20.828 -15.799 9.485 1.00 44.63 98 VAL D CA 1
ATOM 2651 C C . VAL D 1 98 ? 20.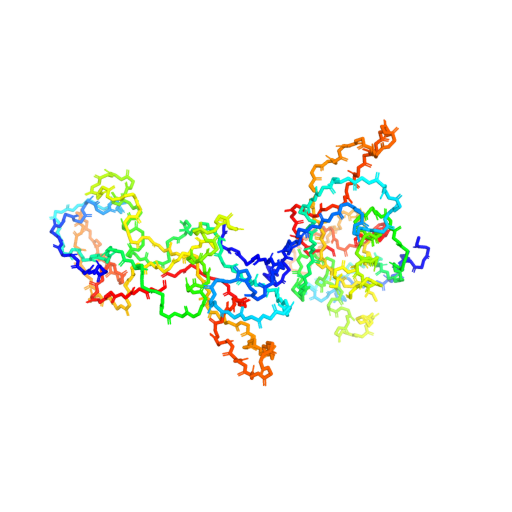877 -14.743 8.399 1.00 34.85 98 VAL D C 1
ATOM 2652 O O . VAL D 1 98 ? 19.845 -14.326 7.891 1.00 40.47 98 VAL D O 1
ATOM 2656 N N . GLY D 1 99 ? 22.083 -14.322 8.047 1.00 35.50 99 GLY D N 1
ATOM 2657 C CA . GLY D 1 99 ? 22.288 -13.351 6.987 1.00 34.24 99 GLY D CA 1
ATOM 2658 C C . GLY D 1 99 ? 21.583 -12.001 6.947 1.00 20.74 99 GLY D C 1
ATOM 2659 O O . GLY D 1 99 ? 21.516 -11.425 5.877 1.00 28.72 99 GLY D O 1
ATOM 2660 N N . GLN D 1 100 ? 21.089 -11.503 8.078 1.00 25.19 100 GLN D N 1
ATOM 2661 C CA . GLN D 1 100 ? 20.407 -10.208 8.097 1.00 27.49 100 GLN D CA 1
ATOM 2662 C C . GLN D 1 100 ? 21.401 -9.078 7.855 1.00 30.49 100 GLN D C 1
ATOM 2663 O O . GLN D 1 100 ? 22.611 -9.278 7.975 1.00 23.43 100 GLN D O 1
ATOM 2669 N N . ALA D 1 101 ? 20.868 -7.903 7.534 1.00 23.46 101 ALA D N 1
ATOM 2670 C CA . ALA D 1 101 ? 21.662 -6.702 7.255 1.00 29.10 101 ALA D CA 1
ATOM 2671 C C . ALA D 1 101 ? 22.520 -6.307 8.458 1.00 26.08 101 ALA D C 1
ATOM 2672 O O . ALA D 1 101 ? 22.098 -6.460 9.613 1.00 24.09 101 ALA D O 1
ATOM 2674 N N . CYS D 1 102 ? 23.720 -5.804 8.184 1.00 26.88 102 CYS D N 1
ATOM 2675 C CA . CYS D 1 102 ? 24.633 -5.394 9.246 1.00 26.83 102 CYS D CA 1
ATOM 2676 C C . CYS D 1 102 ? 24.988 -3.900 9.205 1.00 22.88 102 CYS D C 1
ATOM 2677 O O . CYS D 1 102 ? 25.067 -3.311 8.146 1.00 21.96 102 CYS D O 1
ATOM 2681 N N . CYS D 1 103 ? 25.170 -3.315 10.383 1.00 21.60 103 CYS D N 1
ATOM 2682 C CA . CYS D 1 103 ? 25.543 -1.896 10.513 1.00 20.18 103 CYS D CA 1
ATOM 2683 C C . CYS D 1 103 ? 27.045 -1.879 10.255 1.00 21.59 103 CYS D C 1
ATOM 2684 O O . CYS D 1 103 ? 27.826 -2.405 11.047 1.00 23.29 103 CYS D O 1
ATOM 2687 N N . ARG D 1 104 ? 27.435 -1.278 9.135 1.00 19.24 104 ARG D N 1
ATOM 2688 C CA . ARG D 1 104 ? 28.831 -1.277 8.709 1.00 20.04 104 ARG D CA 1
ATOM 2689 C C . ARG D 1 104 ? 29.272 0.062 8.160 1.00 18.45 104 ARG D C 1
ATOM 2690 O O . ARG D 1 104 ? 28.443 0.928 7.841 1.00 21.27 104 ARG D O 1
ATOM 2698 N N . PRO D 1 105 ? 30.600 0.260 8.047 1.00 21.12 105 PRO D N 1
ATOM 2699 C CA . PRO D 1 105 ? 31.081 1.525 7.490 1.00 19.33 105 PRO D CA 1
ATOM 2700 C C . PRO D 1 105 ? 30.793 1.539 5.981 1.00 23.97 105 PRO D C 1
ATOM 2701 O O . PRO D 1 105 ? 30.988 0.537 5.294 1.00 24.04 105 PRO D O 1
ATOM 2705 N N . VAL D 1 106 ? 30.287 2.649 5.466 1.00 17.63 106 VAL D N 1
ATOM 2706 C CA . VAL D 1 106 ? 30.066 2.754 4.042 1.00 18.10 106 VAL D CA 1
ATOM 2707 C C . VAL D 1 106 ? 31.014 3.797 3.463 1.00 24.59 106 VAL D C 1
ATOM 2708 O O . VAL D 1 106 ? 31.042 4.028 2.262 1.00 24.45 106 VAL D O 1
ATOM 2712 N N . ALA D 1 107 ? 31.807 4.414 4.336 1.00 22.40 107 ALA D N 1
ATOM 2713 C CA . ALA D 1 107 ? 32.828 5.386 3.908 1.00 25.94 107 ALA D CA 1
ATOM 2714 C C . ALA D 1 107 ? 33.846 5.415 5.047 1.00 17.16 107 ALA D C 1
ATOM 2715 O O . ALA D 1 107 ? 33.484 5.177 6.197 1.00 17.19 107 ALA D O 1
ATOM 2717 N N . PHE D 1 108 ? 35.109 5.701 4.717 1.00 24.45 108 PHE D N 1
ATOM 2718 C CA . PHE D 1 108 ? 36.166 5.706 5.735 1.00 22.21 108 PHE D CA 1
ATOM 2719 C C . PHE D 1 108 ? 36.801 7.077 5.947 1.00 24.00 108 PHE D C 1
ATOM 2720 O O . PHE D 1 108 ? 36.799 7.915 5.056 1.00 25.45 108 PHE D O 1
ATOM 2728 N N . ASP D 1 109 ? 37.306 7.297 7.157 1.00 22.66 109 ASP D N 1
ATOM 2729 C CA . ASP D 1 109 ? 37.982 8.540 7.535 1.00 23.62 109 ASP D CA 1
ATOM 2730 C C . ASP D 1 109 ? 39.287 8.643 6.759 1.00 23.03 109 ASP D C 1
ATOM 2731 O O . ASP D 1 109 ? 39.681 7.703 6.056 1.00 22.04 109 ASP D O 1
ATOM 2736 N N . ASP D 1 110 ? 39.981 9.776 6.884 1.00 20.53 110 ASP D N 1
ATOM 2737 C CA . ASP D 1 110 ? 41.242 9.883 6.190 1.00 17.42 110 ASP D CA 1
ATOM 2738 C C . ASP D 1 110 ? 42.181 8.844 6.820 1.00 13.76 110 ASP D C 1
ATOM 2739 O O . ASP D 1 110 ? 42.045 8.498 7.996 1.00 22.62 110 ASP D O 1
ATOM 2744 N N . ASP D 1 111 ? 43.112 8.360 6.023 1.00 16.53 111 ASP D N 1
AT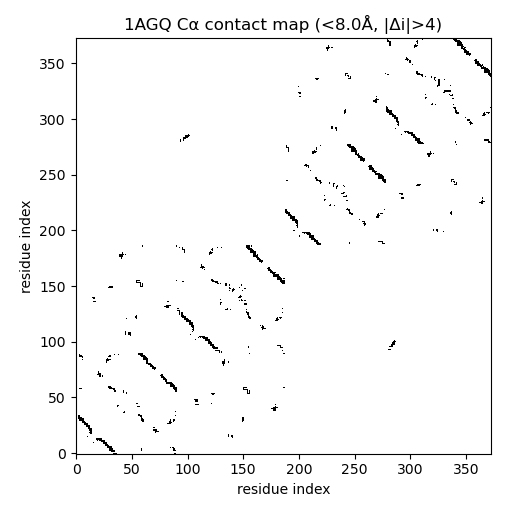OM 2745 C CA . ASP D 1 111 ? 44.089 7.384 6.449 1.00 19.67 111 ASP D CA 1
ATOM 2746 C C . ASP D 1 111 ? 44.927 7.962 7.575 1.00 23.82 111 ASP D C 1
ATOM 2747 O O . ASP D 1 111 ? 45.264 9.145 7.549 1.00 24.17 111 ASP D O 1
ATOM 2752 N N . LEU D 1 112 ? 45.243 7.123 8.557 1.00 24.47 112 LEU D N 1
ATOM 2753 C CA . LEU D 1 112 ? 46.030 7.541 9.726 1.00 22.58 112 LEU D CA 1
ATOM 2754 C C . LEU D 1 112 ? 47.533 7.366 9.466 1.00 25.21 112 LEU D C 1
ATOM 2755 O O . LEU D 1 112 ? 47.944 6.332 8.978 1.00 24.89 112 LEU D O 1
ATOM 2760 N N . SER D 1 113 ? 48.361 8.371 9.768 1.00 20.80 113 SER D N 1
ATOM 2761 C CA . SER D 1 113 ? 49.792 8.176 9.586 1.00 20.14 113 SER D CA 1
ATOM 2762 C C . SER D 1 113 ? 50.455 8.502 10.913 1.00 25.30 113 SER D C 1
ATOM 2763 O O . SER D 1 113 ? 49.942 9.309 11.703 1.00 23.69 113 SER D O 1
ATOM 2766 N N . PHE D 1 114 ? 51.575 7.847 11.175 1.00 25.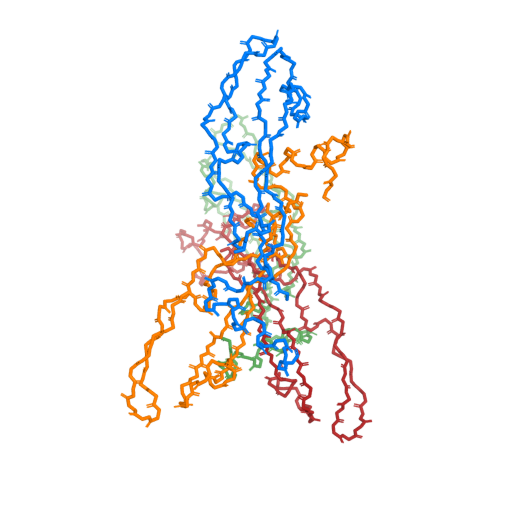77 114 PHE D N 1
ATOM 2767 C CA . PHE D 1 114 ? 52.285 8.085 12.416 1.00 26.93 114 PHE D CA 1
ATOM 2768 C C . PHE D 1 114 ? 53.712 7.586 12.280 1.00 30.30 114 PHE D C 1
ATOM 2769 O O . PHE D 1 114 ? 54.044 6.850 11.341 1.00 24.61 114 PHE D O 1
ATOM 2777 N N . LEU D 1 115 ? 54.569 8.027 13.193 1.00 34.89 115 LEU D N 1
ATOM 2778 C CA . LEU D 1 115 ? 55.971 7.612 13.202 1.00 31.83 115 LEU D CA 1
ATOM 2779 C C . LEU D 1 115 ? 56.083 6.701 14.414 1.00 29.73 115 LEU D C 1
ATOM 2780 O O . LEU D 1 115 ? 55.581 7.050 15.489 1.00 34.63 115 LEU D O 1
ATOM 2785 N N . ASP D 1 116 ? 56.708 5.535 14.265 1.00 33.32 116 ASP D N 1
ATOM 2786 C CA . ASP D 1 116 ? 56.835 4.667 15.423 1.00 32.55 116 ASP D CA 1
ATOM 2787 C C . ASP D 1 116 ? 58.101 5.043 16.199 1.00 38.56 116 ASP D C 1
ATOM 2788 O O . ASP D 1 116 ? 58.758 6.039 15.881 1.00 34.83 116 ASP D O 1
ATOM 2793 N N . ASP D 1 117 ? 58.436 4.260 17.215 1.00 42.19 117 ASP D N 1
ATOM 2794 C CA . ASP D 1 117 ? 59.602 4.567 18.036 1.00 41.73 117 ASP D CA 1
ATOM 2795 C C . ASP D 1 117 ? 60.924 4.339 17.330 1.00 40.66 117 ASP D C 1
ATOM 2796 O O . ASP D 1 117 ? 61.946 4.889 17.738 1.00 44.72 117 ASP D O 1
ATOM 2801 N N . SER D 1 118 ? 60.916 3.534 16.275 1.00 34.62 118 SER D N 1
ATOM 2802 C CA . SER D 1 118 ? 62.130 3.269 15.514 1.00 32.26 118 SER D CA 1
ATOM 2803 C C . SER D 1 118 ? 62.222 4.302 14.397 1.00 41.40 118 SER D C 1
ATOM 2804 O O . SER D 1 118 ? 63.032 4.173 13.462 1.00 43.69 118 SER D O 1
ATOM 2807 N N . LEU D 1 119 ? 61.367 5.318 14.500 1.00 35.72 119 LEU D N 1
ATOM 2808 C CA . LEU D 1 119 ? 61.299 6.407 13.525 1.00 36.91 119 LEU D CA 1
ATOM 2809 C C . LEU D 1 119 ? 60.927 5.936 12.109 1.00 36.87 119 LEU D C 1
ATOM 2810 O O . LEU D 1 119 ? 61.444 6.446 11.107 1.00 40.57 119 LEU D O 1
ATOM 2815 N N . VAL D 1 120 ? 60.032 4.954 12.040 1.00 32.30 120 VAL D N 1
ATOM 2816 C CA . VAL D 1 120 ? 59.562 4.415 10.770 1.00 31.69 120 VAL D CA 1
ATOM 2817 C C . VAL D 1 120 ? 58.122 4.900 10.577 1.00 29.58 120 VAL D C 1
ATOM 2818 O O . VAL D 1 120 ? 57.294 4.812 11.495 1.00 34.45 120 VAL D O 1
ATOM 2822 N N . TYR D 1 121 ? 57.834 5.431 9.393 1.00 31.55 121 TYR D N 1
ATOM 2823 C CA . TYR D 1 121 ? 56.492 5.918 9.098 1.00 27.98 121 TYR D CA 1
ATOM 2824 C C . TYR D 1 121 ? 55.577 4.760 8.732 1.00 24.19 121 TYR D C 1
ATOM 2825 O O . TYR D 1 121 ? 56.011 3.823 8.049 1.00 24.30 121 TYR D O 1
ATOM 2834 N N . HIS D 1 122 ? 54.323 4.847 9.180 1.00 24.08 122 HIS D N 1
ATOM 2835 C CA . HIS D 1 122 ? 53.285 3.865 8.876 1.00 23.72 122 HIS D CA 1
ATOM 2836 C C . HIS D 1 122 ? 52.016 4.603 8.510 1.00 25.71 122 HIS D C 1
ATOM 2837 O O . HIS D 1 122 ? 51.707 5.648 9.088 1.00 19.59 122 HIS D O 1
ATOM 2844 N N . ILE D 1 123 ? 51.282 4.072 7.540 1.00 29.50 123 ILE D N 1
ATOM 2845 C CA . ILE D 1 123 ? 50.001 4.666 7.177 1.00 25.88 123 ILE D CA 1
ATOM 2846 C C . ILE D 1 123 ? 48.932 3.548 7.292 1.00 23.26 123 ILE D C 1
ATOM 2847 O O . ILE D 1 123 ? 49.051 2.511 6.650 1.00 30.24 123 ILE D O 1
ATOM 2852 N N . LEU D 1 124 ? 47.928 3.774 8.128 1.00 22.06 124 LEU D N 1
ATOM 2853 C CA . LEU D 1 124 ? 46.831 2.810 8.333 1.00 22.43 124 LEU D CA 1
ATOM 2854 C C . LEU D 1 124 ? 45.735 3.263 7.395 1.00 23.60 124 LEU D C 1
ATOM 2855 O O . LEU D 1 124 ? 45.205 4.349 7.568 1.00 25.57 124 LEU D O 1
ATOM 2860 N N . ARG D 1 125 ? 45.390 2.431 6.422 1.00 22.23 125 ARG D N 1
ATOM 2861 C CA . ARG D 1 125 ? 44.376 2.809 5.450 1.00 20.49 125 ARG D CA 1
ATOM 2862 C C . ARG D 1 125 ? 43.026 2.160 5.714 1.00 26.44 125 ARG D C 1
ATOM 2863 O O . ARG D 1 125 ? 42.968 1.009 6.108 1.00 18.71 125 ARG D O 1
ATOM 2871 N N . LYS D 1 126 ? 41.949 2.908 5.479 1.00 21.58 126 LYS D N 1
ATOM 2872 C CA . LYS D 1 126 ? 40.591 2.425 5.739 1.00 24.32 126 LYS D CA 1
ATOM 2873 C C . LYS D 1 126 ? 40.520 1.797 7.124 1.00 22.50 126 LYS D C 1
ATOM 2874 O O . LYS D 1 126 ? 40.057 0.672 7.311 1.00 20.77 126 LYS D O 1
ATOM 2880 N N . HIS D 1 127 ? 40.955 2.556 8.114 1.00 19.88 127 HIS D N 1
ATOM 2881 C CA . HIS D 1 127 ? 41.003 2.071 9.486 1.00 21.23 127 HIS D CA 1
ATOM 2882 C C . HIS D 1 127 ? 39.891 2.579 10.389 1.00 21.37 127 HIS D C 1
ATOM 2883 O O . HIS D 1 127 ? 39.737 2.112 11.521 1.00 20.40 127 HIS D O 1
ATOM 2890 N N . SER D 1 128 ? 39.114 3.531 9.898 1.00 18.26 128 SER D N 1
ATOM 2891 C CA . SER D 1 128 ? 38.101 4.163 10.732 1.00 16.21 128 SER D CA 1
ATOM 2892 C C . SER D 1 128 ? 36.941 4.635 9.866 1.00 18.84 128 SER D C 1
ATOM 2893 O O . SER D 1 128 ? 37.156 5.132 8.766 1.00 19.97 128 SER D O 1
ATOM 2896 N N . ALA D 1 129 ? 35.724 4.467 10.382 1.00 23.87 129 ALA D N 1
ATOM 2897 C CA . ALA D 1 129 ? 34.502 4.835 9.652 1.00 20.24 129 ALA D CA 1
ATOM 2898 C C . ALA D 1 129 ? 34.176 6.316 9.648 1.00 26.24 129 ALA D C 1
ATOM 2899 O O . ALA D 1 129 ? 34.366 7.011 10.632 1.00 23.46 129 ALA D O 1
ATOM 2901 N N . LYS D 1 130 ? 33.675 6.780 8.510 1.00 21.12 130 LYS D N 1
ATOM 2902 C CA . LYS D 1 130 ? 33.266 8.167 8.338 1.00 20.96 130 LYS D CA 1
ATOM 2903 C C . LYS D 1 130 ? 31.735 8.193 8.264 1.00 24.58 130 LYS D C 1
ATOM 2904 O O . LYS D 1 130 ? 31.093 9.113 8.764 1.00 22.57 130 LYS D O 1
ATOM 2910 N N . ARG D 1 131 ? 31.143 7.152 7.668 1.00 23.31 131 ARG D N 1
ATOM 2911 C CA . ARG D 1 131 ? 29.681 7.058 7.545 1.00 22.67 131 ARG D CA 1
ATOM 2912 C C . ARG D 1 131 ? 29.279 5.596 7.733 1.00 19.70 131 ARG D C 1
ATOM 2913 O O . ARG D 1 131 ? 30.027 4.710 7.334 1.00 20.81 131 ARG D O 1
ATOM 2927 N N . CYS D 1 132 ? 28.123 5.375 8.357 1.00 19.23 132 CYS D N 1
ATOM 2928 C CA . CYS D 1 132 ? 27.603 4.017 8.651 1.00 18.82 132 CYS D CA 1
ATOM 2929 C C . CYS D 1 132 ? 26.307 3.725 7.918 1.00 26.63 132 CYS D C 1
ATOM 2930 O O . CYS D 1 132 ? 25.522 4.633 7.668 1.00 23.07 132 CYS D O 1
ATOM 2933 N N . GLY D 1 133 ? 26.075 2.455 7.590 1.00 19.35 133 GLY D N 1
ATOM 2934 C CA . GLY D 1 133 ? 24.846 2.107 6.917 1.00 24.40 133 GLY D CA 1
ATOM 2935 C C . GLY D 1 133 ? 24.546 0.637 7.087 1.00 25.00 133 GLY D C 1
ATOM 2936 O O . GLY D 1 133 ? 25.457 -0.159 7.330 1.00 20.74 133 GLY D O 1
ATOM 2937 N N . CYS D 1 134 ? 23.262 0.277 6.986 1.00 23.98 134 CYS D N 1
ATOM 2938 C CA . CYS D 1 134 ? 22.855 -1.124 7.101 1.00 23.03 134 CYS D CA 1
ATOM 2939 C C . CYS D 1 134 ? 23.022 -1.757 5.741 1.00 25.98 134 CYS D C 1
ATOM 2940 O O . CYS D 1 134 ? 22.352 -1.358 4.796 1.00 32.26 134 CYS D O 1
ATOM 2943 N N . ILE D 1 135 ? 23.918 -2.740 5.633 1.00 25.04 135 ILE D N 1
ATOM 2944 C CA . ILE D 1 135 ? 24.202 -3.363 4.338 1.00 24.75 135 ILE D CA 1
ATOM 2945 C C . ILE D 1 135 ? 24.102 -4.892 4.346 1.00 24.50 135 ILE D C 1
ATOM 2946 O O . ILE D 1 135 ? 23.933 -5.465 3.251 1.00 28.42 135 ILE D O 1
#

Nearest PDB structures (foldseek):
  1agq-assembly1_D  TM=1.011E+00  e=3.540E-17  Rattus norvegicus
  3fub-assembly2_D  TM=9.089E-01  e=2.166E-13  Homo sapiens
  4ux8-assembly1_F  TM=9.069E-01  e=9.987E-13  Homo sapiens
  7ab8-assembly1_B  TM=8.515E-01  e=4.113E-12  Danio rerio
  8os6-assembly1_P  TM=8.490E-01  e=1.018E-11  Danio rerio

B-factor: mean 33.78, std 12.46, range [12.5, 81.4]

Organism: Rattus norvegicus (NCBI:txid10116)

Foldseek 3Di:
DVQWDKDWDKAAVVVVVPPFAFRHIDIAIWIDGDDPDDPDPVQVVVVVVVVVVDPFWGKGAPAADDWDWGATPVRDIDIDDRRHHPDIDTD/DFVFWDKDWDKAAVVRVVPPFAARHIDTAIWIAGDDPDDPDPVQVVLVVCCVVVVHNNPDHWGKGAPAADQWDWDQTPVRRIDIHHSRHHDHIDTD/DWDKDWDKAAVVVVVPPFADRHIDIAIFIADDDQDPPDPVLVVQVVCVVVVVDHDHWGKGAPAADQKDWDDGPDPDIDIDGRRHGDDIDTD/DKDKDKAKAAPVVVVPPFAARHIDIAIWIDDDDPDDPDVVQVVLVVCPVVVVDPDPSPPHWDWGAPAADQWDWDATPVRRIDTHPRGHHDDIDTD

Sequence (373 aa):
NRGCVLTAIHLNVTDLGLGYETKEELIFRYCSGSCEAAETMYDKILKNLSRSRVGQACCRPVAFDDDLSFLDDSLVYHILRKHSAKRCGCIKNRGCVLTAIHLNVTDLGLGYETKEELIFRYCSGSCEAAETMYDKILKNLSRSRRLTSVGQACCRPVAFDDDLSFLDDSLVYHILRKHSAKRCGCIGCVLTAIHLNVTDLGLGYETKEELIFRYCSGSCEAAETMYDKILKNLSRSRRLVGQACCRPVAFDDDLSFLDDSLVYHILRKHSAKRCGCIGCVLTAIHLNVTDLGLGYETKEELIFRYCSGSCEAAETMYDKILKNLSRSRRLTSDKVGQACCRPVAFDDDLSFLDDSLVYHILRKHSAKRCGCI